Protein AF-A0A1H4VYZ7-F1 (afdb_monomer_lite)

Foldseek 3Di:
DDAFEEAQLGCQRQFQAAQEWAADQATQQHDQAAQQKHHYPCLCCVFQVPDAQDWFAFLQFIGGFHRHRPSDGQWHFLAFHKHFYDPDPADQAAFWKKFWKAKALFQAPPFKKWWWFDQLWCADPVRGRDIDMDDPSQHGHQQPDDPFLFLAFGQWMAGNVSDIDGRPRHGGIGIFIDTDPFHRTGTGIMTTGNDDNDHHHNDMIMITRGMGHRHAQWDDDDQPIWGWAFFEFFDWGLAFKAFPVRHADKDFLKKKKFKTFGLAWAPQLFWKKFKFDLSNPRFKWKFQWKWKAFADPVVGDRAGPDFTHTWAFVNHRMDIHGRSGMTMTDTDRDTTHGRTIMMMMTRTHGMDNTFIFAHQQLTWMWIFPNHDCNGPNDCPRIDTGRIRGDGGTGTMIYIDGPVQHAAEEEEAEEPQQDNNQADNNSDLGLQNLLSVCQLVPPLDPSGDRHHYYGLYHYLVPDQFDDDVDPHLTHSRHCCSNSPVSGTFAQEYEYYYLLSQLLPDPDALVVSLVRSLVSVVSVQCNQQPRWTNNPFDDDVNRGDSPTHGRQYAYEQHAAAWPVSDHDPRSLSSSLVNNVVCCVPPFLRYQHLNLLQAPNSDSSHNHGDPVQDDVRDGDSVSSNSSSNSVVVCVVVCSHVDDRD

Radius of gyration: 24.22 Å; chains: 1; bounding box: 58×62×70 Å

Sequence (642 aa):
MARPTCAIDDTSGCLNNTATSTFTTTTSPADADGSGNSLNATDLTGTAGWQSGKTVTIDGATITLPEFGTGAYDNMLASGQTVTLPDSGVVNTGAAVVFLAFATGAPVTNATGTITYAKNNCLDPNGVPSDQSYDLSAVPDWLSGPSSAASITLVHENHSDDTQTSPSSGPKVYAISVPLTCPGSVISSVSLPQLTNGVQAGRPALHILGLGVRPTTATGSGSSARHWVGTWASVQDTGKVQSSDGSTAAVDSQTLRIPAHVSIGTDSGSGVRVHLSNAMGATPVTFDAASVALQDTTAAGATAAAAPATLTFDGSPSVTIPAGGDATSDPVTLTVEQQATVLVSLQVRGMAPAMPGHSVARTPVWVSDHADRTSDTDATHYTQTTYTGLPYLSGIDVTTSTSNPAGSLVLYGDQSVNGGTASADGRHHLSDAITDALADDPHGDASVRYGVLNAGADSNSLLPQITSSTSPFGVLNPLDRDVLTQGNVRTVLVSTGATDLLNCTGNAYTCATEVEDGLASLDIRLSGYSTDDSQLSINQQPVTQNSDITVYLATIAPFTAAHPGTATQEAAREEVNTYLLDNYPGQIIDFAAAVSTDGNATSSTVKAADLSDGNPSAAYYADLAGRYVDDIDAGALIYPPN

InterPro domains:
  IPR036514 SGNH hydrolase superfamily [G3DSA:3.40.50.1110] (397-634)
  IPR053140 GDSL lipase Rv0518-like [PTHR43784] (222-596)

pLDDT: mean 87.17, std 13.51, range [27.14, 98.88]

Secondary structure (DSSP, 8-state):
-PPPEEETTB-TTT--B--EE-BSSSBPS--SSSSSEEEEHHIIIIIS-PPTTSEEEETTEEEEPP--SSSS--BEE-BS-EEE--SSSS--B-SEEEEEEEEESS---S-EEEEEEPTTSSB-TTSSB-PEEEE-TTPPBTTTS-GGG-SEE-S-EEETTS-EE--TT--EEEEEEEE-SSTTPBEEEEEPPB--SS--TTS-EEEEEEEEEEPPSEES-GGG-EEEEEEEE---BSSPPBBTTSSBP-EES-EEEEEEE-SS--SSS--EEEEEE-TT-SS-EEEEEEEEEEBPTTT-TT-BSSPPEEE-BTTBS-EEE-TT-EEEPPPB-----TTPEEEEEEEE-SEESS--EETT--PPPEEESSS--TT--SSTTEEE--BSSEESEEEEEEEEETTS---EEEEEESTTT-GGGS-TTS--SHHHHHHHHHHS-TTTTS---SEEEEEE--TT-PPPP--S--SS--TT-THIIIIITSTTEEEEEEE--HHHHHH--S-HHHHHHHHHHHHHHHHHHHHTSBP----EEETTEEE--PPBPEEEEEPPPPPPTTS---HHHHHHHHHHHHHHHHH-TTSEE-HHHHHBTTS-TT-S-B-GGGEETTEE-HHHHHHHHHHHHHHHHTT-SS----

Structure (mmCIF, N/CA/C/O backbone):
data_AF-A0A1H4VYZ7-F1
#
_entry.id   AF-A0A1H4VYZ7-F1
#
loop_
_atom_site.group_PDB
_atom_site.id
_atom_site.type_symbol
_atom_site.label_atom_id
_atom_site.label_alt_id
_atom_site.label_comp_id
_atom_site.label_asym_id
_atom_site.label_entity_id
_atom_site.label_seq_id
_atom_site.pdbx_PDB_ins_code
_atom_site.Cartn_x
_atom_site.Cartn_y
_atom_site.Cartn_z
_atom_site.occupancy
_atom_site.B_iso_or_equiv
_atom_site.auth_seq_id
_atom_site.auth_comp_id
_atom_site.auth_asym_id
_atom_site.auth_atom_id
_atom_site.pdbx_PDB_model_num
ATOM 1 N N . MET A 1 1 ? -3.384 26.136 -31.293 1.00 52.06 1 MET A N 1
ATOM 2 C CA . MET A 1 1 ? -3.902 24.833 -31.766 1.00 52.06 1 MET A CA 1
ATOM 3 C C . MET A 1 1 ? -4.751 24.260 -30.645 1.00 52.06 1 MET A C 1
ATOM 5 O O . MET A 1 1 ? -4.448 24.572 -29.498 1.00 52.06 1 MET A O 1
ATOM 9 N N . ALA A 1 2 ? -5.824 23.526 -30.946 1.00 64.38 2 ALA A N 1
ATOM 10 C CA . ALA A 1 2 ? -6.566 22.815 -29.903 1.00 64.38 2 ALA A CA 1
ATOM 11 C C . ALA A 1 2 ? -5.621 21.809 -29.223 1.00 64.38 2 ALA A C 1
ATOM 13 O O . ALA A 1 2 ? -4.804 21.194 -29.910 1.00 64.38 2 ALA A O 1
ATOM 14 N N . ARG A 1 3 ? -5.677 21.710 -27.892 1.00 81.94 3 ARG A N 1
ATOM 15 C CA . ARG A 1 3 ? -4.916 20.705 -27.138 1.00 81.94 3 ARG A CA 1
ATOM 16 C C . ARG A 1 3 ? -5.439 19.309 -27.522 1.00 81.94 3 ARG A C 1
ATOM 18 O O . ARG A 1 3 ? -6.650 19.192 -27.712 1.00 81.94 3 ARG A O 1
ATOM 25 N N . PRO A 1 4 ? -4.579 18.284 -27.680 1.00 92.81 4 PRO A N 1
ATOM 26 C CA . PRO A 1 4 ? -5.034 16.923 -27.964 1.00 92.81 4 PRO A CA 1
ATOM 27 C C . PRO A 1 4 ? -6.025 16.430 -26.904 1.00 92.81 4 PRO A C 1
ATOM 29 O O . PRO A 1 4 ? -5.909 16.793 -25.731 1.00 92.81 4 PRO A O 1
ATOM 32 N N . THR A 1 5 ? -7.000 15.623 -27.318 1.00 96.88 5 THR A N 1
ATOM 33 C CA . THR A 1 5 ? -8.032 15.068 -26.436 1.00 96.88 5 THR A CA 1
ATOM 34 C C . THR A 1 5 ? -8.235 13.589 -26.736 1.00 96.88 5 THR A C 1
ATOM 36 O O . THR A 1 5 ? -8.272 13.202 -27.903 1.00 96.88 5 THR A O 1
ATOM 39 N N . CYS A 1 6 ? -8.372 12.783 -25.691 1.00 97.06 6 CYS A N 1
ATOM 40 C CA . CYS A 1 6 ? -8.578 11.335 -25.749 1.00 97.06 6 CYS A CA 1
ATOM 41 C C . CYS A 1 6 ? -9.449 10.881 -24.568 1.00 97.06 6 CYS A C 1
ATOM 43 O O . CYS A 1 6 ? -9.739 11.683 -23.675 1.00 97.06 6 CYS A O 1
ATOM 45 N N . ALA A 1 7 ? -9.886 9.624 -24.562 1.00 97.25 7 ALA A N 1
ATOM 46 C CA . ALA A 1 7 ? -10.587 9.035 -23.423 1.00 97.25 7 ALA A CA 1
ATOM 47 C C . ALA A 1 7 ? -9.585 8.339 -22.487 1.00 97.25 7 ALA A C 1
ATOM 49 O O . ALA A 1 7 ? -8.488 7.975 -22.906 1.00 97.25 7 ALA A O 1
ATOM 50 N N . ILE A 1 8 ? -9.935 8.177 -21.211 1.00 96.38 8 ILE A N 1
ATOM 51 C CA . ILE A 1 8 ? -9.066 7.521 -20.219 1.00 96.38 8 ILE A CA 1
ATOM 52 C C . ILE A 1 8 ? -8.790 6.043 -20.547 1.00 96.38 8 ILE A C 1
ATOM 54 O O . ILE A 1 8 ? -7.721 5.528 -20.235 1.00 96.38 8 ILE A O 1
ATOM 58 N N . ASP A 1 9 ? -9.729 5.383 -21.222 1.00 94.31 9 ASP A N 1
ATOM 59 C CA . ASP A 1 9 ? -9.675 3.989 -21.663 1.00 94.31 9 ASP A CA 1
ATOM 60 C C . ASP A 1 9 ? -9.167 3.811 -23.106 1.00 94.31 9 ASP A C 1
ATOM 62 O O . ASP A 1 9 ? -8.891 2.686 -23.517 1.00 94.31 9 ASP A O 1
ATOM 66 N N . ASP A 1 10 ? -8.990 4.904 -23.854 1.00 95.00 10 ASP A N 1
ATOM 67 C CA . ASP A 1 10 ? -8.340 4.942 -25.168 1.00 95.00 10 ASP A CA 1
ATOM 68 C C . ASP A 1 10 ? -7.519 6.231 -25.304 1.00 95.00 10 ASP A C 1
ATOM 70 O O . ASP A 1 10 ? -8.002 7.284 -25.741 1.00 95.00 10 ASP A O 1
ATOM 74 N N . THR A 1 11 ? -6.244 6.138 -24.928 1.00 94.88 11 THR A N 1
ATOM 75 C CA . THR A 1 11 ? -5.322 7.278 -24.889 1.00 94.88 11 THR A CA 1
ATOM 76 C C . THR A 1 11 ? -4.702 7.613 -26.245 1.00 94.88 11 THR A C 1
ATOM 78 O O . THR A 1 11 ? -3.983 8.611 -26.340 1.00 94.88 11 THR A O 1
ATOM 81 N N . SER A 1 12 ? -4.998 6.854 -27.310 1.00 94.38 12 SER A N 1
ATOM 82 C CA . SER A 1 12 ? -4.339 6.954 -28.626 1.00 94.38 12 SER A CA 1
ATOM 83 C C . SER A 1 12 ? -4.333 8.374 -29.212 1.00 94.38 12 SER A C 1
ATOM 85 O O . SER A 1 12 ? -3.334 8.810 -29.784 1.00 94.38 12 SER A O 1
ATOM 87 N N . GLY A 1 13 ? -5.409 9.142 -29.006 1.00 95.38 13 GLY A N 1
ATOM 88 C CA . GLY A 1 13 ? -5.530 10.537 -29.451 1.00 95.38 13 GLY A CA 1
ATOM 89 C C . GLY A 1 13 ? -4.648 11.552 -28.704 1.00 95.38 13 GLY A C 1
ATOM 90 O O . GLY A 1 13 ? -4.500 12.683 -29.171 1.00 95.38 13 GLY A O 1
ATOM 91 N N . CYS A 1 14 ? -4.065 11.180 -27.560 1.00 96.88 14 CYS A N 1
ATOM 92 C CA . CYS A 1 14 ? -3.188 12.033 -26.751 1.00 96.88 14 CYS A CA 1
ATOM 93 C C . CYS A 1 14 ? -1.697 11.677 -26.858 1.00 96.88 14 CYS A C 1
ATOM 95 O O . CYS A 1 14 ? -0.858 12.496 -26.457 1.00 96.88 14 CYS A O 1
ATOM 97 N N . LEU A 1 15 ? -1.366 10.479 -27.357 1.00 96.94 15 LEU A N 1
ATOM 98 C CA . LEU A 1 15 ? 0.014 10.003 -27.479 1.00 96.94 15 LEU A CA 1
ATOM 99 C C . LEU A 1 15 ? 0.775 10.856 -28.501 1.00 96.94 15 LEU A C 1
ATOM 101 O O . LEU A 1 15 ? 0.258 11.192 -29.568 1.00 96.94 15 LEU A O 1
ATOM 105 N N . ASN A 1 16 ? 2.006 11.238 -28.171 1.00 96.19 16 ASN A N 1
ATOM 106 C CA . ASN A 1 16 ? 2.815 12.136 -29.006 1.00 96.19 16 ASN A CA 1
ATOM 107 C C . ASN A 1 16 ? 4.321 11.834 -28.959 1.00 96.19 16 ASN A C 1
ATOM 109 O O . ASN A 1 16 ? 5.116 12.633 -29.454 1.00 96.19 16 ASN A O 1
ATOM 113 N N . ASN A 1 17 ? 4.708 10.704 -28.366 1.00 97.06 17 ASN A N 1
ATOM 114 C CA . ASN A 1 17 ? 6.078 10.218 -28.333 1.00 97.06 17 ASN A CA 1
ATOM 115 C C . ASN A 1 17 ? 6.112 8.688 -28.340 1.00 97.06 17 ASN A C 1
ATOM 117 O O . ASN A 1 17 ? 5.140 8.044 -27.947 1.00 97.06 17 ASN A O 1
ATOM 121 N N . THR A 1 18 ? 7.227 8.135 -28.813 1.00 97.38 18 THR A N 1
ATOM 122 C CA . THR A 1 18 ? 7.538 6.704 -28.753 1.00 97.38 18 THR A CA 1
ATOM 123 C C . THR A 1 18 ? 8.684 6.524 -27.767 1.00 97.38 18 THR A C 1
ATOM 125 O O . THR A 1 18 ? 9.826 6.829 -28.098 1.00 97.38 18 THR A O 1
ATOM 128 N N . ALA A 1 19 ? 8.388 6.088 -26.547 1.00 97.19 19 ALA A N 1
ATOM 129 C CA . ALA A 1 19 ? 9.359 5.871 -25.479 1.00 97.19 19 ALA A CA 1
ATOM 130 C C . ALA A 1 19 ? 9.732 4.398 -25.285 1.00 97.19 19 ALA A C 1
ATOM 132 O O . ALA A 1 19 ? 10.661 4.114 -24.525 1.00 97.19 19 ALA A O 1
ATOM 133 N N . THR A 1 20 ? 9.046 3.461 -25.945 1.00 97.19 20 THR A N 1
ATOM 134 C CA . THR A 1 20 ? 9.358 2.032 -25.853 1.00 97.19 20 THR A CA 1
ATOM 135 C C . THR A 1 20 ? 9.832 1.462 -27.184 1.00 97.19 20 THR A C 1
ATOM 137 O O . THR A 1 20 ? 9.401 1.875 -28.261 1.00 97.19 20 THR A O 1
ATOM 140 N N . SER A 1 21 ? 10.708 0.464 -27.119 1.00 96.19 21 SER A N 1
ATOM 141 C CA . SER A 1 21 ? 11.149 -0.277 -28.297 1.00 96.19 21 SER A CA 1
ATOM 142 C C . SER A 1 21 ? 11.301 -1.765 -28.017 1.00 96.19 21 SER A C 1
ATOM 144 O O . SER A 1 21 ? 11.528 -2.199 -26.884 1.00 96.19 21 SER A O 1
ATOM 146 N N . THR A 1 22 ? 11.200 -2.573 -29.070 1.00 93.00 22 THR A N 1
ATOM 147 C CA . THR A 1 22 ? 11.549 -3.995 -29.013 1.00 93.00 22 THR A CA 1
ATOM 148 C C . THR A 1 22 ? 12.979 -4.184 -29.499 1.00 93.00 22 THR A C 1
ATOM 150 O O . THR A 1 22 ? 13.341 -3.717 -30.579 1.00 93.00 22 THR A O 1
ATOM 153 N N . PHE A 1 23 ? 13.777 -4.914 -28.719 1.00 89.62 23 PHE A N 1
ATOM 154 C CA . PHE A 1 23 ? 15.130 -5.305 -29.099 1.00 89.62 23 PHE A CA 1
ATOM 155 C C . PHE A 1 23 ? 15.134 -6.747 -29.612 1.00 89.62 23 PHE A C 1
ATOM 157 O O . PHE A 1 23 ? 14.760 -7.672 -28.891 1.00 89.62 23 PHE A O 1
ATOM 164 N N . THR A 1 24 ? 15.540 -6.935 -30.867 1.00 83.69 24 THR A N 1
ATOM 165 C CA . THR A 1 24 ? 15.793 -8.263 -31.452 1.00 83.69 24 THR A CA 1
ATOM 166 C C . THR A 1 24 ? 17.244 -8.335 -31.925 1.00 83.69 24 THR A C 1
ATOM 168 O O . THR A 1 24 ? 18.131 -8.703 -31.164 1.00 83.69 24 THR A O 1
ATOM 171 N N . THR A 1 25 ? 17.492 -7.929 -33.168 1.00 76.31 25 THR A N 1
ATOM 172 C CA . THR A 1 25 ? 18.815 -7.619 -33.734 1.00 76.31 25 THR A CA 1
ATOM 173 C C . THR A 1 25 ? 18.936 -6.154 -34.148 1.00 76.31 25 THR A C 1
ATOM 175 O O . THR A 1 25 ? 20.037 -5.690 -34.408 1.00 76.31 25 THR A O 1
ATOM 178 N N . THR A 1 26 ? 17.799 -5.467 -34.258 1.00 78.50 26 THR A N 1
ATOM 179 C CA . THR A 1 26 ? 17.668 -4.032 -34.514 1.00 78.50 26 THR A CA 1
ATOM 180 C C . THR A 1 26 ? 16.630 -3.475 -33.552 1.00 78.50 26 THR A C 1
ATOM 182 O O . THR A 1 26 ? 15.628 -4.151 -33.282 1.00 78.50 26 THR A O 1
ATOM 185 N N . THR A 1 27 ? 16.845 -2.261 -33.068 1.00 81.56 27 THR A N 1
ATOM 186 C CA . THR A 1 27 ? 15.921 -1.553 -32.186 1.00 81.56 27 THR A CA 1
ATOM 187 C C . THR A 1 27 ? 14.853 -0.864 -33.036 1.00 81.56 27 THR A C 1
ATOM 189 O O . THR A 1 27 ? 15.162 -0.166 -34.003 1.00 81.56 27 THR A O 1
ATOM 192 N N . SER A 1 28 ? 13.570 -1.046 -32.709 1.00 84.50 28 SER A N 1
ATOM 193 C CA . SER A 1 28 ? 12.519 -0.238 -33.344 1.00 84.50 28 SER A CA 1
ATOM 194 C C . SER A 1 28 ? 12.705 1.247 -32.986 1.00 84.50 28 SER A C 1
ATOM 196 O O . SER A 1 28 ? 13.036 1.524 -31.834 1.00 84.50 28 SER A O 1
ATOM 198 N N . PRO A 1 29 ? 12.461 2.209 -33.900 1.00 88.38 29 PRO A N 1
ATOM 199 C CA . PRO A 1 29 ? 12.658 3.628 -33.605 1.00 88.38 29 PRO A CA 1
ATOM 200 C C . PRO A 1 29 ? 11.871 4.076 -32.367 1.00 88.38 29 PRO A C 1
ATOM 202 O O . PRO A 1 29 ? 10.648 3.960 -32.346 1.00 88.38 29 PRO A O 1
ATOM 205 N N . ALA A 1 30 ? 12.578 4.580 -31.358 1.00 95.62 30 ALA A N 1
ATOM 206 C CA . ALA A 1 30 ? 12.026 5.124 -30.122 1.00 95.62 30 ALA A CA 1
ATOM 207 C C . ALA A 1 30 ? 13.046 6.072 -29.482 1.00 95.62 30 ALA A C 1
ATOM 209 O O . ALA A 1 30 ? 14.253 5.897 -29.661 1.00 95.62 30 ALA A O 1
ATOM 210 N N . ASP A 1 31 ? 12.561 7.064 -28.744 1.00 96.44 31 ASP A N 1
ATOM 211 C CA . ASP A 1 31 ? 13.386 8.013 -28.006 1.00 96.44 31 ASP A CA 1
ATOM 212 C C . ASP A 1 31 ? 12.604 8.569 -26.804 1.00 96.44 31 ASP A C 1
ATOM 214 O O . ASP A 1 31 ? 11.634 9.319 -26.943 1.00 96.44 31 ASP A O 1
ATOM 218 N N . ALA A 1 32 ? 12.998 8.156 -25.605 1.00 97.12 32 ALA A N 1
ATOM 219 C CA . ALA A 1 32 ? 12.415 8.592 -24.345 1.00 97.12 32 ALA A CA 1
ATOM 220 C C . ALA A 1 32 ? 13.168 9.788 -23.740 1.00 97.12 32 ALA A C 1
ATOM 222 O O . ALA A 1 32 ? 12.570 10.576 -23.015 1.00 97.12 32 ALA A O 1
ATOM 223 N N . ASP A 1 33 ? 14.460 9.955 -24.020 1.00 96.19 33 ASP A N 1
ATOM 224 C CA . ASP A 1 33 ? 15.315 10.928 -23.323 1.00 96.19 33 ASP A CA 1
ATOM 225 C C . ASP A 1 33 ? 15.973 11.967 -24.247 1.00 96.19 33 ASP A C 1
ATOM 227 O O . ASP A 1 33 ? 16.699 12.852 -23.790 1.00 96.19 33 ASP A O 1
ATOM 231 N N . GLY A 1 34 ? 15.712 11.889 -25.552 1.00 96.06 34 GLY A N 1
ATOM 232 C CA . GLY A 1 34 ? 16.297 12.751 -26.575 1.00 96.06 34 GLY A CA 1
ATOM 233 C C . GLY A 1 34 ? 17.715 12.350 -26.990 1.00 96.06 34 GLY A C 1
ATOM 234 O O . GLY A 1 34 ? 18.349 13.096 -27.744 1.00 96.06 34 GLY A O 1
ATOM 235 N N . SER A 1 35 ? 18.229 11.229 -26.476 1.00 96.12 35 SER A N 1
ATOM 236 C CA . SER A 1 35 ? 19.517 10.626 -26.839 1.00 96.12 35 SER A CA 1
ATOM 237 C C . SER A 1 35 ? 19.338 9.324 -27.631 1.00 96.12 35 SER A C 1
ATOM 239 O O . SER A 1 35 ? 20.327 8.671 -27.968 1.00 96.12 35 SER A O 1
ATOM 241 N N . GLY A 1 36 ? 18.095 8.955 -27.955 1.00 95.25 36 GLY A N 1
ATOM 242 C CA . GLY A 1 36 ? 17.753 7.707 -28.626 1.00 95.25 36 GLY A CA 1
ATOM 243 C C . GLY A 1 36 ? 17.693 6.509 -27.679 1.00 95.25 36 GLY A C 1
ATOM 244 O O . GLY A 1 36 ? 17.891 5.385 -28.140 1.00 95.25 36 GLY A O 1
ATOM 245 N N . ASN A 1 37 ? 17.463 6.733 -26.381 1.00 96.69 37 ASN A N 1
ATOM 246 C CA . ASN A 1 37 ? 17.298 5.666 -25.395 1.00 96.69 37 ASN A CA 1
ATOM 247 C C . ASN A 1 37 ? 15.816 5.396 -25.135 1.00 96.69 37 ASN A C 1
ATOM 249 O O . ASN A 1 37 ? 14.998 6.310 -25.185 1.00 96.69 37 ASN A O 1
ATOM 253 N N . SER A 1 38 ? 15.437 4.151 -24.854 1.00 97.38 38 SER A N 1
ATOM 254 C CA . SER A 1 38 ? 14.028 3.768 -24.680 1.00 97.38 38 SER A CA 1
ATOM 255 C C . SER A 1 38 ? 13.832 2.605 -23.710 1.00 97.38 38 SER A C 1
ATOM 257 O O . SER A 1 38 ? 14.731 1.789 -23.490 1.00 97.38 38 SER A O 1
ATOM 259 N N . LEU A 1 39 ? 12.620 2.518 -23.154 1.00 97.31 39 LEU A N 1
ATOM 260 C CA . LEU A 1 39 ? 12.177 1.385 -22.346 1.00 97.31 39 LEU A CA 1
ATOM 261 C C . LEU A 1 39 ? 12.106 0.122 -23.211 1.00 97.31 39 LEU A C 1
ATOM 263 O O . LEU A 1 39 ? 11.598 0.150 -24.337 1.00 97.31 39 LEU A O 1
ATOM 267 N N . ASN A 1 40 ? 12.549 -1.010 -22.669 1.00 96.25 40 ASN A N 1
ATOM 268 C CA . ASN A 1 40 ? 12.437 -2.279 -23.370 1.00 96.25 40 ASN A CA 1
ATOM 269 C C . ASN A 1 40 ? 11.013 -2.866 -23.269 1.00 96.25 40 ASN A C 1
ATOM 271 O O . ASN A 1 40 ? 10.548 -3.249 -22.196 1.00 96.25 40 ASN A O 1
ATOM 275 N N . ALA A 1 41 ? 10.327 -2.995 -24.407 1.00 95.69 41 ALA A N 1
ATOM 276 C CA . ALA A 1 41 ? 8.966 -3.536 -24.477 1.00 95.69 41 ALA A CA 1
ATOM 277 C C . ALA A 1 41 ? 8.871 -5.033 -24.113 1.00 95.69 41 ALA A C 1
ATOM 279 O O . ALA A 1 41 ? 7.823 -5.495 -23.648 1.00 95.69 41 ALA A O 1
ATOM 280 N N . THR A 1 42 ? 9.951 -5.798 -24.300 1.00 94.25 42 THR A N 1
ATOM 281 C CA . THR A 1 42 ? 10.030 -7.205 -23.878 1.00 94.25 42 THR A CA 1
ATOM 282 C C . THR A 1 42 ? 10.130 -7.319 -22.360 1.00 94.25 42 THR A C 1
ATOM 284 O O . THR A 1 42 ? 9.553 -8.240 -21.797 1.00 94.25 42 THR A O 1
ATOM 287 N N . ASP A 1 43 ? 10.779 -6.379 -21.672 1.00 95.31 43 ASP A N 1
ATOM 288 C CA . ASP A 1 43 ? 10.771 -6.357 -20.207 1.00 95.31 43 ASP A CA 1
ATOM 289 C C . ASP A 1 43 ? 9.385 -6.012 -19.663 1.00 95.31 43 ASP A C 1
ATOM 291 O O . ASP A 1 43 ? 8.924 -6.668 -18.732 1.00 95.31 43 ASP A O 1
ATOM 295 N N . LEU A 1 44 ? 8.686 -5.047 -20.272 1.00 96.31 44 LEU A N 1
ATOM 296 C CA . LEU A 1 44 ? 7.304 -4.724 -19.900 1.00 96.31 44 LEU A CA 1
ATOM 297 C C . LEU A 1 44 ? 6.395 -5.961 -20.012 1.00 96.31 44 LEU A C 1
ATOM 299 O O . LEU A 1 44 ? 5.685 -6.299 -19.069 1.00 96.31 44 LEU A O 1
ATOM 303 N N . THR A 1 45 ? 6.461 -6.686 -21.130 1.00 95.31 45 THR A N 1
ATOM 304 C CA . THR A 1 45 ? 5.578 -7.840 -21.392 1.00 95.31 45 THR A CA 1
ATOM 305 C C . THR A 1 45 ? 6.036 -9.146 -20.763 1.00 95.31 45 THR A C 1
ATOM 307 O O . THR A 1 45 ? 5.237 -9.837 -20.138 1.00 95.31 45 THR A O 1
ATOM 310 N N . GLY A 1 46 ? 7.295 -9.520 -20.958 1.00 90.50 46 GLY A N 1
ATOM 311 C CA . GLY A 1 46 ? 7.845 -10.811 -20.559 1.00 90.50 46 GLY A CA 1
ATOM 312 C C . GLY A 1 46 ? 8.281 -10.855 -19.100 1.00 90.50 46 GLY A C 1
ATOM 313 O O . GLY A 1 46 ? 8.009 -11.843 -18.422 1.00 90.50 46 GLY A O 1
ATOM 314 N N . THR A 1 47 ? 8.925 -9.792 -18.614 1.00 91.25 47 THR A N 1
ATOM 315 C CA . THR A 1 47 ? 9.432 -9.736 -17.236 1.00 91.25 47 THR A CA 1
ATOM 316 C C . THR A 1 47 ? 8.358 -9.227 -16.284 1.00 91.25 47 THR A C 1
ATOM 318 O O . THR A 1 47 ? 8.048 -9.909 -15.316 1.00 91.25 47 THR A O 1
ATOM 321 N N . ALA A 1 48 ? 7.736 -8.080 -16.573 1.00 94.94 48 ALA A N 1
ATOM 322 C CA . ALA A 1 48 ? 6.736 -7.475 -15.695 1.00 94.94 48 ALA A CA 1
ATOM 323 C C . ALA A 1 48 ? 5.309 -8.007 -15.918 1.00 94.94 48 ALA A C 1
ATOM 325 O O . ALA A 1 48 ? 4.463 -7.895 -15.033 1.00 94.94 48 ALA A O 1
ATOM 326 N N . GLY A 1 49 ? 5.019 -8.605 -17.078 1.00 97.00 49 GLY A N 1
ATOM 327 C CA . GLY A 1 49 ? 3.682 -9.096 -17.436 1.00 97.00 49 GLY A CA 1
ATOM 328 C C . GLY A 1 49 ? 2.679 -8.022 -17.834 1.00 97.00 49 GLY A C 1
ATOM 329 O O . GLY A 1 49 ? 1.510 -8.350 -18.031 1.00 97.00 49 GLY A O 1
ATOM 330 N N . TRP A 1 50 ? 3.108 -6.769 -17.974 1.00 97.44 50 TRP A N 1
ATOM 331 C CA . TRP A 1 50 ? 2.274 -5.686 -18.476 1.00 97.44 50 TRP A CA 1
ATOM 332 C C . TRP A 1 50 ? 1.980 -5.969 -19.944 1.00 97.44 50 TRP A C 1
ATOM 334 O O . TRP A 1 50 ? 2.891 -6.066 -20.760 1.00 97.44 50 TRP A O 1
ATOM 344 N N . GLN A 1 51 ? 0.712 -6.169 -20.291 1.00 96.31 51 GLN A N 1
ATOM 345 C CA . GLN A 1 51 ? 0.330 -6.524 -21.656 1.00 96.31 51 GLN A CA 1
ATOM 346 C C . GLN A 1 51 ? 0.006 -5.260 -22.461 1.00 96.31 51 GLN A C 1
ATOM 348 O O . GLN A 1 51 ? -0.758 -4.406 -22.015 1.00 96.31 51 GLN A O 1
ATOM 353 N N . SER A 1 52 ? 0.576 -5.157 -23.664 1.00 95.81 52 SER A N 1
ATOM 354 C CA . SER A 1 52 ? 0.363 -4.025 -24.577 1.00 95.81 52 SER A CA 1
ATOM 355 C C . SER A 1 52 ? -1.123 -3.865 -24.927 1.00 95.81 52 SER A C 1
ATOM 357 O O . SER A 1 52 ? -1.791 -4.848 -25.269 1.00 95.81 52 SER A O 1
ATOM 359 N N . GLY A 1 53 ? -1.656 -2.646 -24.786 1.00 95.88 53 GLY A N 1
ATOM 360 C CA . GLY A 1 53 ? -3.075 -2.341 -25.018 1.00 95.88 53 GLY A CA 1
ATOM 361 C C . GLY A 1 53 ? -4.058 -2.998 -24.034 1.00 95.88 53 GLY A C 1
ATOM 362 O O . GLY A 1 53 ? -5.243 -3.133 -24.349 1.00 95.88 53 GLY A O 1
ATOM 363 N N . LYS A 1 54 ? -3.587 -3.492 -22.882 1.00 96.25 54 LYS A N 1
ATOM 364 C CA . LYS A 1 54 ? -4.424 -4.077 -21.818 1.00 96.25 54 LYS A CA 1
ATOM 365 C C . LYS A 1 54 ? -4.408 -3.211 -20.570 1.00 96.25 54 LYS A C 1
ATOM 367 O O . LYS A 1 54 ? -3.737 -2.190 -20.517 1.00 96.25 54 LYS A O 1
ATOM 372 N N . THR A 1 55 ? -5.169 -3.619 -19.566 1.00 96.00 55 THR A N 1
ATOM 373 C CA . THR A 1 55 ? -5.216 -2.938 -18.279 1.00 96.00 55 THR A CA 1
ATOM 374 C C . THR A 1 55 ? -4.215 -3.525 -17.291 1.00 96.00 55 THR A C 1
ATOM 376 O O . THR A 1 55 ? -3.866 -4.706 -17.349 1.00 96.00 55 THR A O 1
ATOM 379 N N . VAL A 1 56 ? -3.779 -2.685 -16.360 1.00 96.69 56 VAL A N 1
ATOM 380 C CA . VAL A 1 56 ? -3.089 -3.076 -15.132 1.00 96.69 56 VAL A CA 1
ATOM 381 C C . VAL A 1 56 ? -3.748 -2.350 -13.964 1.00 96.69 56 VAL A C 1
ATOM 383 O O . VAL A 1 56 ? -4.159 -1.204 -14.125 1.00 96.69 56 VAL A O 1
ATOM 386 N N . THR A 1 57 ? -3.878 -3.001 -12.811 1.00 95.75 57 THR A N 1
ATOM 387 C CA . THR A 1 57 ? -4.320 -2.331 -11.581 1.00 95.75 57 THR A CA 1
ATOM 388 C C . THR A 1 57 ? -3.100 -2.060 -10.714 1.00 95.75 57 THR A C 1
ATOM 390 O O . THR A 1 57 ? -2.336 -2.989 -10.446 1.00 95.75 57 THR A O 1
ATOM 393 N N . ILE A 1 58 ? -2.886 -0.787 -10.375 1.00 92.31 58 ILE A N 1
ATOM 394 C CA . ILE A 1 58 ? -1.776 -0.307 -9.543 1.00 92.31 58 ILE A CA 1
ATOM 395 C C . ILE A 1 58 ? -2.327 0.726 -8.567 1.00 92.31 58 ILE A C 1
ATOM 397 O O . ILE A 1 58 ? -3.075 1.623 -8.966 1.00 92.31 58 ILE A O 1
ATOM 401 N N . ASP A 1 59 ? -1.965 0.581 -7.297 1.00 88.44 59 ASP A N 1
ATOM 402 C CA . ASP A 1 59 ? -2.471 1.368 -6.175 1.00 88.44 59 ASP A CA 1
ATOM 403 C C . ASP A 1 59 ? -4.006 1.437 -6.172 1.00 88.44 59 ASP A C 1
ATOM 405 O O . ASP A 1 59 ? -4.595 2.485 -5.906 1.00 88.44 59 ASP A O 1
ATOM 409 N N . GLY A 1 60 ? -4.670 0.326 -6.515 1.00 89.00 60 GLY A N 1
ATOM 410 C CA . GLY A 1 60 ? -6.129 0.204 -6.554 1.00 89.00 60 GLY A CA 1
ATOM 411 C C . GLY A 1 60 ? -6.820 0.898 -7.735 1.00 89.00 60 GLY A C 1
ATOM 412 O O . GLY A 1 60 ? -8.050 0.891 -7.809 1.00 89.00 60 GLY A O 1
ATOM 413 N N . ALA A 1 61 ? -6.078 1.501 -8.669 1.00 92.62 61 ALA A N 1
ATOM 414 C CA . ALA A 1 61 ? -6.632 2.082 -9.890 1.00 92.62 61 ALA A CA 1
ATOM 415 C C . ALA A 1 61 ? -6.352 1.184 -11.098 1.00 92.62 61 ALA A C 1
ATOM 417 O O . ALA A 1 61 ? -5.204 0.858 -11.392 1.00 92.62 61 ALA A O 1
ATOM 418 N N . THR A 1 62 ? -7.399 0.827 -11.844 1.00 95.38 62 THR A N 1
ATOM 419 C CA . THR A 1 62 ? -7.255 0.141 -13.134 1.00 95.38 62 THR A CA 1
ATOM 420 C C . THR A 1 62 ? -6.905 1.151 -14.226 1.00 95.38 62 THR A C 1
ATOM 422 O O . THR A 1 62 ? -7.630 2.120 -14.449 1.00 95.38 62 THR A O 1
ATOM 425 N N . ILE A 1 63 ? -5.790 0.914 -14.913 1.00 96.75 63 ILE A N 1
ATOM 426 C CA . ILE A 1 63 ? -5.173 1.821 -15.881 1.00 96.75 63 ILE A CA 1
ATOM 427 C C . ILE A 1 63 ? -5.019 1.095 -17.213 1.00 96.75 63 ILE A C 1
ATOM 429 O O . ILE A 1 63 ? -4.404 0.029 -17.272 1.00 96.75 63 ILE A O 1
ATOM 433 N N . THR A 1 64 ? -5.547 1.674 -18.292 1.00 96.94 64 THR A N 1
ATOM 434 C CA . THR A 1 64 ? -5.315 1.165 -19.648 1.00 96.94 64 THR A CA 1
ATOM 435 C C . THR A 1 64 ? -3.917 1.553 -20.117 1.00 96.94 64 THR A C 1
ATOM 437 O O . THR A 1 64 ? -3.568 2.733 -20.173 1.00 96.94 64 THR A O 1
ATOM 440 N N . LEU A 1 65 ? -3.116 0.548 -20.467 1.00 97.44 65 LEU A N 1
ATOM 441 C CA . LEU A 1 65 ? -1.786 0.720 -21.031 1.00 97.44 65 LEU A CA 1
ATOM 442 C C . LEU A 1 65 ? -1.872 1.021 -22.535 1.00 97.44 65 LEU A C 1
ATOM 444 O O . LEU A 1 65 ? -2.736 0.478 -23.228 1.00 97.44 65 LEU A O 1
ATOM 448 N N . PRO A 1 66 ? -0.949 1.835 -23.068 1.00 96.69 66 PRO A N 1
ATOM 449 C CA . PRO A 1 66 ? -0.882 2.122 -24.492 1.00 96.69 66 PRO A CA 1
ATOM 450 C C . PRO A 1 66 ? -0.392 0.895 -25.275 1.00 96.69 66 PRO A C 1
ATOM 452 O O . PRO A 1 66 ? 0.140 -0.068 -24.711 1.00 96.69 66 PRO A O 1
ATOM 455 N N . GLU A 1 67 ? -0.540 0.926 -26.600 1.00 95.62 67 GLU A N 1
ATOM 456 C CA . GLU A 1 67 ? 0.089 -0.066 -27.474 1.00 95.62 67 GLU A CA 1
ATOM 457 C C . GLU A 1 67 ? 1.591 0.224 -27.624 1.00 95.62 67 GLU A C 1
ATOM 459 O O . GLU A 1 67 ? 2.026 0.944 -28.521 1.00 95.62 67 GLU A O 1
ATOM 464 N N . PHE A 1 68 ? 2.398 -0.345 -26.736 1.00 94.19 68 PHE A N 1
ATOM 465 C CA . PHE A 1 68 ? 3.850 -0.181 -26.729 1.00 94.19 68 PHE A CA 1
ATOM 466 C C . PHE A 1 68 ? 4.577 -1.283 -27.524 1.00 94.19 68 PHE A C 1
ATOM 468 O O . PHE A 1 68 ? 4.026 -2.358 -27.785 1.00 94.19 68 PHE A O 1
ATOM 475 N N . GLY A 1 69 ? 5.826 -1.013 -27.923 1.00 89.19 69 GLY A N 1
ATOM 476 C CA . GLY A 1 69 ? 6.677 -1.913 -28.719 1.00 89.19 69 GLY A CA 1
ATOM 477 C C . GLY A 1 69 ? 6.343 -1.978 -30.216 1.00 89.19 69 GLY A C 1
ATOM 478 O O . GLY A 1 69 ? 6.912 -2.786 -30.945 1.00 89.19 69 GLY A O 1
ATOM 479 N N . THR A 1 70 ? 5.423 -1.141 -30.700 1.00 87.19 70 THR A N 1
ATOM 480 C CA . THR A 1 70 ? 4.932 -1.162 -32.092 1.00 87.19 70 THR A CA 1
ATOM 481 C C . THR A 1 70 ? 5.698 -0.219 -33.029 1.00 87.19 70 THR A C 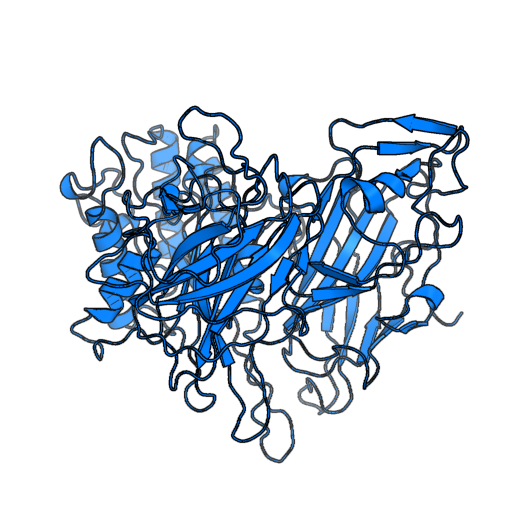1
ATOM 483 O O . THR A 1 70 ? 5.549 -0.305 -34.248 1.00 87.19 70 THR A O 1
ATOM 486 N N . GLY A 1 71 ? 6.508 0.693 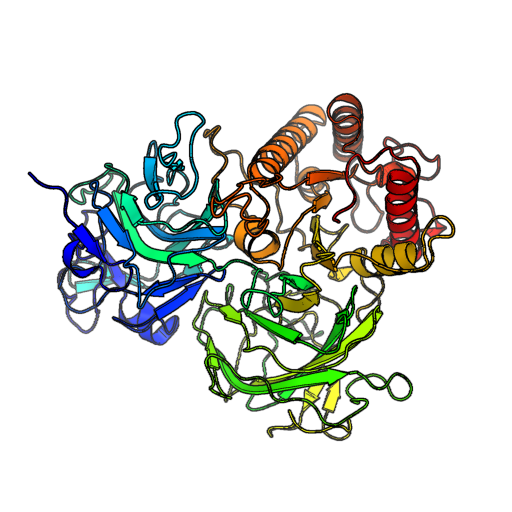-32.474 1.00 86.88 71 GLY A N 1
ATOM 487 C CA . GLY A 1 71 ? 7.118 1.814 -33.201 1.00 86.88 71 GLY A CA 1
ATOM 488 C C . GLY A 1 71 ? 6.155 2.979 -33.479 1.00 86.88 71 GLY A C 1
ATOM 489 O O . GLY A 1 71 ? 6.528 3.921 -34.177 1.00 86.88 71 GLY A O 1
ATOM 490 N N . ALA A 1 72 ? 4.921 2.917 -32.966 1.00 92.12 72 ALA A N 1
ATOM 491 C CA . ALA A 1 72 ? 3.987 4.040 -32.923 1.00 92.12 72 ALA A CA 1
ATOM 492 C C . ALA A 1 72 ? 4.154 4.840 -31.619 1.00 92.12 72 ALA A C 1
ATOM 494 O O . ALA A 1 72 ? 4.964 4.483 -30.763 1.00 92.12 72 ALA A O 1
ATOM 495 N N . TYR A 1 73 ? 3.415 5.942 -31.465 1.00 96.75 73 TYR A N 1
ATOM 496 C CA . TYR A 1 73 ? 3.398 6.655 -30.190 1.00 96.75 73 TYR A CA 1
ATOM 497 C C . TYR A 1 73 ? 2.770 5.784 -29.102 1.00 96.75 73 TYR A C 1
ATOM 499 O O . TYR A 1 73 ? 1.711 5.202 -29.314 1.00 96.75 73 TYR A O 1
ATOM 507 N N . ASP A 1 74 ? 3.427 5.723 -27.951 1.00 97.12 74 ASP A N 1
ATOM 508 C CA . ASP A 1 74 ? 3.106 4.832 -26.834 1.00 97.12 74 ASP A CA 1
ATOM 509 C C . ASP A 1 74 ? 3.177 5.550 -25.479 1.00 97.12 74 ASP A C 1
ATOM 511 O O . ASP A 1 74 ? 3.058 4.927 -24.430 1.00 97.12 74 ASP A O 1
ATOM 515 N N . ASN A 1 75 ? 3.360 6.871 -25.480 1.00 97.50 75 ASN A N 1
ATOM 516 C CA . ASN A 1 75 ? 3.273 7.679 -24.277 1.00 97.50 75 ASN A CA 1
ATOM 517 C C . ASN A 1 75 ? 2.828 9.115 -24.594 1.00 97.50 75 ASN A C 1
ATOM 519 O O . ASN A 1 75 ? 2.981 9.631 -25.708 1.00 97.50 75 ASN A O 1
ATOM 523 N N . MET A 1 76 ? 2.302 9.785 -23.573 1.00 97.31 76 MET A N 1
ATOM 524 C CA . MET A 1 76 ? 2.016 11.215 -23.596 1.00 97.31 76 MET A CA 1
ATOM 525 C C . MET A 1 76 ? 3.202 11.961 -22.984 1.00 97.31 76 MET A C 1
ATOM 527 O O . MET A 1 76 ? 3.503 11.783 -21.807 1.00 97.31 76 MET A O 1
ATOM 531 N N . LEU A 1 77 ? 3.868 12.823 -23.749 1.00 96.25 77 LEU A N 1
ATOM 532 C CA . LEU A 1 77 ? 4.676 13.905 -23.187 1.00 96.25 77 LEU A CA 1
ATOM 533 C C . LEU A 1 77 ? 3.707 14.938 -22.636 1.00 96.25 77 LEU A C 1
ATOM 535 O O . LEU A 1 77 ? 2.884 15.434 -23.413 1.00 96.25 77 LEU A O 1
ATOM 539 N N . ALA A 1 78 ? 3.773 15.230 -21.336 1.00 93.50 78 ALA A N 1
ATOM 540 C CA . ALA A 1 78 ? 2.877 16.175 -20.672 1.00 93.50 78 ALA A CA 1
ATOM 541 C C . ALA A 1 78 ? 2.973 17.566 -21.332 1.00 93.50 78 ALA A C 1
ATOM 543 O O . ALA A 1 78 ? 3.798 18.409 -20.973 1.00 93.50 78 ALA A O 1
ATOM 544 N N . SER A 1 79 ? 2.126 17.790 -22.336 1.00 94.31 79 SER A N 1
ATOM 545 C CA . SER A 1 79 ? 2.126 18.930 -23.260 1.00 94.31 79 SER A CA 1
ATOM 546 C C . SER A 1 79 ? 0.809 19.707 -23.193 1.00 94.31 79 SER A C 1
ATOM 548 O O . SER A 1 79 ? 0.521 20.552 -24.045 1.00 94.31 79 SER A O 1
ATOM 550 N N . GLY A 1 80 ? 0.016 19.444 -22.152 1.00 94.88 80 GLY A N 1
ATOM 551 C CA . GLY A 1 80 ? -1.285 20.048 -21.932 1.00 94.88 80 GLY A CA 1
ATOM 552 C C . GLY A 1 80 ? -2.459 19.292 -22.550 1.00 94.88 80 GLY A C 1
ATOM 553 O O . GLY A 1 80 ? -3.481 19.931 -22.793 1.00 94.88 80 GLY A O 1
ATOM 554 N N . GLN A 1 81 ? -2.326 17.996 -22.854 1.00 96.69 81 GLN A N 1
ATOM 555 C CA . GLN A 1 81 ? -3.432 17.160 -23.337 1.00 96.69 81 GLN A CA 1
ATOM 556 C C . GLN A 1 81 ? -4.594 17.124 -22.337 1.00 96.69 81 GLN A C 1
ATOM 558 O O . GLN A 1 81 ? -4.396 17.288 -21.134 1.00 96.69 81 GLN A O 1
ATOM 563 N N . THR A 1 82 ? -5.800 16.855 -22.832 1.00 97.69 82 THR A N 1
ATOM 564 C CA . THR A 1 82 ? -6.994 16.646 -22.007 1.00 97.69 82 THR A CA 1
ATOM 565 C C . THR A 1 82 ? -7.466 15.204 -22.132 1.00 97.69 82 THR A C 1
ATOM 567 O O . THR A 1 82 ? -7.864 14.766 -23.208 1.00 97.69 82 THR A O 1
ATOM 570 N N . VAL A 1 83 ? -7.457 14.474 -21.025 1.00 98.06 83 VAL A N 1
ATOM 571 C CA . VAL A 1 83 ? -7.994 13.117 -20.936 1.00 98.06 83 VAL A CA 1
ATOM 572 C C . VAL A 1 83 ? -9.420 13.215 -20.416 1.00 98.06 83 VAL A C 1
ATOM 574 O O . VAL A 1 83 ? -9.655 13.766 -19.346 1.00 98.06 83 VAL A O 1
ATOM 577 N N . THR A 1 84 ? -10.383 12.731 -21.185 1.00 97.81 84 THR A N 1
ATOM 578 C CA . THR A 1 84 ? -11.808 12.746 -20.835 1.00 97.81 84 THR A CA 1
ATOM 579 C C . THR A 1 84 ? -12.213 11.451 -20.149 1.00 97.81 84 THR A C 1
ATOM 581 O O . THR A 1 84 ? -11.661 10.389 -20.435 1.00 97.81 84 THR A O 1
ATOM 584 N N . LEU A 1 85 ? -13.184 11.543 -19.244 1.00 96.62 85 LEU A N 1
ATOM 585 C CA . LEU A 1 85 ? -13.770 10.403 -18.554 1.00 96.62 85 LEU A CA 1
ATOM 586 C C . LEU A 1 85 ? -15.245 10.316 -18.968 1.00 96.62 85 LEU A C 1
ATOM 588 O O . LEU A 1 85 ? -16.055 11.110 -18.488 1.00 96.62 85 LEU A O 1
ATOM 592 N N . PRO A 1 86 ? -15.596 9.426 -19.917 1.00 92.12 86 PRO A N 1
ATOM 593 C CA . PRO A 1 86 ? -16.975 9.263 -20.368 1.00 92.12 86 PRO A CA 1
ATOM 594 C C . PRO A 1 86 ? -17.951 8.923 -19.231 1.00 92.12 86 PRO A C 1
ATOM 596 O O . PRO A 1 86 ? -17.576 8.323 -18.227 1.00 92.12 86 PRO A O 1
ATOM 599 N N . ASP A 1 87 ? -19.237 9.233 -19.422 1.00 87.06 87 ASP A N 1
ATOM 600 C CA . ASP A 1 87 ? -20.301 8.950 -18.438 1.00 87.06 87 ASP A CA 1
ATOM 601 C C . ASP A 1 87 ? -20.586 7.442 -18.250 1.00 87.06 87 ASP A C 1
ATOM 603 O O . ASP A 1 87 ? -21.327 7.049 -17.351 1.00 87.06 87 ASP A O 1
ATOM 607 N N . SER A 1 88 ? -20.048 6.585 -19.122 1.00 87.25 88 SER A N 1
ATOM 608 C CA . SER A 1 88 ? -20.271 5.138 -19.105 1.00 87.25 88 SER A CA 1
ATOM 609 C C . SER A 1 88 ? -19.082 4.383 -19.685 1.00 87.25 88 SER A C 1
ATOM 611 O O . SER A 1 88 ? -18.440 4.884 -20.605 1.00 87.25 88 SER A O 1
ATOM 613 N N . GLY A 1 89 ? -18.864 3.149 -19.226 1.00 85.12 89 GLY A N 1
ATOM 614 C CA . GLY A 1 89 ? -17.798 2.270 -19.723 1.00 85.12 89 GLY A CA 1
ATOM 615 C C . GLY A 1 89 ? -16.460 2.440 -19.003 1.00 85.12 89 GLY A C 1
ATOM 616 O O . GLY A 1 89 ? -15.593 1.589 -19.156 1.00 85.12 89 GLY A O 1
ATOM 617 N N . VAL A 1 90 ? -16.327 3.475 -18.168 1.00 89.31 90 VAL A N 1
ATOM 618 C CA . VAL A 1 90 ? -15.139 3.745 -17.352 1.00 89.31 90 VAL A CA 1
ATOM 619 C C . VAL A 1 90 ? -15.524 4.079 -15.913 1.00 89.31 90 VAL A C 1
ATOM 621 O O . VAL A 1 90 ? -16.656 4.482 -15.637 1.00 89.31 90 VAL A O 1
ATOM 624 N N . VAL A 1 91 ? -14.562 3.957 -15.000 1.00 89.38 91 VAL A N 1
ATOM 625 C CA . VAL A 1 91 ? -14.669 4.510 -13.647 1.00 89.38 91 VAL A CA 1
ATOM 626 C C . VAL A 1 91 ? -14.378 6.010 -13.720 1.00 89.38 91 VAL A C 1
ATOM 628 O O . VAL A 1 91 ? -13.281 6.412 -14.103 1.00 89.38 91 VAL A O 1
ATOM 631 N N . ASN A 1 92 ? -15.361 6.840 -13.370 1.00 91.00 92 ASN A N 1
ATOM 632 C CA . ASN A 1 92 ? -15.249 8.306 -13.376 1.00 91.00 92 ASN A CA 1
ATOM 633 C C . ASN A 1 92 ? -15.585 8.954 -12.020 1.00 91.00 92 ASN A C 1
ATOM 635 O O . ASN A 1 92 ? -15.615 10.177 -11.908 1.00 91.00 92 ASN A O 1
ATOM 639 N N . THR A 1 93 ? -15.798 8.136 -10.992 1.00 88.69 93 THR A N 1
ATOM 640 C CA . THR A 1 93 ? -15.974 8.527 -9.589 1.00 88.69 93 THR A CA 1
ATOM 641 C C . THR A 1 93 ? -14.996 7.724 -8.747 1.00 88.69 93 THR A C 1
ATOM 643 O O . THR A 1 93 ? -14.876 6.514 -8.943 1.00 88.69 93 THR A O 1
ATOM 646 N N . GLY A 1 94 ? -14.319 8.359 -7.799 1.00 89.00 94 GLY A N 1
ATOM 647 C CA . GLY A 1 94 ? -13.300 7.683 -7.004 1.00 89.00 94 GLY A CA 1
ATOM 648 C C . GLY A 1 94 ? -12.795 8.521 -5.846 1.00 89.00 94 GLY A C 1
ATOM 649 O O . GLY A 1 94 ? -13.381 9.554 -5.542 1.00 89.00 94 GLY A O 1
ATOM 650 N N . ALA A 1 95 ? -11.702 8.084 -5.232 1.00 86.25 95 ALA A N 1
ATOM 651 C CA . ALA A 1 95 ? -10.994 8.812 -4.182 1.00 86.25 95 ALA A CA 1
ATOM 652 C C . ALA A 1 95 ? -9.700 9.481 -4.689 1.00 86.25 95 ALA A C 1
ATOM 654 O O . ALA A 1 95 ? -9.235 10.451 -4.097 1.00 86.25 95 ALA A O 1
ATOM 655 N N . ALA A 1 96 ? -9.120 8.999 -5.794 1.00 89.38 96 ALA A N 1
ATOM 656 C CA . ALA A 1 96 ? -7.891 9.543 -6.378 1.00 89.38 96 ALA A CA 1
ATOM 657 C C . ALA A 1 96 ? -7.798 9.289 -7.890 1.00 89.38 96 ALA A C 1
ATOM 659 O O . ALA A 1 96 ? -8.420 8.362 -8.408 1.00 89.38 96 ALA A O 1
ATOM 660 N N . VAL A 1 97 ? -6.976 10.078 -8.585 1.00 93.50 97 VAL A N 1
ATOM 661 C CA . VAL A 1 97 ? -6.476 9.781 -9.936 1.00 93.50 97 VAL A CA 1
ATOM 662 C C . VAL A 1 97 ? -5.045 9.270 -9.818 1.00 93.50 97 VAL A C 1
ATOM 664 O O . VAL A 1 97 ? -4.198 9.970 -9.275 1.00 93.50 97 VAL A O 1
ATOM 667 N N . VAL A 1 98 ? -4.757 8.081 -10.338 1.00 93.31 98 VAL A N 1
ATOM 668 C CA . VAL A 1 98 ? -3.417 7.477 -10.319 1.00 93.31 98 VAL A CA 1
ATOM 669 C C . VAL A 1 98 ? -2.803 7.574 -11.709 1.00 93.31 98 VAL A C 1
ATOM 671 O O . VAL A 1 98 ? -3.432 7.180 -12.689 1.00 93.31 98 VAL A O 1
ATOM 674 N N . PHE A 1 99 ? -1.584 8.101 -11.804 1.00 95.19 99 PHE A N 1
ATOM 675 C CA . PHE A 1 99 ? -0.825 8.250 -13.047 1.00 95.19 99 PHE A CA 1
ATOM 676 C C . PHE A 1 99 ? 0.312 7.234 -13.102 1.00 95.19 99 PHE A C 1
ATOM 678 O O . PHE A 1 99 ? 1.103 7.173 -12.167 1.00 95.19 99 PHE A O 1
ATOM 685 N N . LEU A 1 100 ? 0.463 6.524 -14.224 1.00 95.88 100 LEU A N 1
ATOM 686 C CA . LEU A 1 100 ? 1.697 5.792 -14.527 1.00 95.88 100 LEU A CA 1
ATOM 687 C C . LEU A 1 100 ? 2.634 6.699 -15.304 1.00 95.88 100 LEU A C 1
ATOM 689 O O . LEU A 1 100 ? 2.342 7.074 -16.444 1.00 95.88 100 LEU A O 1
ATOM 693 N N . ALA A 1 101 ? 3.747 7.064 -14.679 1.00 95.50 101 ALA A N 1
ATOM 694 C CA . ALA A 1 101 ? 4.624 8.106 -15.175 1.00 95.50 101 ALA A CA 1
ATOM 695 C C . ALA A 1 101 ? 6.105 7.825 -14.920 1.00 95.50 101 ALA A C 1
ATOM 697 O O . ALA A 1 101 ? 6.483 7.058 -14.037 1.00 95.50 101 ALA A O 1
ATOM 698 N N . PHE A 1 102 ? 6.953 8.499 -15.687 1.00 95.56 102 PHE A N 1
ATOM 699 C CA . PHE A 1 102 ? 8.381 8.621 -15.413 1.00 95.56 102 PHE A CA 1
ATOM 700 C C . PHE A 1 102 ? 8.911 9.925 -16.008 1.00 95.56 102 PHE A C 1
ATOM 702 O O . PHE A 1 102 ? 8.352 10.456 -16.975 1.00 95.56 102 PHE A O 1
ATOM 709 N N . ALA A 1 103 ? 9.984 10.450 -15.424 1.00 95.19 103 ALA A N 1
ATOM 710 C CA . ALA A 1 103 ? 10.726 11.558 -15.999 1.00 95.19 103 ALA A CA 1
ATOM 711 C C . ALA A 1 103 ? 12.001 11.062 -16.693 1.00 95.19 103 ALA A C 1
ATOM 713 O O . ALA A 1 103 ? 12.534 10.010 -16.347 1.00 95.19 103 ALA A O 1
ATOM 714 N N . THR A 1 104 ? 12.513 11.829 -17.648 1.00 95.56 104 THR A N 1
ATOM 715 C CA . THR A 1 104 ? 13.853 11.629 -18.222 1.00 95.56 104 THR A CA 1
ATOM 716 C C . THR A 1 104 ? 14.656 12.923 -18.145 1.00 95.56 104 THR A C 1
ATOM 718 O O . THR A 1 104 ? 14.091 14.015 -18.146 1.00 95.56 104 THR A O 1
ATOM 721 N N . GLY A 1 105 ? 15.983 12.827 -18.045 1.00 88.81 105 GLY A N 1
ATOM 722 C CA . GLY A 1 105 ? 16.910 13.965 -18.078 1.00 88.81 105 GLY A CA 1
ATOM 723 C C . GLY A 1 105 ? 17.128 14.657 -16.726 1.00 88.81 105 GLY A C 1
ATOM 724 O O . GLY A 1 105 ? 18.254 15.067 -16.448 1.00 88.81 105 GLY A O 1
ATOM 725 N N . ALA A 1 106 ? 16.087 14.784 -15.897 1.00 84.12 106 ALA A N 1
ATOM 726 C CA . ALA A 1 106 ? 16.131 15.063 -14.453 1.00 84.12 106 ALA A CA 1
ATOM 727 C C . ALA A 1 106 ? 14.703 14.952 -13.867 1.00 84.12 106 ALA A C 1
ATOM 729 O O . ALA A 1 106 ? 13.740 14.950 -14.642 1.00 84.12 106 ALA A O 1
ATOM 730 N N . PRO A 1 107 ? 14.526 14.958 -12.529 1.00 79.44 107 PRO A N 1
ATOM 731 C CA . PRO A 1 107 ? 13.214 15.178 -11.923 1.00 79.44 107 PRO A CA 1
ATOM 732 C C . PRO A 1 107 ? 12.549 16.454 -12.459 1.00 79.44 107 PRO A C 1
ATOM 734 O O . PRO A 1 107 ? 13.206 17.478 -12.687 1.00 79.44 107 PRO A O 1
ATOM 737 N N . VAL A 1 108 ? 11.239 16.389 -12.677 1.00 80.69 108 VAL A N 1
ATOM 738 C CA . VAL A 1 108 ? 10.459 17.501 -13.238 1.00 80.69 108 VAL A CA 1
ATOM 739 C C . VAL A 1 108 ? 10.071 18.509 -12.155 1.00 80.69 108 VAL A C 1
ATOM 741 O O . VAL A 1 108 ? 10.043 18.188 -10.981 1.00 80.69 108 VAL A O 1
ATOM 744 N N . THR A 1 109 ? 9.797 19.763 -12.518 1.00 82.56 109 THR A N 1
ATOM 745 C CA . THR A 1 109 ? 9.324 20.789 -11.566 1.00 82.56 109 THR A CA 1
ATOM 746 C C . THR A 1 109 ? 8.233 21.637 -12.208 1.00 82.56 109 THR A C 1
ATOM 748 O O . THR A 1 109 ? 8.220 21.800 -13.429 1.00 82.56 109 THR A O 1
ATOM 751 N N . ASN A 1 110 ? 7.331 22.196 -11.396 1.00 83.12 110 ASN A N 1
ATOM 752 C CA . ASN A 1 110 ? 6.171 22.981 -11.839 1.00 83.12 110 ASN A CA 1
ATOM 753 C C . ASN A 1 110 ? 5.250 22.222 -12.816 1.00 83.12 110 ASN A C 1
ATOM 755 O O . ASN A 1 110 ? 4.690 22.810 -13.743 1.00 83.12 110 ASN A O 1
ATOM 759 N N . ALA A 1 111 ? 5.103 20.911 -12.630 1.00 90.19 111 ALA A N 1
ATOM 760 C CA . ALA A 1 111 ? 4.273 20.061 -13.474 1.00 90.19 111 ALA A CA 1
ATOM 761 C C . ALA A 1 111 ? 2.816 20.052 -12.980 1.00 90.19 111 ALA A C 1
ATOM 763 O O . ALA A 1 111 ? 2.319 19.032 -12.507 1.00 90.19 111 ALA A O 1
ATOM 764 N N . THR A 1 112 ? 2.126 21.190 -13.095 1.00 93.19 112 THR A N 1
ATOM 765 C CA . THR A 1 112 ? 0.745 21.335 -12.614 1.00 93.19 112 THR A CA 1
ATOM 766 C C . THR A 1 112 ? -0.301 21.028 -13.680 1.00 93.19 112 THR A C 1
ATOM 768 O O . THR A 1 112 ? -0.157 21.414 -14.841 1.00 93.19 112 THR A O 1
ATOM 771 N N . GLY A 1 113 ? -1.370 20.342 -13.280 1.00 94.56 113 GLY A N 1
ATOM 772 C CA . GLY A 1 113 ? -2.523 20.018 -14.121 1.00 94.56 113 GLY A CA 1
ATOM 773 C C . GLY A 1 113 ? -3.846 20.374 -13.447 1.00 94.56 113 GLY A C 1
ATOM 774 O O . GLY A 1 113 ? -3.875 20.988 -12.377 1.00 94.56 113 GLY A O 1
ATOM 775 N N . THR A 1 114 ? -4.957 20.001 -14.079 1.00 95.94 114 THR A N 1
ATOM 776 C CA . THR A 1 114 ? -6.303 20.285 -13.556 1.00 95.94 114 THR A CA 1
ATOM 777 C C . THR A 1 114 ? -7.219 19.078 -13.695 1.00 95.94 114 THR A C 1
ATOM 779 O O . THR A 1 114 ? -7.311 18.499 -14.774 1.00 95.94 114 THR A O 1
ATOM 782 N N . ILE A 1 115 ? -7.907 18.716 -12.618 1.00 96.06 115 ILE A N 1
ATOM 783 C CA . ILE A 1 115 ? -9.022 17.769 -12.603 1.00 96.06 115 ILE A CA 1
ATOM 784 C C . ILE A 1 115 ? -10.309 18.593 -12.638 1.00 96.06 115 ILE A C 1
ATOM 786 O O . ILE A 1 115 ? -10.547 19.421 -11.761 1.00 96.06 115 ILE A O 1
ATOM 790 N N . THR A 1 116 ? -11.129 18.368 -13.659 1.00 94.75 116 THR A N 1
ATOM 791 C CA . THR A 1 116 ? -12.419 19.037 -13.842 1.00 94.75 116 THR A CA 1
ATOM 792 C C . THR A 1 116 ? -13.538 18.085 -13.465 1.00 94.75 116 THR A C 1
ATOM 794 O O . THR A 1 116 ? -13.658 16.995 -14.035 1.00 94.75 116 THR A O 1
ATOM 797 N N . TYR A 1 117 ? -14.376 18.514 -12.527 1.00 91.19 117 TYR A N 1
ATOM 798 C CA . TYR A 1 117 ? -15.568 17.782 -12.116 1.00 91.19 117 TYR A CA 1
ATOM 799 C C . TYR A 1 117 ? -16.734 18.054 -13.069 1.00 91.19 117 TYR A C 1
ATOM 801 O O . TYR A 1 117 ? -16.897 19.153 -13.606 1.00 91.19 117 TYR A O 1
ATOM 809 N N . ALA A 1 118 ? -17.579 17.045 -13.270 1.00 88.44 118 ALA A N 1
ATOM 810 C CA . ALA A 1 118 ? -18.779 17.181 -14.077 1.00 88.44 118 ALA A CA 1
ATOM 811 C C . ALA A 1 118 ? -19.753 18.201 -13.461 1.00 88.44 118 ALA A C 1
ATOM 813 O O . ALA A 1 118 ? -19.733 18.512 -12.269 1.00 88.44 118 ALA A O 1
ATOM 814 N N . LYS A 1 119 ? -20.675 18.717 -14.277 1.00 83.50 119 LYS A N 1
ATOM 815 C CA . LYS A 1 119 ? -21.692 19.674 -13.821 1.00 83.50 119 LYS A CA 1
ATOM 816 C C . LYS A 1 119 ? -22.458 19.138 -12.598 1.00 83.50 119 LYS A C 1
ATOM 818 O O . LYS A 1 119 ? -22.841 17.972 -12.576 1.00 83.50 119 LYS A O 1
ATOM 823 N N . ASN A 1 120 ? -22.741 20.014 -11.630 1.00 79.44 120 ASN A N 1
ATOM 824 C CA . ASN A 1 120 ? -23.418 19.701 -10.359 1.00 79.44 120 ASN A CA 1
ATOM 825 C C . ASN A 1 120 ? -22.634 18.769 -9.413 1.00 79.44 120 ASN A C 1
ATOM 827 O O . ASN A 1 120 ? -23.215 18.269 -8.456 1.00 79.44 120 ASN A O 1
ATOM 831 N N . ASN A 1 121 ? -21.342 18.545 -9.660 1.00 81.81 121 ASN A N 1
ATOM 832 C CA . ASN A 1 121 ? -20.439 17.834 -8.756 1.00 81.81 121 ASN A CA 1
ATOM 833 C C . ASN A 1 121 ? -19.400 18.810 -8.185 1.00 81.81 121 ASN A C 1
ATOM 835 O O . ASN A 1 121 ? -19.052 19.774 -8.864 1.00 81.81 121 ASN A O 1
ATOM 839 N N . CYS A 1 122 ? -18.921 18.550 -6.959 1.00 82.38 122 CYS A N 1
ATOM 840 C CA . CYS A 1 122 ? -17.880 19.333 -6.273 1.00 82.38 122 CYS A CA 1
ATOM 841 C C . CYS A 1 122 ? -18.068 20.856 -6.417 1.00 82.38 122 CYS A C 1
ATOM 843 O O . CYS A 1 122 ? -17.251 21.539 -7.026 1.00 82.38 122 CYS A O 1
ATOM 845 N N . LEU A 1 123 ? -19.202 21.392 -5.959 1.00 79.12 123 LEU A N 1
ATOM 846 C CA . LEU A 1 123 ? -19.578 22.780 -6.235 1.00 79.12 123 LEU A CA 1
ATOM 847 C C . LEU A 1 123 ? -18.879 23.774 -5.298 1.00 79.12 123 LEU A C 1
ATOM 849 O O . LEU A 1 123 ? -18.857 23.591 -4.084 1.00 79.12 123 LEU A O 1
ATOM 853 N N . ASP A 1 124 ? -18.386 24.870 -5.866 1.00 71.81 124 ASP A N 1
ATOM 854 C CA . ASP A 1 124 ? -17.955 26.049 -5.123 1.00 71.81 124 ASP A CA 1
ATOM 855 C C . ASP A 1 124 ? -19.166 26.787 -4.493 1.00 71.81 124 ASP A C 1
ATOM 857 O O . ASP A 1 124 ? -20.326 26.486 -4.808 1.00 71.81 124 ASP A O 1
ATOM 861 N N . PRO A 1 125 ? -18.950 27.803 -3.632 1.00 71.06 125 PRO A N 1
ATOM 862 C CA . PRO A 1 125 ? -20.040 28.581 -3.030 1.00 71.06 125 PRO A CA 1
ATOM 863 C C . PRO A 1 125 ? -20.984 29.278 -4.028 1.00 71.06 125 PRO A C 1
ATOM 865 O O . PRO A 1 125 ? -22.051 29.748 -3.631 1.00 71.06 125 PRO A O 1
ATOM 868 N N . ASN A 1 126 ? -20.609 29.365 -5.308 1.00 67.69 126 ASN A N 1
ATOM 869 C CA . ASN A 1 126 ? -21.409 29.954 -6.379 1.00 67.69 126 ASN A CA 1
ATOM 870 C C . ASN A 1 126 ? -22.174 28.898 -7.200 1.00 67.69 126 ASN A C 1
ATOM 872 O O . ASN A 1 126 ? -22.900 29.261 -8.128 1.00 67.69 126 ASN A O 1
ATOM 876 N N . GLY A 1 127 ? -22.038 27.609 -6.873 1.00 67.25 127 GLY A N 1
ATOM 877 C CA . GLY A 1 127 ? -22.688 26.508 -7.580 1.00 67.25 127 GLY A CA 1
ATOM 878 C C . GLY A 1 127 ? -22.000 26.114 -8.890 1.00 67.25 127 GLY A C 1
ATOM 879 O O . GLY A 1 127 ? -22.639 25.495 -9.746 1.00 67.25 127 GLY A O 1
ATOM 880 N N . VAL A 1 128 ? -20.727 26.476 -9.076 1.00 65.50 128 VAL A N 1
ATOM 881 C CA . VAL A 1 128 ? -19.891 26.059 -10.213 1.00 65.50 128 VAL A CA 1
ATOM 882 C C . VAL A 1 128 ? -18.984 24.913 -9.758 1.00 65.50 128 VAL A C 1
ATOM 884 O O . VAL A 1 128 ? -18.452 25.006 -8.656 1.00 65.50 128 VAL A O 1
ATOM 887 N N . PRO A 1 129 ? -18.781 23.837 -10.547 1.00 70.56 129 PRO A N 1
ATOM 888 C CA . PRO A 1 129 ? -17.791 22.820 -10.202 1.00 70.56 129 PRO A CA 1
ATOM 889 C C . PRO A 1 129 ? -16.426 23.462 -9.928 1.00 70.56 129 PRO A C 1
ATOM 891 O O . PRO A 1 129 ? -15.920 24.231 -10.746 1.00 70.56 129 PRO A O 1
ATOM 894 N N . SER A 1 130 ? -15.863 23.177 -8.760 1.00 78.69 130 SER A N 1
ATOM 895 C CA . SER A 1 130 ? -14.547 23.639 -8.353 1.00 78.69 130 SER A CA 1
ATOM 896 C C . SER A 1 130 ? -13.509 22.730 -8.990 1.00 78.69 130 SER A C 1
ATOM 898 O O . SER A 1 130 ? -13.227 21.650 -8.477 1.00 78.69 130 SER A O 1
ATOM 900 N N . ASP A 1 131 ? -12.945 23.160 -10.117 1.00 87.44 131 ASP A N 1
ATOM 901 C CA . ASP A 1 131 ? -11.764 22.517 -10.690 1.00 87.44 131 ASP A CA 1
ATOM 902 C C . ASP A 1 131 ? -10.671 22.377 -9.622 1.00 87.44 131 ASP A C 1
ATOM 904 O O . ASP A 1 131 ? -10.374 23.311 -8.872 1.00 87.44 131 ASP A O 1
ATOM 908 N N . GLN A 1 132 ? -10.052 21.203 -9.569 1.00 90.81 132 GLN A N 1
ATOM 909 C CA . GLN A 1 132 ? -8.959 20.913 -8.655 1.00 90.81 132 GLN A CA 1
ATOM 910 C C . GLN A 1 132 ? -7.630 21.017 -9.401 1.00 90.81 132 GLN A C 1
ATOM 912 O O . GLN A 1 132 ? -7.389 20.308 -10.378 1.00 90.81 132 GLN A O 1
ATOM 917 N N . SER A 1 133 ? -6.730 21.872 -8.918 1.00 92.62 133 SER A N 1
ATOM 918 C CA . SER A 1 133 ? -5.335 21.859 -9.365 1.00 92.62 133 SER A CA 1
ATOM 919 C C . SER A 1 133 ? -4.592 20.686 -8.730 1.00 92.62 133 SER A C 1
ATOM 921 O O . SER A 1 133 ? -4.809 20.374 -7.562 1.00 92.62 133 SER A O 1
ATOM 923 N N . TYR A 1 134 ? -3.666 20.085 -9.470 1.00 91.44 134 TYR A N 1
ATOM 924 C CA . TYR A 1 134 ? -2.752 19.068 -8.944 1.00 91.44 134 TYR A CA 1
ATOM 925 C C . TYR A 1 134 ? -1.324 19.286 -9.437 1.00 91.44 134 TYR A C 1
ATOM 927 O O . TYR A 1 134 ? -1.100 20.092 -10.342 1.00 91.44 134 TYR A O 1
ATOM 935 N N . ASP A 1 135 ? -0.366 18.571 -8.847 1.00 87.94 135 ASP A N 1
ATOM 936 C CA . ASP A 1 135 ? 1.063 18.701 -9.128 1.00 87.94 135 ASP A CA 1
ATOM 937 C C . ASP A 1 135 ? 1.732 17.325 -9.285 1.00 87.94 135 ASP A C 1
ATOM 939 O O . ASP A 1 135 ? 1.599 16.463 -8.422 1.00 87.94 135 ASP A O 1
ATOM 943 N N . LEU A 1 136 ? 2.461 17.129 -10.388 1.00 88.69 136 LEU A N 1
ATOM 944 C CA . LEU A 1 136 ? 3.271 15.939 -10.684 1.00 88.69 136 LEU A CA 1
ATOM 945 C C . LEU A 1 136 ? 4.781 16.225 -10.634 1.00 88.69 136 LEU A C 1
ATOM 947 O O . LEU A 1 136 ? 5.581 15.476 -11.190 1.00 88.69 136 LEU A O 1
ATOM 951 N N . SER A 1 137 ? 5.202 17.306 -9.975 1.00 83.62 137 SER A N 1
ATOM 952 C CA . SER A 1 137 ? 6.617 17.691 -9.858 1.00 83.62 137 SER A CA 1
ATOM 953 C C . SER A 1 137 ? 7.474 16.675 -9.094 1.00 83.62 137 SER A C 1
ATOM 955 O O . SER A 1 137 ? 8.692 16.778 -9.094 1.00 83.62 137 SER A O 1
ATOM 957 N N . ALA A 1 138 ? 6.878 15.687 -8.431 1.00 76.19 138 ALA A N 1
ATOM 958 C CA . ALA A 1 138 ? 7.633 14.664 -7.720 1.00 76.19 138 ALA A CA 1
ATOM 959 C C . ALA A 1 138 ? 7.952 13.419 -8.561 1.00 76.19 138 ALA A C 1
ATOM 961 O O . ALA A 1 138 ? 8.613 12.523 -8.041 1.00 76.19 138 ALA A O 1
ATOM 962 N N . VAL A 1 139 ? 7.510 13.343 -9.827 1.00 86.81 139 VAL A N 1
ATOM 963 C CA . VAL A 1 139 ? 7.809 12.195 -10.701 1.00 86.81 139 VAL A CA 1
ATOM 964 C C . VAL A 1 139 ? 9.333 12.056 -10.861 1.00 86.81 139 VAL A C 1
ATOM 966 O O . VAL A 1 139 ? 9.967 12.969 -11.409 1.00 86.81 139 VAL A O 1
ATOM 969 N N . PRO A 1 140 ? 9.938 10.943 -10.402 1.00 87.56 140 PRO A N 1
ATOM 970 C CA . PRO A 1 140 ? 11.380 10.764 -10.469 1.00 87.56 140 PRO A CA 1
ATOM 971 C C . PRO A 1 140 ? 11.872 10.480 -11.887 1.00 87.56 140 PRO A C 1
ATOM 973 O O . PRO A 1 140 ? 11.138 9.995 -12.753 1.00 87.56 140 PRO A O 1
ATOM 976 N N . ASP A 1 141 ? 13.160 10.746 -12.098 1.00 92.19 141 ASP A N 1
ATOM 977 C CA . ASP A 1 141 ? 13.870 10.314 -13.297 1.00 92.19 141 ASP A CA 1
ATOM 978 C C . ASP A 1 141 ? 13.937 8.779 -13.365 1.00 92.19 141 ASP A C 1
ATOM 980 O O . ASP A 1 141 ? 14.219 8.106 -12.375 1.00 92.19 141 ASP A O 1
ATOM 984 N N . TRP A 1 142 ? 13.700 8.223 -14.546 1.00 94.25 142 TRP A N 1
ATOM 985 C CA . TRP A 1 142 ? 13.572 6.788 -14.787 1.00 94.25 142 TRP A CA 1
ATOM 986 C C . TRP A 1 142 ? 14.817 5.956 -14.441 1.00 94.25 142 TRP A C 1
ATOM 988 O O . TRP A 1 142 ? 14.681 4.788 -14.087 1.00 94.25 142 TRP A O 1
ATOM 998 N N . LEU A 1 143 ? 16.026 6.522 -14.506 1.00 92.88 143 LEU A N 1
ATOM 999 C CA . LEU A 1 143 ? 17.275 5.800 -14.246 1.00 92.88 143 LEU A CA 1
ATOM 1000 C C . LEU A 1 143 ? 17.803 6.101 -12.843 1.00 92.88 143 LEU A C 1
ATOM 1002 O O . LEU A 1 143 ? 18.168 5.183 -12.105 1.00 92.88 143 LEU A O 1
ATOM 1006 N N . SER A 1 144 ? 17.826 7.379 -12.468 1.00 89.62 144 SER A N 1
ATOM 1007 C CA . SER A 1 144 ? 18.399 7.857 -11.203 1.00 89.62 144 SER A CA 1
ATOM 1008 C C . SER A 1 144 ? 17.409 7.912 -10.039 1.00 89.62 144 SER A C 1
ATOM 1010 O O . SER A 1 144 ? 17.835 8.016 -8.889 1.00 89.62 144 SER A O 1
ATOM 1012 N N . GLY A 1 145 ? 16.108 7.818 -10.313 1.00 85.62 145 GLY A N 1
ATOM 1013 C CA . GLY A 1 145 ? 15.076 7.765 -9.290 1.00 85.62 145 GLY A CA 1
ATOM 1014 C C . GLY A 1 145 ? 15.148 6.491 -8.435 1.00 85.62 145 GLY A C 1
ATOM 1015 O O . GLY A 1 145 ? 15.740 5.482 -8.839 1.00 85.62 145 GLY A O 1
ATOM 1016 N N . PRO A 1 146 ? 14.547 6.515 -7.235 1.00 81.06 146 PRO A N 1
ATOM 1017 C CA . PRO A 1 146 ? 14.644 5.416 -6.283 1.00 81.06 146 PRO A CA 1
ATOM 1018 C C . PRO A 1 146 ? 13.830 4.206 -6.739 1.00 81.06 146 PRO A C 1
ATOM 1020 O O . PRO A 1 146 ? 12.680 4.341 -7.155 1.00 81.06 146 PRO A O 1
ATOM 1023 N N . SER A 1 147 ? 14.410 3.011 -6.623 1.00 79.88 147 SER A N 1
ATOM 1024 C CA . SER A 1 147 ? 13.726 1.753 -6.959 1.00 79.88 147 SER A CA 1
ATOM 1025 C C . SER A 1 147 ? 12.666 1.357 -5.933 1.00 79.88 147 SER A C 1
ATOM 1027 O O . SER A 1 147 ? 11.718 0.671 -6.287 1.00 79.88 147 SER A O 1
ATOM 1029 N N . SER A 1 148 ? 12.798 1.794 -4.677 1.00 74.62 148 SER A N 1
ATOM 1030 C CA . SER A 1 148 ? 11.826 1.508 -3.610 1.00 74.62 148 SER A CA 1
ATOM 1031 C C . SER A 1 148 ? 10.457 2.152 -3.839 1.00 74.62 148 SER A C 1
ATOM 1033 O O . SER A 1 148 ? 9.478 1.684 -3.272 1.00 74.62 148 SER A O 1
ATOM 1035 N N . ALA A 1 149 ? 10.396 3.198 -4.667 1.00 77.56 149 ALA A N 1
ATOM 1036 C CA . ALA A 1 149 ? 9.171 3.907 -5.028 1.00 77.56 149 ALA A CA 1
ATOM 1037 C C . ALA A 1 149 ? 8.611 3.501 -6.402 1.00 77.56 149 ALA A C 1
ATOM 1039 O O . ALA A 1 149 ? 7.535 3.947 -6.791 1.00 77.56 149 ALA A O 1
ATOM 1040 N N . ALA A 1 150 ? 9.365 2.730 -7.187 1.00 85.00 150 ALA A N 1
ATOM 1041 C CA . ALA A 1 150 ? 8.957 2.367 -8.536 1.00 85.00 150 ALA A CA 1
ATOM 1042 C C . ALA A 1 150 ? 7.899 1.262 -8.493 1.00 85.00 150 ALA A C 1
ATOM 1044 O O . ALA A 1 150 ? 8.070 0.274 -7.784 1.00 85.00 150 ALA A O 1
ATOM 1045 N N . SER A 1 151 ? 6.858 1.383 -9.318 1.00 89.00 151 SER A 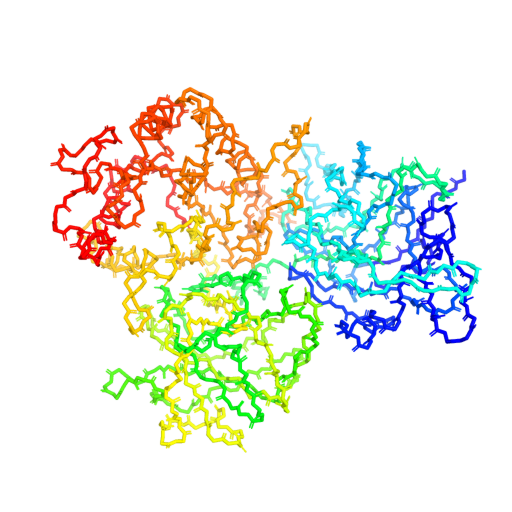N 1
ATOM 1046 C CA . SER A 1 151 ? 5.910 0.287 -9.542 1.00 89.00 151 SER A CA 1
ATOM 1047 C C . SER A 1 151 ? 6.606 -0.868 -10.257 1.00 89.00 151 SER A C 1
ATOM 1049 O O . SER A 1 151 ? 6.408 -2.027 -9.919 1.00 89.00 151 SER A O 1
ATOM 1051 N N . ILE A 1 152 ? 7.465 -0.557 -11.233 1.00 92.25 152 ILE A N 1
ATOM 1052 C CA . ILE A 1 152 ? 8.319 -1.544 -11.896 1.00 92.25 152 ILE A CA 1
ATOM 1053 C C . ILE A 1 152 ? 9.712 -0.978 -12.156 1.00 92.25 152 ILE A C 1
ATOM 1055 O O . ILE A 1 152 ? 9.882 0.199 -12.477 1.00 92.25 152 ILE A O 1
ATOM 1059 N N . THR A 1 153 ? 10.708 -1.857 -12.066 1.00 92.06 153 THR A N 1
ATOM 1060 C CA . THR A 1 153 ? 12.078 -1.610 -12.527 1.00 92.06 153 THR A CA 1
ATOM 1061 C C . THR A 1 153 ? 12.383 -2.590 -13.655 1.00 92.06 153 THR A C 1
ATOM 1063 O O . THR A 1 153 ? 12.326 -3.803 -13.454 1.00 92.06 153 THR A O 1
ATOM 1066 N N . LEU A 1 154 ? 12.672 -2.071 -14.845 1.00 95.00 154 LEU A N 1
ATOM 1067 C CA . LEU A 1 154 ? 13.029 -2.862 -16.019 1.00 95.00 154 LEU A CA 1
ATOM 1068 C C . LEU A 1 154 ? 14.511 -3.234 -15.984 1.00 95.00 154 LEU A C 1
ATOM 1070 O O . LEU A 1 154 ? 15.326 -2.556 -15.363 1.00 95.00 154 LEU A O 1
ATOM 1074 N N . VAL A 1 155 ? 14.869 -4.312 -16.673 1.00 94.50 155 VAL A N 1
ATOM 1075 C CA . VAL A 1 155 ? 16.246 -4.817 -16.693 1.00 94.50 155 VAL A CA 1
ATOM 1076 C C . VAL A 1 155 ? 17.068 -4.093 -17.752 1.00 94.50 155 VAL A C 1
ATOM 1078 O O . VAL A 1 155 ? 18.252 -3.840 -17.543 1.00 94.50 155 VAL A O 1
ATOM 1081 N N . HIS A 1 156 ? 16.447 -3.760 -18.879 1.00 95.94 156 HIS A N 1
ATOM 1082 C CA . HIS A 1 156 ? 17.110 -3.333 -20.094 1.00 95.94 156 HIS A CA 1
ATOM 1083 C C . HIS A 1 156 ? 16.719 -1.920 -20.520 1.00 95.94 156 HIS A C 1
ATOM 1085 O O . HIS A 1 156 ? 15.554 -1.517 -20.479 1.00 95.94 156 HIS A O 1
ATOM 1091 N N . GLU A 1 157 ? 17.717 -1.211 -21.035 1.00 96.44 157 GLU A N 1
ATOM 1092 C CA . GLU A 1 157 ? 17.590 0.047 -21.759 1.00 96.44 157 GLU A CA 1
ATOM 1093 C C . GLU A 1 157 ? 18.021 -0.186 -23.209 1.00 96.44 157 GLU A C 1
ATOM 1095 O O . GLU A 1 157 ? 19.099 -0.728 -23.470 1.00 96.44 157 GLU A O 1
ATOM 1100 N N . ASN A 1 158 ? 17.166 0.186 -24.158 1.00 96.88 158 ASN A N 1
ATOM 1101 C CA . ASN A 1 158 ? 17.455 0.037 -25.580 1.00 96.88 158 ASN A CA 1
ATOM 1102 C C . ASN A 1 158 ? 18.001 1.342 -26.153 1.00 96.88 158 ASN A C 1
ATOM 1104 O O . ASN A 1 158 ? 17.475 2.412 -25.848 1.00 96.88 158 ASN A O 1
ATOM 1108 N N . HIS A 1 159 ? 18.971 1.232 -27.056 1.00 96.06 159 HIS A N 1
ATOM 1109 C CA . HIS A 1 159 ? 19.621 2.361 -27.710 1.00 96.06 159 HIS A CA 1
ATOM 1110 C C . HIS A 1 159 ? 19.325 2.380 -29.217 1.00 96.06 159 HIS A C 1
ATOM 1112 O O . HIS A 1 159 ? 19.140 1.342 -29.864 1.00 96.06 159 HIS A O 1
ATOM 1118 N N . SER A 1 160 ? 19.300 3.585 -29.787 1.00 93.38 160 SER A N 1
ATOM 1119 C CA . SER A 1 160 ? 19.041 3.836 -31.212 1.00 93.38 160 SER A CA 1
ATOM 1120 C C . SER A 1 160 ? 20.129 3.320 -32.163 1.00 93.38 160 SER A C 1
ATOM 1122 O O . SER A 1 160 ? 19.900 3.261 -33.370 1.00 93.38 160 SER A O 1
ATOM 1124 N N . ASP A 1 161 ? 21.295 2.929 -31.644 1.00 93.62 161 ASP A N 1
ATOM 1125 C CA . ASP A 1 161 ? 22.412 2.350 -32.398 1.00 93.62 161 ASP A CA 1
ATOM 1126 C C . ASP A 1 161 ? 22.373 0.810 -32.458 1.00 93.62 161 ASP A C 1
ATOM 1128 O O . ASP A 1 161 ? 23.401 0.168 -32.679 1.00 93.62 161 ASP A O 1
ATOM 1132 N N . ASP A 1 162 ? 21.183 0.227 -32.278 1.00 93.69 162 ASP A N 1
ATOM 1133 C CA . ASP A 1 162 ? 20.935 -1.219 -32.242 1.00 93.69 162 ASP A CA 1
ATOM 1134 C C . ASP A 1 162 ? 21.691 -1.944 -31.111 1.00 93.69 162 ASP A C 1
ATOM 1136 O O . ASP A 1 162 ? 22.005 -3.135 -31.215 1.00 93.69 162 ASP A O 1
ATOM 1140 N N . THR A 1 163 ? 21.961 -1.246 -30.002 1.00 95.12 163 THR A N 1
ATOM 1141 C CA . THR A 1 163 ? 22.515 -1.840 -28.778 1.00 95.12 163 THR A CA 1
ATOM 1142 C C . THR A 1 163 ? 21.524 -1.816 -27.613 1.00 95.12 163 THR A C 1
ATOM 1144 O O . THR A 1 163 ? 20.493 -1.142 -27.639 1.00 95.12 163 THR A O 1
ATOM 1147 N N . GLN A 1 164 ? 21.834 -2.593 -26.577 1.00 95.44 164 GLN A N 1
ATOM 1148 C CA . GLN A 1 164 ? 21.064 -2.680 -25.344 1.00 95.44 164 GLN A CA 1
ATOM 1149 C C . GLN A 1 164 ? 22.025 -2.751 -24.158 1.00 95.44 164 GLN A C 1
ATOM 1151 O O . GLN A 1 164 ? 23.044 -3.447 -24.218 1.00 95.44 164 GLN A O 1
ATOM 1156 N N . THR A 1 165 ? 21.685 -2.066 -23.072 1.00 95.69 165 THR A N 1
ATOM 1157 C CA . THR A 1 165 ? 22.394 -2.168 -21.794 1.00 95.69 165 THR A CA 1
ATOM 1158 C C . THR A 1 165 ? 21.469 -2.664 -20.688 1.00 95.69 165 THR A C 1
ATOM 1160 O O . THR A 1 165 ? 20.248 -2.686 -20.840 1.00 95.69 165 THR A O 1
ATOM 1163 N N . SER A 1 166 ? 22.064 -3.084 -19.569 1.00 95.94 166 SER A N 1
ATOM 1164 C CA . SER A 1 166 ? 21.350 -3.459 -18.345 1.00 95.94 166 SER A CA 1
ATOM 1165 C C . SER A 1 166 ? 21.870 -2.615 -17.179 1.00 95.94 166 SER A C 1
ATOM 1167 O O . SER A 1 166 ? 22.780 -3.052 -16.464 1.00 95.94 166 SER A O 1
ATOM 1169 N N . PRO A 1 167 ? 21.390 -1.368 -17.023 1.00 91.56 167 PRO A N 1
ATOM 1170 C CA . PRO A 1 167 ? 21.848 -0.482 -15.959 1.00 91.56 167 PRO A CA 1
ATOM 1171 C C . PRO A 1 167 ? 21.579 -1.115 -14.590 1.00 91.56 167 PRO A C 1
ATOM 1173 O O . PRO A 1 167 ? 20.532 -1.720 -14.385 1.00 91.56 167 PRO A O 1
ATOM 1176 N N . SER A 1 168 ? 22.471 -0.923 -13.613 1.00 79.44 168 SER A N 1
ATOM 1177 C CA . SER A 1 168 ? 22.321 -1.534 -12.278 1.00 79.44 168 SER A CA 1
ATOM 1178 C C . SER A 1 168 ? 21.037 -1.127 -11.547 1.00 79.44 168 SER A C 1
ATOM 1180 O O . SER A 1 168 ? 20.570 -1.871 -10.692 1.00 79.44 168 SER A O 1
ATOM 1182 N N . SER A 1 169 ? 20.486 0.046 -11.872 1.00 78.56 169 SER A N 1
ATOM 1183 C CA . SER A 1 169 ? 19.218 0.544 -11.330 1.00 78.56 169 SER A CA 1
ATOM 1184 C C . SER A 1 169 ? 18.043 0.387 -12.303 1.00 78.56 169 SER A C 1
ATOM 1186 O O . SER A 1 169 ? 16.916 0.596 -11.875 1.00 78.56 169 SER A O 1
ATOM 1188 N N . GLY A 1 170 ? 18.279 0.015 -13.569 1.00 92.00 170 GLY A N 1
ATOM 1189 C CA . GLY A 1 170 ? 17.250 -0.142 -14.605 1.00 92.00 170 GLY A CA 1
ATOM 1190 C C . GLY A 1 170 ? 16.388 1.105 -14.898 1.00 92.00 170 GLY A C 1
ATOM 1191 O O . GLY A 1 170 ? 16.305 2.021 -14.072 1.00 92.00 170 GLY A O 1
ATOM 1192 N N . PRO A 1 171 ? 15.712 1.176 -16.057 1.00 96.19 171 PRO A N 1
ATOM 1193 C CA . PRO A 1 171 ? 14.628 2.136 -16.261 1.00 96.19 171 PRO A CA 1
ATOM 1194 C C . PRO A 1 171 ? 13.416 1.833 -15.364 1.00 96.19 171 PRO A C 1
ATOM 1196 O O . PRO A 1 171 ? 13.075 0.669 -15.155 1.00 96.19 171 PRO A O 1
ATOM 1199 N N . LYS A 1 172 ? 12.742 2.863 -14.848 1.00 93.44 172 LYS A N 1
ATOM 1200 C CA . LYS A 1 172 ? 11.633 2.737 -13.885 1.00 93.44 172 LYS A CA 1
ATOM 1201 C C . LYS A 1 172 ? 10.366 3.427 -14.360 1.00 93.44 172 LYS A C 1
ATOM 1203 O O . LYS A 1 172 ? 10.424 4.445 -15.046 1.00 93.44 172 LYS A O 1
ATOM 1208 N N . VAL A 1 173 ? 9.232 2.889 -13.919 1.00 94.69 173 VAL A N 1
ATOM 1209 C CA . VAL A 1 173 ? 7.909 3.513 -14.027 1.00 94.69 173 VAL A CA 1
ATOM 1210 C C . VAL A 1 173 ? 7.314 3.623 -12.628 1.00 94.69 173 VAL A C 1
ATOM 1212 O O . VAL A 1 173 ? 7.425 2.693 -11.827 1.00 94.69 173 VAL A O 1
ATOM 1215 N N . TYR A 1 174 ? 6.686 4.759 -12.351 1.00 91.69 174 TYR A N 1
ATOM 1216 C CA . TYR A 1 174 ? 6.129 5.121 -11.055 1.00 91.69 174 TYR A CA 1
ATOM 1217 C C . TYR A 1 174 ? 4.614 5.291 -11.141 1.00 91.69 174 TYR A C 1
ATOM 1219 O O . TYR A 1 174 ? 4.113 5.816 -12.137 1.00 91.69 174 TYR A O 1
ATOM 1227 N N . ALA A 1 175 ? 3.908 4.910 -10.080 1.00 89.81 175 ALA A N 1
ATOM 1228 C CA . ALA A 1 175 ? 2.523 5.287 -9.843 1.00 89.81 175 ALA A CA 1
ATOM 1229 C C . ALA A 1 175 ? 2.484 6.525 -8.947 1.00 89.81 175 ALA A C 1
ATOM 1231 O O . ALA A 1 175 ? 3.142 6.569 -7.909 1.00 89.81 175 ALA A O 1
ATOM 1232 N N . ILE A 1 176 ? 1.778 7.566 -9.390 1.00 87.44 176 ILE A N 1
ATOM 1233 C CA . ILE A 1 176 ? 1.601 8.801 -8.624 1.00 87.44 176 ILE A CA 1
ATOM 1234 C C . ILE A 1 176 ? 0.115 8.999 -8.395 1.00 87.44 176 ILE A C 1
ATOM 1236 O O . ILE A 1 176 ? -0.616 9.215 -9.367 1.00 87.44 176 ILE A O 1
ATOM 1240 N N . SER A 1 177 ? -0.339 8.970 -7.145 1.00 86.81 177 SER A N 1
ATOM 1241 C CA . SER A 1 177 ? -1.732 9.293 -6.855 1.00 86.81 177 SER A CA 1
ATOM 1242 C C . SER A 1 177 ? -1.913 10.787 -6.622 1.00 86.81 177 SER A C 1
ATOM 1244 O O . SER A 1 177 ? -1.145 11.458 -5.935 1.00 86.81 177 SER A O 1
ATOM 1246 N N . VAL A 1 178 ? -2.994 11.304 -7.188 1.00 88.62 178 VAL A N 1
ATOM 1247 C CA . VAL A 1 178 ? -3.547 12.625 -6.927 1.00 88.62 178 VAL A CA 1
ATOM 1248 C C . VAL A 1 178 ? -4.919 12.411 -6.295 1.00 88.62 178 VAL A C 1
ATOM 1250 O O . VAL A 1 178 ? -5.897 12.175 -7.012 1.00 88.62 178 VAL A O 1
ATOM 1253 N N . PRO A 1 179 ? -5.017 12.434 -4.961 1.00 85.94 179 PRO A N 1
ATOM 1254 C CA . PRO A 1 179 ? -6.297 12.334 -4.277 1.00 85.94 179 PRO A CA 1
ATOM 1255 C C . PRO A 1 179 ? -7.226 13.481 -4.643 1.00 85.94 179 PRO A C 1
ATOM 1257 O O . PRO A 1 179 ? -6.804 14.607 -4.914 1.00 85.94 179 PRO A O 1
ATOM 1260 N N . LEU A 1 180 ? -8.512 13.168 -4.686 1.00 87.12 180 LEU A N 1
ATOM 1261 C CA . LEU A 1 180 ? -9.554 14.107 -5.056 1.00 87.12 180 LEU A CA 1
ATOM 1262 C C . LEU A 1 180 ? -9.948 14.944 -3.844 1.00 87.12 180 LEU A C 1
ATOM 1264 O O . LEU A 1 180 ? -10.194 14.410 -2.772 1.00 87.12 180 LEU A O 1
ATOM 1268 N N . THR A 1 181 ? -10.092 16.252 -4.038 1.00 84.06 181 THR A N 1
ATOM 1269 C CA . THR A 1 181 ? -10.686 17.162 -3.044 1.00 84.06 181 THR A CA 1
ATOM 1270 C C . THR A 1 181 ? -12.162 16.836 -2.802 1.00 84.06 181 THR A C 1
ATOM 1272 O O . THR A 1 181 ? -12.716 17.118 -1.741 1.00 84.06 181 THR A O 1
ATOM 1275 N N . CYS A 1 182 ? -12.812 16.225 -3.794 1.00 83.88 182 CYS A N 1
ATOM 1276 C CA . CYS A 1 182 ? -14.189 15.772 -3.704 1.00 83.88 182 CYS A CA 1
ATOM 1277 C C . CYS A 1 182 ? -14.329 14.279 -4.042 1.00 83.88 182 CYS A C 1
ATOM 1279 O O . CYS A 1 182 ? -14.836 13.967 -5.126 1.00 83.88 182 CYS A O 1
ATOM 1281 N N . PRO A 1 183 ? -13.921 13.352 -3.151 1.00 84.69 183 PRO A N 1
ATOM 1282 C CA . PRO A 1 183 ? -14.126 11.921 -3.354 1.00 84.69 183 PRO A CA 1
ATOM 1283 C C . PRO A 1 183 ? -15.588 11.582 -3.689 1.00 84.69 183 PRO A C 1
ATOM 1285 O O . PRO A 1 183 ? -16.529 12.267 -3.282 1.00 84.69 183 PRO A O 1
ATOM 1288 N N . GLY A 1 184 ? -15.782 10.582 -4.547 1.00 82.75 184 GLY A N 1
ATOM 1289 C CA . GLY A 1 184 ? -17.089 10.154 -5.055 1.00 82.75 184 GLY A CA 1
ATOM 1290 C C . GLY A 1 184 ? -17.752 11.104 -6.061 1.00 82.75 184 GLY A C 1
ATOM 1291 O O . GLY A 1 184 ? -18.751 10.733 -6.676 1.00 82.75 184 GLY A O 1
ATOM 1292 N N . SER A 1 185 ? -17.214 12.309 -6.281 1.00 85.56 185 SER A N 1
ATOM 1293 C CA . SER A 1 185 ? -17.713 13.218 -7.318 1.00 85.56 185 SER A CA 1
ATOM 1294 C C . SER A 1 185 ? -17.325 12.743 -8.714 1.00 85.56 185 SER A C 1
ATOM 1296 O O . SER A 1 185 ? -16.226 12.234 -8.929 1.00 85.56 185 SER A O 1
ATOM 1298 N N . VAL A 1 186 ? -18.219 12.954 -9.682 1.00 89.25 186 VAL A N 1
ATOM 1299 C CA . VAL A 1 186 ? -17.958 12.603 -11.083 1.00 89.25 186 VAL A CA 1
ATOM 1300 C C . VAL A 1 186 ? -16.913 13.552 -11.664 1.00 89.25 186 VAL A C 1
ATOM 1302 O O . VAL A 1 186 ? -17.103 14.771 -11.667 1.00 89.25 186 VAL A O 1
ATOM 1305 N N . ILE A 1 187 ? -15.832 12.993 -12.198 1.00 92.69 187 ILE A N 1
ATOM 1306 C CA . ILE A 1 187 ? -14.794 13.700 -12.948 1.00 92.69 187 ILE A CA 1
ATOM 1307 C C . ILE A 1 187 ? -15.166 13.663 -14.431 1.00 92.69 187 ILE A C 1
ATOM 1309 O O . ILE A 1 187 ? -15.476 12.602 -14.964 1.00 92.69 187 ILE A O 1
ATOM 1313 N N . SER A 1 188 ? -15.100 14.801 -15.121 1.00 94.75 188 SER A N 1
ATOM 1314 C CA . SER A 1 188 ? -15.304 14.853 -16.574 1.00 94.75 188 SER A CA 1
ATOM 1315 C C . SER A 1 188 ? -13.998 14.796 -17.361 1.00 94.75 188 SER A C 1
ATOM 1317 O O . SER A 1 188 ? -13.962 14.260 -18.471 1.00 94.75 188 SER A O 1
ATOM 1319 N N . SER A 1 189 ? -12.920 15.382 -16.831 1.00 96.94 189 SER A N 1
ATOM 1320 C CA . SER A 1 189 ? -11.627 15.388 -17.517 1.00 96.94 189 SER A CA 1
ATOM 1321 C C . SER A 1 189 ? -10.444 15.700 -16.610 1.00 96.94 189 SER A C 1
ATOM 1323 O O . SER A 1 189 ? -10.584 16.384 -15.601 1.00 96.94 189 SER A O 1
ATOM 1325 N N . VAL A 1 190 ? -9.260 15.286 -17.051 1.00 97.81 190 VAL A N 1
ATOM 1326 C CA . VAL A 1 190 ? -7.959 15.608 -16.468 1.00 97.81 190 VAL A CA 1
ATOM 1327 C C . VAL A 1 190 ? -7.102 16.293 -17.536 1.00 97.81 190 VAL A C 1
ATOM 1329 O O . VAL A 1 190 ? -6.800 15.709 -18.576 1.00 97.81 190 VAL A O 1
ATOM 1332 N N . SER A 1 191 ? -6.714 17.546 -17.309 1.00 97.56 191 SER A N 1
ATOM 1333 C CA . SER A 1 191 ? -5.717 18.239 -18.127 1.00 97.56 191 SER A CA 1
ATOM 1334 C C . SER A 1 191 ? -4.324 17.934 -17.598 1.00 97.56 191 SER A C 1
ATOM 1336 O O . SER A 1 191 ? -3.994 18.329 -16.480 1.00 97.56 191 SER A O 1
ATOM 1338 N N . LEU A 1 192 ? -3.488 17.323 -18.437 1.00 96.69 192 LEU A N 1
ATOM 1339 C CA . LEU A 1 192 ? -2.088 17.067 -18.117 1.00 96.69 192 LEU A CA 1
ATOM 1340 C C . LEU A 1 192 ? -1.293 18.374 -17.983 1.00 96.69 192 LEU A C 1
ATOM 1342 O O . LEU A 1 192 ? -1.671 19.390 -18.587 1.00 96.69 192 LEU A O 1
ATOM 1346 N N . PRO A 1 193 ? -0.158 18.348 -17.258 1.00 94.88 193 PRO A N 1
ATOM 1347 C CA . PRO A 1 193 ? 0.759 19.473 -17.226 1.00 94.88 193 PRO A CA 1
ATOM 1348 C C . PRO A 1 193 ? 1.219 19.900 -18.613 1.00 94.88 193 PRO A C 1
ATOM 1350 O O . PRO A 1 193 ? 1.296 19.094 -19.540 1.00 94.88 193 PRO A O 1
ATOM 1353 N N . GLN A 1 194 ? 1.536 21.184 -18.758 1.00 92.56 194 GLN A N 1
ATOM 1354 C CA . GLN A 1 194 ? 2.147 21.726 -19.968 1.00 92.56 194 GLN A CA 1
ATOM 1355 C C . GLN A 1 194 ? 3.637 21.964 -19.719 1.00 92.56 194 GLN A C 1
ATOM 1357 O O . GLN A 1 194 ? 4.064 23.091 -19.474 1.00 92.56 194 GLN A O 1
ATOM 1362 N N . LEU A 1 195 ? 4.414 20.887 -19.776 1.00 88.31 195 LEU A N 1
ATOM 1363 C CA . LEU A 1 195 ? 5.843 20.887 -19.476 1.00 88.31 195 LEU A CA 1
ATOM 1364 C C . LEU A 1 195 ? 6.689 20.722 -20.744 1.00 88.31 195 LEU A C 1
ATOM 1366 O O . LEU A 1 195 ? 7.544 21.557 -21.036 1.00 88.31 195 LEU A O 1
ATOM 1370 N N . THR A 1 196 ? 6.416 19.672 -21.520 1.00 82.56 196 THR A N 1
ATOM 1371 C CA . THR A 1 196 ? 7.306 19.211 -22.591 1.00 82.56 196 THR A CA 1
ATOM 1372 C C . THR A 1 196 ? 6.496 18.825 -23.822 1.00 82.56 196 THR A C 1
ATOM 1374 O O . THR A 1 196 ? 5.536 18.071 -23.727 1.00 82.56 196 THR A O 1
ATOM 1377 N N . ASN A 1 197 ? 6.877 19.332 -24.997 1.00 84.38 197 ASN A N 1
ATOM 1378 C CA . ASN A 1 197 ? 6.244 19.013 -26.285 1.00 84.38 197 ASN A CA 1
ATOM 1379 C C . ASN A 1 197 ? 7.163 18.230 -27.245 1.00 84.38 197 ASN A C 1
ATOM 1381 O O . ASN A 1 197 ? 6.807 18.040 -28.406 1.00 84.38 197 ASN A O 1
ATOM 1385 N N . GLY A 1 198 ? 8.333 17.803 -26.766 1.00 89.44 198 GLY A N 1
ATOM 1386 C CA . GLY A 1 198 ? 9.296 16.953 -27.463 1.00 89.44 198 GLY A CA 1
ATOM 1387 C C . GLY A 1 198 ? 10.480 16.622 -26.551 1.00 89.44 198 GLY A C 1
ATOM 1388 O O . GLY A 1 198 ? 10.843 17.441 -25.706 1.00 89.44 198 GLY A O 1
ATOM 1389 N N . VAL A 1 199 ? 11.071 15.439 -26.714 1.00 93.31 199 VAL A N 1
ATOM 1390 C CA . VAL A 1 199 ? 12.244 15.008 -25.937 1.00 93.31 199 VAL A CA 1
ATOM 1391 C C . VAL A 1 199 ? 13.528 15.667 -26.453 1.00 93.31 199 VAL A C 1
ATOM 1393 O O . VAL A 1 199 ? 13.675 15.920 -27.651 1.00 93.31 199 VAL A O 1
ATOM 1396 N N . GLN A 1 200 ? 14.449 16.003 -25.546 1.00 93.62 200 GLN A N 1
ATOM 1397 C CA . GLN A 1 200 ? 15.759 16.581 -25.865 1.00 93.62 200 GLN A CA 1
ATOM 1398 C C . GLN A 1 200 ? 16.794 16.109 -24.843 1.00 93.62 200 GLN A C 1
ATOM 1400 O O . GLN A 1 200 ? 16.561 16.240 -23.642 1.00 93.62 200 GLN A O 1
ATOM 1405 N N . ALA A 1 201 ? 17.960 15.663 -25.319 1.00 93.31 201 ALA A N 1
ATOM 1406 C CA . ALA A 1 201 ? 19.039 15.189 -24.458 1.00 93.31 201 ALA A CA 1
ATOM 1407 C C . ALA A 1 201 ? 19.375 16.190 -23.335 1.00 93.31 201 ALA A C 1
ATOM 1409 O O . ALA A 1 201 ? 19.660 17.368 -23.583 1.00 93.31 201 ALA A O 1
ATOM 1410 N N . GLY A 1 202 ? 19.347 15.709 -22.089 1.00 88.06 202 GLY A N 1
ATOM 1411 C CA . GLY A 1 202 ? 19.674 16.492 -20.892 1.00 88.06 202 GLY A CA 1
ATOM 1412 C C . GLY A 1 202 ? 18.622 17.530 -20.479 1.00 88.06 202 GLY A C 1
ATOM 1413 O O . GLY A 1 202 ? 18.920 18.402 -19.660 1.00 88.06 202 GLY A O 1
ATOM 1414 N N . ARG A 1 203 ? 17.407 17.486 -21.042 1.00 91.94 203 ARG A N 1
ATOM 1415 C CA . ARG A 1 203 ? 16.270 18.314 -20.613 1.00 91.94 203 ARG A CA 1
ATOM 1416 C C . ARG A 1 203 ? 15.206 17.443 -19.942 1.00 91.94 203 ARG A C 1
ATOM 1418 O O . ARG A 1 203 ? 14.891 16.396 -20.495 1.00 91.94 203 ARG A O 1
ATOM 1425 N N . PRO A 1 204 ? 14.613 17.891 -18.819 1.00 92.31 204 PRO A N 1
ATOM 1426 C CA . PRO A 1 204 ? 13.511 17.176 -18.192 1.00 92.31 204 PRO A CA 1
ATOM 1427 C C . PRO A 1 204 ? 12.327 16.978 -19.145 1.00 92.31 204 PRO A C 1
ATOM 1429 O O . PRO A 1 204 ? 11.826 17.945 -19.732 1.00 92.31 204 PRO A O 1
ATOM 1432 N N . ALA A 1 205 ? 11.851 15.744 -19.262 1.00 95.25 205 ALA A N 1
ATOM 1433 C CA . ALA A 1 205 ? 10.593 15.407 -19.918 1.00 95.25 205 ALA A CA 1
ATOM 1434 C C . ALA A 1 205 ? 9.725 14.564 -18.982 1.00 95.25 205 ALA A C 1
ATOM 1436 O O . ALA A 1 205 ? 10.245 13.710 -18.275 1.00 95.25 205 ALA A O 1
ATOM 1437 N N . LEU A 1 206 ? 8.411 14.814 -18.971 1.00 96.12 206 LEU A N 1
ATOM 1438 C CA . LEU A 1 206 ? 7.439 14.021 -18.213 1.00 96.12 206 LEU A CA 1
ATOM 1439 C C . LEU A 1 206 ? 6.648 13.130 -19.167 1.00 96.12 206 LEU A C 1
ATOM 1441 O O . LEU A 1 206 ? 5.935 13.639 -20.038 1.00 96.12 206 LEU A O 1
ATOM 1445 N N . HIS A 1 207 ? 6.747 11.823 -18.962 1.00 97.69 207 HIS A N 1
ATOM 1446 C CA . HIS A 1 207 ? 6.063 10.799 -19.735 1.00 97.69 207 HIS A CA 1
ATOM 1447 C C . HIS A 1 207 ? 4.924 10.220 -18.901 1.00 97.69 207 HIS A C 1
ATOM 1449 O O . HIS A 1 207 ? 5.153 9.785 -17.777 1.00 97.69 207 HIS A O 1
ATOM 1455 N N . ILE A 1 208 ? 3.712 10.193 -19.457 1.00 97.56 208 ILE A N 1
ATOM 1456 C CA . ILE A 1 208 ? 2.550 9.506 -18.885 1.00 97.56 208 ILE A CA 1
ATOM 1457 C C . ILE A 1 208 ? 2.195 8.337 -19.806 1.00 97.56 208 ILE A C 1
ATOM 1459 O O . ILE A 1 208 ? 1.936 8.543 -20.995 1.00 97.56 208 ILE A O 1
ATOM 1463 N N . LEU A 1 209 ? 2.197 7.120 -19.265 1.00 97.44 209 LEU A N 1
ATOM 1464 C CA . LEU A 1 209 ? 1.782 5.906 -19.975 1.00 97.44 209 LEU A CA 1
ATOM 1465 C C . LEU A 1 209 ? 0.259 5.751 -19.948 1.00 97.44 209 LEU A C 1
ATOM 1467 O O . LEU A 1 209 ? -0.350 5.389 -20.946 1.00 97.44 209 LEU A O 1
ATOM 1471 N N . GLY A 1 210 ? -0.358 6.092 -18.822 1.00 97.25 210 GLY A N 1
ATOM 1472 C CA . GLY A 1 210 ? -1.797 6.022 -18.621 1.00 97.25 210 GLY A CA 1
ATOM 1473 C C . GLY A 1 210 ? -2.181 6.603 -17.267 1.00 97.25 210 GLY A C 1
ATOM 1474 O O . GLY A 1 210 ? -1.323 7.007 -16.479 1.00 97.25 210 GLY A O 1
ATOM 1475 N N . LEU A 1 211 ? -3.480 6.661 -17.013 1.00 97.31 211 LEU A N 1
ATOM 1476 C CA . LEU A 1 211 ? -4.057 7.097 -15.750 1.00 97.31 211 LEU A CA 1
ATOM 1477 C C . LEU A 1 211 ? -5.372 6.360 -15.496 1.00 97.31 211 LEU A C 1
ATOM 1479 O O . LEU A 1 211 ? -6.024 5.917 -16.439 1.00 97.31 211 LEU A O 1
ATOM 1483 N N . GLY A 1 212 ? -5.749 6.246 -14.228 1.00 96.31 212 GLY A N 1
ATOM 1484 C CA . GLY A 1 212 ? -6.969 5.581 -13.779 1.00 96.31 212 GLY A CA 1
ATOM 1485 C C . GLY A 1 212 ? -7.548 6.272 -12.553 1.00 96.31 212 GLY A C 1
ATOM 1486 O O . GLY A 1 212 ? -6.885 7.088 -11.916 1.00 96.31 212 GLY A O 1
ATOM 1487 N N . VAL A 1 213 ? -8.798 5.956 -12.225 1.00 94.62 213 VAL A N 1
ATOM 1488 C CA . VAL A 1 213 ? -9.478 6.484 -11.038 1.00 94.62 213 VAL A CA 1
ATOM 1489 C C . VAL A 1 213 ? -9.558 5.378 -9.991 1.00 94.62 213 VAL A C 1
ATOM 1491 O O . VAL A 1 213 ? -10.139 4.325 -10.256 1.00 94.62 213 VAL A O 1
ATOM 1494 N N . ARG A 1 214 ? -8.982 5.614 -8.808 1.00 91.19 214 ARG A N 1
ATOM 1495 C CA . ARG A 1 214 ? -9.079 4.701 -7.662 1.00 91.19 214 ARG A CA 1
ATOM 1496 C C . ARG A 1 214 ? -10.508 4.734 -7.115 1.00 91.19 214 ARG A C 1
ATOM 1498 O O . ARG A 1 214 ? -10.950 5.825 -6.744 1.00 91.19 214 ARG A O 1
ATOM 1505 N N . PRO A 1 215 ? -11.234 3.604 -7.053 1.00 87.56 215 PRO A N 1
ATOM 1506 C CA . PRO A 1 215 ? -12.610 3.575 -6.567 1.00 87.56 215 PRO A CA 1
ATOM 1507 C C . PRO A 1 215 ? -12.751 4.062 -5.123 1.00 87.56 215 PRO A C 1
ATOM 1509 O O . PRO A 1 215 ? -11.821 3.977 -4.324 1.00 87.56 215 PRO A O 1
ATOM 1512 N N . THR A 1 216 ? -13.951 4.527 -4.790 1.00 86.19 216 THR A N 1
ATOM 1513 C CA . THR A 1 216 ? -14.373 4.761 -3.408 1.00 86.19 216 THR A CA 1
ATOM 1514 C C . THR A 1 216 ? -14.692 3.441 -2.695 1.00 86.19 216 THR A C 1
ATOM 1516 O O . THR A 1 216 ? -14.958 2.405 -3.305 1.00 86.19 216 THR A O 1
ATOM 1519 N N . THR A 1 217 ? -14.729 3.494 -1.376 1.00 82.75 217 THR A N 1
ATOM 1520 C CA . THR A 1 217 ? -15.153 2.465 -0.426 1.00 82.75 217 THR A CA 1
ATOM 1521 C C . THR A 1 217 ? -16.663 2.276 -0.399 1.00 82.75 217 THR A C 1
ATOM 1523 O O . THR A 1 217 ? -17.145 1.193 -0.067 1.00 82.75 217 THR A O 1
ATOM 1526 N N . ALA A 1 218 ? -17.426 3.300 -0.783 1.00 78.38 218 ALA A N 1
ATOM 1527 C CA . ALA A 1 218 ? -18.866 3.192 -0.949 1.00 78.38 218 ALA A CA 1
ATOM 1528 C C . ALA A 1 218 ? -19.214 2.236 -2.103 1.00 78.38 218 ALA A C 1
ATOM 1530 O O . ALA A 1 218 ? -18.681 2.338 -3.208 1.00 78.38 218 ALA A O 1
ATOM 1531 N N . THR A 1 219 ? -20.142 1.315 -1.856 1.00 75.94 219 THR A N 1
ATOM 1532 C CA . THR A 1 219 ? -20.640 0.350 -2.841 1.00 75.94 219 THR A CA 1
ATOM 1533 C C . THR A 1 219 ? -22.158 0.211 -2.758 1.00 75.94 219 THR A C 1
ATOM 1535 O O . THR A 1 219 ? -22.769 0.484 -1.725 1.00 75.94 219 THR A O 1
ATOM 1538 N N . GLY A 1 220 ? -22.794 -0.227 -3.845 1.00 71.38 220 GLY A N 1
ATOM 1539 C CA . GLY A 1 220 ? -24.252 -0.286 -3.954 1.00 71.38 220 GLY A CA 1
ATOM 1540 C C . GLY A 1 220 ? -24.905 1.096 -4.104 1.00 71.38 220 GLY A C 1
ATOM 1541 O O . GLY A 1 220 ? -24.243 2.105 -4.320 1.00 71.38 220 GLY A O 1
ATOM 1542 N N . SER A 1 221 ? -26.238 1.150 -4.042 1.00 66.88 221 SER A N 1
ATOM 1543 C CA . SER A 1 221 ? -27.004 2.402 -4.133 1.00 66.88 221 SER A CA 1
ATOM 1544 C C . SER A 1 221 ? -28.294 2.325 -3.311 1.00 66.88 221 SER A C 1
ATOM 1546 O O . SER A 1 221 ? -28.793 1.239 -3.009 1.00 66.88 221 SER A O 1
ATOM 1548 N N . GLY A 1 222 ? -28.847 3.477 -2.921 1.00 68.50 222 GLY A N 1
ATOM 1549 C CA . GLY A 1 222 ? -30.081 3.535 -2.131 1.00 68.50 222 GLY A CA 1
ATOM 1550 C C . GLY A 1 222 ? -29.971 2.778 -0.800 1.00 68.50 222 GLY A C 1
ATOM 1551 O O . GLY A 1 222 ? -28.967 2.868 -0.104 1.00 68.50 222 GLY A O 1
ATOM 1552 N N . SER A 1 223 ? -30.996 2.003 -0.438 1.00 66.50 223 SER A N 1
ATOM 1553 C CA . SER A 1 223 ? -31.035 1.257 0.833 1.00 66.50 223 SER A CA 1
ATOM 1554 C C . SER A 1 223 ? -30.075 0.060 0.905 1.00 66.50 223 SER A C 1
ATOM 1556 O O . SER A 1 223 ? -29.903 -0.520 1.978 1.00 66.50 223 SER A O 1
ATOM 1558 N N . SER A 1 224 ? -29.478 -0.351 -0.219 1.00 69.38 224 SER A N 1
ATOM 1559 C CA . SER A 1 224 ? -28.469 -1.417 -0.265 1.00 69.38 224 SER A CA 1
ATOM 1560 C C . SER A 1 224 ? -27.042 -0.878 -0.316 1.00 69.38 224 SER A C 1
ATOM 1562 O O . SER A 1 224 ? -26.117 -1.668 -0.478 1.00 69.38 224 SER A O 1
ATOM 1564 N N . ALA A 1 225 ? -26.854 0.442 -0.209 1.00 74.56 225 ALA A N 1
ATOM 1565 C CA . ALA A 1 225 ? -25.527 1.027 -0.134 1.00 74.56 225 ALA A CA 1
ATOM 1566 C C . ALA A 1 225 ? -24.797 0.546 1.136 1.00 74.56 225 ALA A C 1
ATOM 1568 O O . ALA A 1 225 ? -25.418 0.376 2.194 1.00 74.56 225 ALA A O 1
ATOM 1569 N N . ARG A 1 226 ? -23.494 0.303 1.014 1.00 78.69 226 ARG A N 1
ATOM 1570 C CA . ARG A 1 226 ? -22.573 -0.163 2.064 1.00 78.69 226 ARG A CA 1
ATOM 1571 C C . ARG A 1 226 ? -21.238 0.566 1.933 1.00 78.69 226 ARG A C 1
ATOM 1573 O O . ARG A 1 226 ? -20.942 1.091 0.862 1.00 78.69 226 ARG A O 1
ATOM 1580 N N . HIS A 1 227 ? -20.434 0.544 2.992 1.00 84.31 227 HIS A N 1
ATOM 1581 C CA . HIS A 1 227 ? -19.039 0.985 2.946 1.00 84.31 227 HIS A CA 1
ATOM 1582 C C . HIS A 1 227 ? -18.104 -0.187 3.185 1.00 84.31 227 HIS A C 1
ATOM 1584 O O . HIS A 1 227 ? -18.313 -0.964 4.115 1.00 84.31 227 HIS A O 1
ATOM 1590 N N . TRP A 1 228 ? -17.075 -0.295 2.354 1.00 90.50 228 TRP A N 1
ATOM 1591 C CA . TRP A 1 228 ? -15.921 -1.137 2.625 1.00 90.50 228 TRP A CA 1
ATOM 1592 C C . TRP A 1 228 ? -15.035 -0.484 3.665 1.00 90.50 228 TRP A C 1
ATOM 1594 O O . TRP A 1 228 ? -14.619 0.656 3.497 1.00 90.50 228 TRP A O 1
ATOM 1604 N N . VAL A 1 229 ? -14.723 -1.226 4.712 1.00 92.06 229 VAL A N 1
ATOM 1605 C CA . VAL A 1 229 ? -13.857 -0.774 5.792 1.00 92.06 229 VAL A CA 1
ATOM 1606 C C . VAL A 1 229 ? -12.761 -1.802 5.935 1.00 92.06 229 VAL A C 1
ATOM 1608 O O . VAL A 1 229 ? -13.051 -2.992 6.083 1.00 92.06 229 VAL A O 1
ATOM 1611 N N . GLY A 1 230 ? -11.513 -1.353 5.857 1.00 94.88 230 GLY A N 1
ATOM 1612 C CA . GLY A 1 230 ? -10.383 -2.230 6.103 1.00 94.88 230 GLY A CA 1
ATOM 1613 C C . GLY A 1 230 ? -10.455 -2.717 7.537 1.00 94.88 230 GLY A C 1
ATOM 1614 O O . GLY A 1 230 ? -10.638 -1.915 8.443 1.00 94.88 230 GLY A O 1
ATOM 1615 N N . THR A 1 231 ? -10.302 -4.018 7.750 1.00 95.62 231 THR A N 1
ATOM 1616 C CA . THR A 1 231 ? -10.314 -4.621 9.088 1.00 95.62 231 THR A CA 1
ATOM 1617 C C . THR A 1 231 ? -9.003 -5.311 9.459 1.00 95.62 231 THR A C 1
ATOM 1619 O O . THR A 1 231 ? -8.805 -5.671 10.621 1.00 95.62 231 THR A O 1
ATOM 1622 N N . TRP A 1 232 ? -8.131 -5.528 8.481 1.00 95.94 232 TRP A N 1
ATOM 1623 C CA . TRP A 1 232 ? -6.789 -6.066 8.644 1.00 95.94 232 TRP A CA 1
ATOM 1624 C C . TRP A 1 232 ? -5.953 -5.627 7.434 1.00 95.94 232 TRP A C 1
ATOM 1626 O O . TRP A 1 232 ? -6.483 -5.570 6.321 1.00 95.94 232 TRP A O 1
ATOM 1636 N N . ALA A 1 233 ? -4.669 -5.324 7.635 1.00 93.75 233 ALA A N 1
ATOM 1637 C CA . ALA A 1 233 ? -3.748 -4.934 6.566 1.00 93.75 233 ALA A CA 1
ATOM 1638 C C . ALA A 1 233 ? -2.310 -5.371 6.861 1.00 93.75 233 ALA A C 1
ATOM 1640 O O . ALA A 1 233 ? -1.942 -5.584 8.019 1.00 93.75 233 ALA A O 1
ATOM 1641 N N . SER A 1 234 ? -1.508 -5.477 5.799 1.00 89.06 234 SER A N 1
ATOM 1642 C CA . SER A 1 234 ? -0.063 -5.680 5.877 1.00 89.06 234 SER A CA 1
ATOM 1643 C C . SER A 1 234 ? 0.646 -5.008 4.701 1.00 89.06 234 SER A C 1
ATOM 1645 O O . SER A 1 234 ? 0.230 -5.139 3.545 1.00 89.06 234 SER A O 1
ATOM 1647 N N . VAL A 1 235 ? 1.734 -4.299 5.001 1.00 85.12 235 VAL A N 1
ATOM 1648 C CA . VAL A 1 235 ? 2.578 -3.608 4.015 1.00 85.12 235 VAL A CA 1
ATOM 1649 C C . VAL A 1 235 ? 3.239 -4.569 3.029 1.00 85.12 235 VAL A C 1
ATOM 1651 O O . VAL A 1 235 ? 3.359 -5.771 3.267 1.00 85.12 235 VAL A O 1
ATOM 1654 N N . GLN A 1 236 ? 3.687 -4.028 1.897 1.00 80.12 236 GLN A N 1
ATOM 1655 C CA . GLN A 1 236 ? 4.499 -4.760 0.928 1.00 80.12 236 GLN A CA 1
ATOM 1656 C C . GLN A 1 236 ? 5.913 -4.184 0.890 1.00 80.12 236 GLN A C 1
ATOM 1658 O O . GLN A 1 236 ? 6.118 -3.029 0.511 1.00 80.12 236 GLN A O 1
ATOM 1663 N N . ASP A 1 237 ? 6.903 -5.016 1.199 1.00 75.38 237 ASP A N 1
ATOM 1664 C CA . ASP A 1 237 ? 8.275 -4.560 1.388 1.00 75.38 237 ASP A CA 1
ATOM 1665 C C . ASP A 1 237 ? 9.183 -4.941 0.212 1.00 75.38 237 ASP A C 1
ATOM 1667 O O . ASP A 1 237 ? 8.926 -5.851 -0.586 1.00 75.38 237 ASP A O 1
ATOM 1671 N N . THR A 1 238 ? 10.309 -4.232 0.099 1.00 70.62 238 THR A N 1
ATOM 1672 C CA . THR A 1 238 ? 11.383 -4.576 -0.846 1.00 70.62 238 THR A CA 1
ATOM 1673 C C . THR A 1 238 ? 12.029 -5.919 -0.501 1.00 70.62 238 THR A C 1
ATOM 1675 O O . THR A 1 238 ? 12.417 -6.666 -1.407 1.00 70.62 238 THR A O 1
ATOM 1678 N N . GLY A 1 239 ? 12.120 -6.244 0.794 1.00 68.69 239 GLY A N 1
ATOM 1679 C CA . GLY A 1 239 ? 12.553 -7.546 1.284 1.00 68.69 239 GLY A CA 1
ATOM 1680 C C . GLY A 1 239 ? 11.577 -8.620 0.814 1.00 68.69 239 GLY A C 1
ATOM 1681 O O . GLY A 1 239 ? 10.389 -8.572 1.102 1.00 68.69 239 GLY A O 1
ATOM 1682 N N . LYS A 1 240 ? 12.041 -9.600 0.041 1.00 82.00 240 LYS A N 1
ATOM 1683 C CA . LYS A 1 240 ? 11.208 -10.771 -0.272 1.00 82.00 240 LYS A CA 1
ATOM 1684 C C . LYS A 1 240 ? 11.019 -11.612 0.980 1.00 82.00 240 LYS A C 1
ATOM 1686 O O . LYS A 1 240 ? 11.905 -11.625 1.835 1.00 82.00 240 LYS A O 1
ATOM 1691 N N . VAL A 1 241 ? 9.931 -12.375 1.040 1.00 89.62 241 VAL A N 1
ATOM 1692 C CA . VAL A 1 241 ? 9.753 -13.385 2.089 1.00 89.62 241 VAL A CA 1
ATOM 1693 C C . VAL A 1 241 ? 10.924 -14.374 2.031 1.00 89.62 241 VAL A C 1
ATOM 1695 O O . VAL A 1 241 ? 11.283 -14.866 0.956 1.00 89.62 241 VAL A O 1
ATOM 1698 N N . GLN A 1 242 ? 11.549 -14.636 3.178 1.00 92.25 242 GLN A N 1
ATOM 1699 C CA . GLN A 1 242 ? 12.637 -15.605 3.317 1.00 92.25 242 GLN A CA 1
ATOM 1700 C C . GLN A 1 242 ? 12.160 -16.830 4.098 1.00 92.25 242 GLN A C 1
ATOM 1702 O O . GLN A 1 242 ? 11.143 -16.795 4.784 1.00 92.25 242 GLN A O 1
ATOM 1707 N N . SER A 1 243 ? 12.914 -17.916 4.004 1.00 92.06 243 SER A N 1
ATOM 1708 C CA . SER A 1 243 ? 12.854 -19.043 4.930 1.00 92.06 243 SER A CA 1
ATOM 1709 C C . SER A 1 243 ? 13.730 -18.752 6.152 1.00 92.06 243 SER A C 1
ATOM 1711 O O . SER A 1 243 ? 14.672 -17.963 6.086 1.00 92.06 243 SER A O 1
ATOM 1713 N N . SER A 1 244 ? 13.481 -19.437 7.267 1.00 89.44 244 SER A N 1
ATOM 1714 C CA . SER A 1 244 ? 14.243 -19.266 8.516 1.00 89.44 244 SER A CA 1
ATOM 1715 C C . SER A 1 244 ? 15.752 -19.531 8.402 1.00 89.44 244 SER A C 1
ATOM 1717 O O . SER A 1 244 ? 16.503 -19.182 9.306 1.00 89.44 244 SER A O 1
ATOM 1719 N N . ASP A 1 245 ? 16.204 -20.196 7.336 1.00 91.69 245 ASP A N 1
ATOM 1720 C CA . ASP A 1 245 ? 17.622 -20.431 7.037 1.00 91.69 245 ASP A CA 1
ATOM 1721 C C . ASP A 1 245 ? 18.280 -19.294 6.227 1.00 91.69 245 ASP A C 1
ATOM 1723 O O . ASP A 1 245 ? 19.461 -19.382 5.889 1.00 91.69 245 ASP A O 1
ATOM 1727 N N . GLY A 1 246 ? 17.531 -18.226 5.931 1.00 90.12 246 GLY A N 1
ATOM 1728 C CA . GLY A 1 246 ? 17.974 -17.062 5.164 1.00 90.12 246 GLY A CA 1
ATOM 1729 C C . GLY A 1 246 ? 17.894 -17.232 3.645 1.00 90.12 246 GLY A C 1
ATOM 1730 O O . GLY A 1 246 ? 18.327 -16.339 2.920 1.00 90.12 246 GLY A O 1
ATOM 1731 N N . SER A 1 247 ? 17.376 -18.358 3.144 1.00 93.25 247 SER A N 1
ATOM 1732 C CA . SER A 1 247 ? 17.115 -18.543 1.715 1.00 93.25 247 SER A CA 1
ATOM 1733 C C . SER A 1 247 ? 15.816 -17.861 1.282 1.00 93.25 247 SER A C 1
ATOM 1735 O O . SER A 1 247 ? 14.888 -17.703 2.073 1.00 93.25 247 SER A O 1
ATOM 1737 N N . THR A 1 248 ? 15.713 -17.488 0.005 1.00 93.62 248 THR A N 1
ATOM 1738 C CA . THR A 1 248 ? 14.472 -16.920 -0.540 1.00 93.62 248 THR A CA 1
ATOM 1739 C C . THR A 1 248 ? 13.353 -17.953 -0.502 1.00 93.62 248 THR A C 1
ATOM 1741 O O . THR A 1 248 ? 13.521 -19.072 -0.988 1.00 93.62 248 THR A O 1
ATOM 1744 N N . ALA A 1 249 ? 12.212 -17.576 0.078 1.00 93.62 249 ALA A N 1
ATOM 1745 C CA . ALA A 1 249 ? 11.052 -18.446 0.128 1.00 93.62 249 ALA A CA 1
ATOM 1746 C C . ALA A 1 249 ? 10.466 -18.623 -1.276 1.00 93.62 249 ALA A C 1
ATOM 1748 O O . ALA A 1 249 ? 10.291 -17.658 -2.026 1.00 93.62 249 ALA A O 1
ATOM 1749 N N . ALA A 1 250 ? 10.126 -19.867 -1.597 1.00 94.31 250 ALA A N 1
ATOM 1750 C CA . ALA A 1 250 ? 9.500 -20.245 -2.851 1.00 94.31 250 ALA A CA 1
ATOM 1751 C C . ALA A 1 250 ? 8.327 -21.191 -2.596 1.00 94.31 250 ALA A C 1
ATOM 1753 O O . ALA A 1 250 ? 8.295 -21.906 -1.589 1.00 94.31 250 ALA A O 1
ATOM 1754 N N . VAL A 1 251 ? 7.391 -21.201 -3.537 1.00 95.62 251 VAL A N 1
ATOM 1755 C CA . VAL A 1 251 ? 6.213 -22.070 -3.537 1.00 95.62 251 VAL A CA 1
ATOM 1756 C C . VAL A 1 251 ? 5.992 -22.595 -4.953 1.00 95.62 251 VAL A C 1
ATOM 1758 O O . VAL A 1 251 ? 6.159 -21.848 -5.916 1.00 95.62 251 VAL A O 1
ATOM 1761 N N . ASP A 1 252 ? 5.656 -23.878 -5.096 1.00 96.81 252 ASP A N 1
ATOM 1762 C CA . ASP A 1 252 ? 5.438 -24.501 -6.407 1.00 96.81 252 ASP A CA 1
ATOM 1763 C C . ASP A 1 252 ? 4.136 -25.290 -6.433 1.00 96.81 252 ASP A C 1
ATOM 1765 O O . ASP A 1 252 ? 4.060 -26.388 -5.887 1.00 96.81 252 ASP A O 1
ATOM 1769 N N . SER A 1 253 ? 3.122 -24.764 -7.119 1.00 97.94 253 SER A N 1
ATOM 1770 C CA . SER A 1 253 ? 1.857 -25.473 -7.341 1.00 97.94 253 SER A CA 1
ATOM 1771 C C . SER A 1 253 ? 1.169 -25.906 -6.035 1.00 97.94 253 SER A C 1
ATOM 1773 O O . SER A 1 253 ? 0.543 -26.964 -5.971 1.00 97.94 253 SER A O 1
ATOM 1775 N N . GLN A 1 254 ? 1.280 -25.088 -4.987 1.00 98.44 254 GLN A N 1
ATOM 1776 C CA . GLN A 1 254 ? 0.723 -25.329 -3.652 1.00 98.44 254 GLN A CA 1
ATOM 1777 C C . GLN A 1 254 ? -0.224 -24.195 -3.242 1.00 98.44 254 GLN A C 1
ATOM 1779 O O . GLN A 1 254 ? -0.127 -23.064 -3.725 1.00 98.44 254 GLN A O 1
ATOM 1784 N N . THR A 1 255 ? -1.109 -24.498 -2.298 1.00 98.81 255 THR A N 1
ATOM 1785 C CA . THR A 1 255 ? -1.955 -23.524 -1.620 1.00 98.81 255 THR A CA 1
ATOM 1786 C C . THR A 1 255 ? -1.218 -22.937 -0.421 1.00 98.81 255 THR A C 1
ATOM 1788 O O . THR A 1 255 ? -0.856 -23.661 0.507 1.00 98.81 255 THR A O 1
ATOM 1791 N N . LEU A 1 256 ? -1.054 -21.617 -0.407 1.00 98.56 256 LEU A N 1
ATOM 1792 C CA . LEU A 1 256 ? -0.704 -20.858 0.793 1.00 98.56 256 LEU A CA 1
ATOM 1793 C C . LEU A 1 256 ? -1.981 -20.620 1.602 1.00 98.56 256 LEU A C 1
ATOM 1795 O O . LEU A 1 256 ? -2.988 -20.238 1.017 1.00 98.56 256 LEU A O 1
ATOM 1799 N N . ARG A 1 257 ? -1.964 -20.826 2.919 1.00 98.62 257 ARG A N 1
ATOM 1800 C CA . ARG A 1 257 ? -3.078 -20.504 3.821 1.00 98.62 257 ARG A CA 1
ATOM 1801 C C . ARG A 1 257 ? -2.589 -19.614 4.956 1.00 98.62 257 ARG A C 1
ATOM 1803 O O . ARG A 1 257 ? -1.691 -19.989 5.710 1.00 98.62 257 ARG A O 1
ATOM 1810 N N . ILE A 1 258 ? -3.187 -18.434 5.044 1.00 97.44 258 ILE A N 1
ATOM 1811 C CA . ILE A 1 258 ? -2.738 -17.316 5.865 1.00 97.44 258 ILE A CA 1
ATOM 1812 C C . ILE A 1 258 ? -3.853 -16.950 6.855 1.00 97.44 258 ILE A C 1
ATOM 1814 O O . ILE A 1 258 ? -4.942 -16.581 6.413 1.00 97.44 258 ILE A O 1
ATOM 1818 N N . PRO A 1 259 ? -3.619 -17.052 8.174 1.00 95.94 259 PRO A N 1
ATOM 1819 C CA . PRO A 1 259 ? -4.509 -16.498 9.179 1.00 95.94 259 PRO A CA 1
ATOM 1820 C C . PRO A 1 259 ? -4.329 -14.980 9.287 1.00 95.94 259 PRO A C 1
ATOM 1822 O O . PRO A 1 259 ? -3.207 -14.487 9.351 1.00 95.94 259 PRO A O 1
ATOM 1825 N N . ALA A 1 260 ? -5.438 -14.254 9.361 1.00 95.00 260 ALA A N 1
ATOM 1826 C CA . ALA A 1 260 ? -5.487 -12.817 9.591 1.00 95.00 260 ALA A CA 1
ATOM 1827 C C . ALA A 1 260 ? -6.495 -12.519 10.705 1.00 95.00 260 ALA A C 1
ATOM 1829 O O . ALA A 1 260 ? -7.664 -12.904 10.613 1.00 95.00 260 ALA A O 1
ATOM 1830 N N . HIS A 1 261 ? -6.034 -11.877 11.776 1.00 94.38 261 HIS A N 1
ATOM 1831 C CA . HIS A 1 261 ? -6.870 -11.508 12.913 1.00 94.38 261 HIS A CA 1
ATOM 1832 C C . HIS A 1 261 ? -7.548 -10.164 12.638 1.00 94.38 261 HIS A C 1
ATOM 1834 O O . HIS A 1 261 ? -6.877 -9.143 12.529 1.00 94.38 261 HIS A O 1
ATOM 1840 N N . VAL A 1 262 ? -8.866 -10.166 12.451 1.00 94.81 262 VAL A N 1
ATOM 1841 C CA . VAL A 1 262 ? -9.600 -8.970 12.027 1.00 94.81 262 VAL A CA 1
ATOM 1842 C C . VAL A 1 262 ? -10.021 -8.119 13.224 1.00 94.81 262 VAL A C 1
ATOM 1844 O O . VAL A 1 262 ? -10.475 -8.644 14.232 1.00 94.81 262 VAL A O 1
ATOM 1847 N N . SER A 1 263 ? -9.922 -6.796 13.112 1.00 94.75 263 SER A N 1
ATOM 1848 C CA . SER A 1 263 ? -10.376 -5.865 14.160 1.00 94.75 263 SER A CA 1
ATOM 1849 C C . SER A 1 263 ? -11.903 -5.754 14.269 1.00 94.75 263 SER A C 1
ATOM 1851 O O . SER A 1 263 ? -12.466 -5.901 15.353 1.00 94.75 263 SER A O 1
ATOM 1853 N N . ILE A 1 264 ? -12.608 -5.553 13.157 1.00 92.75 264 ILE A N 1
ATOM 1854 C CA . ILE A 1 264 ? -14.070 -5.465 13.100 1.00 92.75 264 ILE A CA 1
ATOM 1855 C C . ILE A 1 264 ? -14.676 -6.604 12.280 1.00 92.75 264 ILE A C 1
ATOM 1857 O O . ILE A 1 264 ? -14.073 -7.165 11.369 1.00 92.75 264 ILE A O 1
ATOM 1861 N N . GLY A 1 265 ? -15.907 -6.956 12.632 1.00 91.06 265 GLY A N 1
ATOM 1862 C CA . GLY A 1 265 ? -16.688 -7.954 11.917 1.00 91.06 265 GLY A CA 1
ATOM 1863 C C . GLY A 1 265 ? -17.565 -7.358 10.816 1.00 91.06 265 GLY A C 1
ATOM 1864 O O . GLY A 1 265 ? -17.616 -6.150 10.588 1.00 91.06 265 GLY A O 1
ATOM 1865 N N . THR A 1 266 ? -18.333 -8.223 10.164 1.00 89.19 266 THR A N 1
ATOM 1866 C CA . THR A 1 266 ? -19.428 -7.814 9.275 1.00 89.19 266 THR A CA 1
ATOM 1867 C C . THR A 1 266 ? -20.689 -7.500 10.080 1.00 89.19 266 THR A C 1
ATOM 1869 O O . THR A 1 266 ? -21.022 -8.243 10.998 1.00 89.19 266 THR A O 1
ATOM 1872 N N . ASP A 1 267 ? -21.475 -6.506 9.670 1.00 75.38 267 ASP A N 1
ATOM 1873 C CA . ASP A 1 267 ? -22.745 -6.162 10.335 1.00 75.38 267 ASP A CA 1
ATOM 1874 C C . ASP A 1 267 ? -23.851 -7.238 10.201 1.00 75.38 267 ASP A C 1
ATOM 1876 O O . ASP A 1 267 ? -24.674 -7.438 11.091 1.00 75.38 267 ASP A O 1
ATOM 1880 N N . SER A 1 268 ? -23.898 -7.921 9.059 1.00 67.81 268 SER A N 1
ATOM 1881 C CA . SER A 1 268 ? -24.992 -8.813 8.649 1.00 67.81 268 SER A CA 1
ATOM 1882 C C . SER A 1 268 ? -24.518 -9.955 7.738 1.00 67.81 268 SER A C 1
ATOM 1884 O O . SER A 1 268 ? -25.322 -10.580 7.048 1.00 67.81 268 SER A O 1
ATOM 1886 N N . GLY A 1 269 ? -23.202 -10.214 7.702 1.00 63.50 269 GLY A N 1
ATOM 1887 C CA . GLY A 1 269 ? -22.557 -11.150 6.769 1.00 63.50 269 GLY A CA 1
ATOM 1888 C C . GLY A 1 269 ? -22.459 -10.648 5.324 1.00 63.50 269 GLY A C 1
ATOM 1889 O O . GLY A 1 269 ? -22.157 -11.429 4.425 1.00 63.50 269 GLY A O 1
ATOM 1890 N N . SER A 1 270 ? -22.735 -9.360 5.090 1.00 64.94 270 SER A N 1
ATOM 1891 C CA . SER A 1 270 ? -22.995 -8.783 3.762 1.00 64.94 270 SER A CA 1
ATOM 1892 C C . SER A 1 270 ? -21.789 -8.696 2.818 1.00 64.94 270 SER A C 1
ATOM 1894 O O . SER A 1 270 ? -21.997 -8.483 1.623 1.00 64.94 270 SER A O 1
ATOM 1896 N N . GLY A 1 271 ? -20.556 -8.898 3.288 1.00 85.94 271 GLY A N 1
ATOM 1897 C CA . GLY A 1 271 ? -19.404 -8.919 2.392 1.00 85.94 271 GLY A CA 1
ATOM 1898 C C . GLY A 1 271 ? -18.053 -8.908 3.095 1.00 85.94 271 GLY A C 1
ATOM 1899 O O . GLY A 1 271 ? -17.803 -8.070 3.958 1.00 85.94 271 GLY A O 1
ATOM 1900 N N . VAL A 1 272 ? -17.181 -9.808 2.653 1.00 95.62 272 VAL A N 1
ATOM 1901 C CA . VAL A 1 272 ? -15.728 -9.777 2.835 1.00 95.62 272 VAL A CA 1
ATOM 1902 C C . VAL A 1 272 ? -15.100 -9.642 1.450 1.00 95.62 272 VAL A C 1
ATOM 1904 O O . VAL A 1 272 ? -15.595 -10.239 0.492 1.00 95.62 272 VAL A O 1
ATOM 1907 N N . ARG A 1 273 ? -14.013 -8.884 1.332 1.00 96.50 273 ARG A N 1
ATOM 1908 C CA . ARG A 1 273 ? -13.136 -8.923 0.155 1.00 96.50 273 ARG A CA 1
ATOM 1909 C C . ARG A 1 273 ? -11.677 -8.919 0.580 1.00 96.50 273 ARG A C 1
ATOM 1911 O O . ARG A 1 273 ? -11.339 -8.421 1.653 1.00 96.50 273 ARG A O 1
ATOM 1918 N N . VAL A 1 274 ? -10.832 -9.485 -0.268 1.00 98.06 274 VAL A N 1
ATOM 1919 C CA . VAL A 1 274 ? -9.399 -9.638 -0.019 1.00 98.06 274 VAL A CA 1
ATOM 1920 C C . VAL A 1 274 ? -8.613 -8.820 -1.032 1.00 98.06 274 VAL A C 1
ATOM 1922 O O . VAL A 1 274 ? -8.920 -8.845 -2.223 1.00 98.06 274 VAL A O 1
ATOM 1925 N N . HIS A 1 275 ? -7.576 -8.138 -0.556 1.00 97.50 275 HIS A N 1
ATOM 1926 C CA . HIS A 1 275 ? -6.598 -7.434 -1.376 1.00 97.50 275 HIS A CA 1
ATOM 1927 C C . HIS A 1 275 ? -5.316 -8.251 -1.466 1.00 97.50 275 HIS A C 1
ATOM 1929 O O . HIS A 1 275 ? -4.735 -8.648 -0.451 1.00 97.50 275 HIS A O 1
ATOM 1935 N N . LEU A 1 276 ? -4.893 -8.507 -2.698 1.00 97.94 276 LEU A N 1
ATOM 1936 C CA . LEU A 1 276 ? -3.654 -9.183 -3.038 1.00 97.94 276 LEU A CA 1
ATOM 1937 C C . LEU A 1 276 ? -2.727 -8.203 -3.747 1.00 97.94 276 LEU A C 1
ATOM 1939 O O . LEU A 1 276 ? -3.164 -7.438 -4.605 1.00 97.94 276 LEU A O 1
ATOM 1943 N N . SER A 1 277 ? -1.437 -8.263 -3.443 1.00 94.25 277 SER A N 1
ATOM 1944 C CA . SER A 1 277 ? -0.450 -7.365 -4.021 1.00 94.25 277 SER A CA 1
ATOM 1945 C C . SER A 1 277 ? 0.785 -8.104 -4.522 1.00 94.25 277 SER A C 1
ATOM 1947 O O . SER A 1 277 ? 1.347 -8.980 -3.867 1.00 94.25 277 SER A O 1
ATOM 1949 N N . ASN A 1 278 ? 1.222 -7.706 -5.712 1.00 94.31 278 ASN A N 1
ATOM 1950 C CA . ASN A 1 278 ? 2.518 -8.010 -6.302 1.00 94.31 278 ASN A CA 1
ATOM 1951 C C . ASN A 1 278 ? 3.299 -6.698 -6.532 1.00 94.31 278 ASN A C 1
ATOM 1953 O O . ASN A 1 278 ? 4.181 -6.650 -7.392 1.00 94.31 278 ASN A O 1
ATOM 1957 N N . ALA A 1 279 ? 2.987 -5.638 -5.765 1.00 87.19 279 ALA A N 1
ATOM 1958 C CA . ALA A 1 279 ? 3.521 -4.282 -5.935 1.00 87.19 279 ALA A CA 1
ATOM 1959 C C . ALA A 1 279 ? 5.052 -4.228 -5.884 1.00 87.19 279 ALA A C 1
ATOM 1961 O O . ALA A 1 279 ? 5.678 -3.479 -6.620 1.00 87.19 279 ALA A O 1
ATOM 1962 N N . MET A 1 280 ? 5.667 -5.074 -5.055 1.00 85.25 280 MET A N 1
ATOM 1963 C CA . MET A 1 280 ? 7.125 -5.174 -4.981 1.00 85.25 280 MET A CA 1
ATOM 1964 C C . MET A 1 280 ? 7.680 -6.335 -5.814 1.00 85.25 280 MET A C 1
ATOM 1966 O O . MET A 1 280 ? 8.892 -6.527 -5.861 1.00 85.25 280 MET A O 1
ATOM 1970 N N . GLY A 1 281 ? 6.837 -7.162 -6.435 1.00 89.12 281 GLY A N 1
ATOM 1971 C CA . GLY A 1 281 ? 7.242 -8.330 -7.218 1.00 89.12 281 GLY A CA 1
ATOM 1972 C C . GLY A 1 281 ? 7.962 -7.970 -8.517 1.00 89.12 281 GLY A C 1
ATOM 1973 O O . GLY A 1 281 ? 7.717 -6.926 -9.106 1.00 89.12 281 GLY A O 1
ATOM 1974 N N . ALA A 1 282 ? 8.851 -8.856 -8.976 1.00 88.81 282 ALA A N 1
ATOM 1975 C CA . ALA A 1 282 ? 9.620 -8.658 -10.212 1.00 88.81 282 ALA A CA 1
ATOM 1976 C C . ALA A 1 282 ? 9.026 -9.396 -11.425 1.00 88.81 282 ALA A C 1
ATOM 1978 O O . ALA A 1 282 ? 9.412 -9.128 -12.557 1.00 88.81 282 ALA A O 1
ATOM 1979 N N . THR A 1 283 ? 8.108 -10.335 -11.183 1.00 93.19 283 THR A N 1
ATOM 1980 C CA . THR A 1 283 ? 7.469 -11.180 -12.200 1.00 93.19 283 THR A CA 1
ATOM 1981 C C . THR A 1 283 ? 5.991 -11.373 -11.882 1.00 93.19 283 THR A C 1
ATOM 1983 O O . THR A 1 283 ? 5.623 -11.298 -10.705 1.00 93.19 283 THR A O 1
ATOM 1986 N N . PRO A 1 284 ? 5.136 -11.672 -12.875 1.00 96.00 284 PRO A N 1
ATOM 1987 C CA . PRO A 1 284 ? 3.734 -11.969 -12.623 1.00 96.00 284 PRO A CA 1
ATOM 1988 C C . PRO A 1 284 ? 3.559 -13.187 -11.723 1.00 96.00 284 PRO A C 1
ATOM 1990 O O . PRO A 1 284 ? 4.251 -14.192 -11.885 1.00 96.00 284 PRO A O 1
ATOM 1993 N N . VAL A 1 285 ? 2.580 -13.118 -10.829 1.00 97.56 285 VAL A N 1
ATOM 1994 C CA . VAL A 1 285 ? 2.082 -14.268 -10.068 1.00 97.56 285 VAL A CA 1
ATOM 1995 C C . VAL A 1 285 ? 0.680 -14.602 -10.553 1.00 97.56 285 VAL A C 1
ATOM 1997 O O . VAL A 1 285 ? -0.100 -13.711 -10.882 1.00 97.56 285 VAL A O 1
ATOM 2000 N N . THR A 1 286 ? 0.347 -15.888 -10.639 1.00 98.44 286 THR A N 1
ATOM 2001 C CA . THR A 1 286 ? -1.030 -16.307 -10.912 1.00 98.44 286 THR A CA 1
ATOM 2002 C C . THR A 1 286 ? -1.552 -17.177 -9.789 1.00 98.44 286 THR A C 1
ATOM 2004 O O . THR A 1 286 ? -0.880 -18.124 -9.383 1.00 98.44 286 THR A O 1
ATOM 2007 N N . PHE A 1 287 ? -2.770 -16.879 -9.351 1.00 98.75 287 PHE A N 1
ATOM 2008 C CA . PHE A 1 287 ? -3.539 -17.736 -8.467 1.00 98.75 287 PHE A CA 1
ATOM 2009 C C . PHE A 1 287 ? -4.604 -18.472 -9.286 1.00 98.75 287 PHE A C 1
ATOM 2011 O O . PHE A 1 287 ? -5.377 -17.844 -10.013 1.00 98.75 287 PHE A O 1
ATOM 2018 N N . ASP A 1 288 ? -4.606 -19.805 -9.235 1.00 98.62 288 ASP A N 1
ATOM 2019 C CA . ASP A 1 288 ? -5.585 -20.650 -9.942 1.00 98.62 288 ASP A CA 1
ATOM 2020 C C . ASP A 1 288 ? -6.948 -20.662 -9.239 1.00 98.62 288 ASP A C 1
ATOM 2022 O O . ASP A 1 288 ? -7.982 -20.769 -9.897 1.00 98.62 288 ASP A O 1
ATOM 2026 N N . ALA A 1 289 ? -6.924 -20.531 -7.914 1.00 98.81 289 ALA A N 1
ATOM 2027 C CA . ALA A 1 289 ? -8.081 -20.452 -7.040 1.00 98.81 289 ALA A CA 1
ATOM 2028 C C . ALA A 1 289 ? -7.708 -19.690 -5.763 1.00 98.81 289 ALA A C 1
ATOM 2030 O O . ALA A 1 289 ? -6.546 -19.683 -5.340 1.00 98.81 289 ALA A O 1
ATOM 2031 N N . ALA A 1 290 ? -8.703 -19.083 -5.123 1.00 98.88 290 ALA A N 1
ATOM 2032 C CA . ALA A 1 290 ? -8.564 -18.489 -3.804 1.00 98.88 290 ALA A CA 1
ATOM 2033 C C . ALA A 1 290 ? -9.838 -18.697 -2.976 1.00 98.88 290 ALA A C 1
ATOM 2035 O O . ALA A 1 290 ? -10.932 -18.873 -3.519 1.00 98.88 290 ALA A O 1
ATOM 2036 N N . SER A 1 291 ? -9.705 -18.689 -1.652 1.00 98.88 291 SER A N 1
ATOM 2037 C CA . SER A 1 291 ? -10.839 -18.820 -0.735 1.00 98.88 291 SER A CA 1
ATOM 2038 C C . SER A 1 291 ? -10.619 -18.071 0.577 1.00 98.88 291 SER A C 1
ATOM 2040 O O . SER A 1 291 ? -9.491 -17.725 0.932 1.00 98.88 291 SER A O 1
ATOM 2042 N N . VAL A 1 292 ? -11.708 -17.843 1.308 1.00 98.69 292 VAL A N 1
ATOM 2043 C CA . VAL A 1 292 ? -11.701 -17.290 2.664 1.00 98.69 292 VAL A CA 1
ATOM 2044 C C . VAL A 1 292 ? -12.602 -18.111 3.588 1.00 98.69 292 VAL A C 1
ATOM 2046 O O . VAL A 1 292 ? -13.672 -18.569 3.187 1.00 98.69 292 VAL A O 1
ATOM 2049 N N . ALA A 1 293 ? -12.181 -18.320 4.832 1.00 97.88 293 ALA A N 1
ATOM 2050 C CA . ALA A 1 293 ? -12.962 -19.024 5.850 1.00 97.88 293 ALA A CA 1
ATOM 2051 C C . ALA A 1 293 ? -12.728 -18.430 7.242 1.00 97.88 293 ALA A C 1
ATOM 2053 O O . ALA A 1 293 ? -11.716 -17.781 7.468 1.00 97.88 293 ALA A O 1
ATOM 2054 N N . LEU A 1 294 ? -13.609 -18.701 8.206 1.00 97.69 294 LEU A N 1
ATOM 2055 C CA . LEU A 1 294 ? -13.278 -18.503 9.621 1.00 97.69 294 LEU A CA 1
ATOM 2056 C C . LEU A 1 294 ? -12.331 -19.611 10.094 1.00 97.69 294 LEU A C 1
ATOM 2058 O O . LEU A 1 294 ? -12.518 -20.773 9.727 1.00 97.69 294 LEU A O 1
ATOM 2062 N N . GLN A 1 295 ? -11.349 -19.272 10.925 1.00 97.50 295 GLN A N 1
ATOM 2063 C CA . GLN A 1 295 ? -10.511 -20.254 11.611 1.00 97.50 295 GLN A CA 1
ATOM 2064 C C . GLN A 1 295 ? -11.320 -20.967 12.703 1.00 97.50 295 GLN A C 1
ATOM 2066 O O . GLN A 1 295 ? -12.093 -20.344 13.431 1.00 97.50 295 GLN A O 1
ATOM 2071 N N . ASP A 1 296 ? -11.131 -22.278 12.842 1.00 97.19 296 ASP A N 1
ATOM 2072 C CA . ASP A 1 296 ? -11.663 -23.022 13.981 1.00 97.19 296 ASP A CA 1
ATOM 2073 C C . ASP A 1 296 ? -10.905 -22.623 15.255 1.00 97.19 296 ASP A C 1
ATOM 2075 O O . ASP A 1 296 ? -9.692 -22.799 15.345 1.00 97.19 296 ASP A O 1
ATOM 2079 N N . THR A 1 297 ? -11.606 -22.092 16.256 1.00 92.75 297 THR A N 1
ATOM 2080 C CA . THR A 1 297 ? -10.981 -21.582 17.489 1.00 92.75 297 THR A CA 1
ATOM 2081 C C . THR A 1 297 ? -10.521 -22.680 18.449 1.00 92.75 297 THR A C 1
ATOM 2083 O O . THR A 1 297 ? -9.782 -22.399 19.389 1.00 92.75 297 THR A O 1
ATOM 2086 N N . THR A 1 298 ? -10.936 -23.933 18.235 1.00 93.19 298 THR A N 1
ATOM 2087 C CA . THR A 1 298 ? -10.549 -25.078 19.072 1.00 93.19 298 THR A CA 1
ATOM 2088 C C . THR A 1 298 ? -9.339 -25.804 18.491 1.00 93.19 298 THR A C 1
ATOM 2090 O O . THR A 1 298 ? -8.409 -26.136 19.223 1.00 93.19 298 THR A O 1
ATOM 2093 N N . ALA A 1 299 ? -9.345 -26.064 17.183 1.00 92.31 299 ALA A N 1
ATOM 2094 C CA . ALA A 1 299 ? -8.247 -26.710 16.472 1.00 92.31 299 ALA A CA 1
ATOM 2095 C C . ALA A 1 299 ? -7.125 -25.725 16.101 1.00 92.31 299 ALA A C 1
ATOM 2097 O O . ALA A 1 299 ? -5.959 -26.120 16.089 1.00 92.31 299 ALA A O 1
ATOM 2098 N N . ALA A 1 300 ? -7.471 -24.460 15.831 1.00 89.44 300 ALA A N 1
ATOM 2099 C CA . ALA A 1 300 ? -6.572 -23.392 15.398 1.00 89.44 300 ALA A CA 1
ATOM 2100 C C . ALA A 1 300 ? -5.726 -23.765 14.157 1.00 89.44 300 ALA A C 1
ATOM 2102 O O . ALA A 1 300 ? -6.064 -24.662 13.370 1.00 89.44 300 ALA A O 1
ATOM 2103 N N . GLY A 1 301 ? -4.630 -23.032 13.936 1.00 92.38 301 GLY A N 1
ATOM 2104 C CA . GLY A 1 301 ? -3.706 -23.265 12.825 1.00 92.38 301 GLY A CA 1
ATOM 2105 C C . GLY A 1 301 ? -4.381 -23.108 11.460 1.00 92.38 301 GLY A C 1
ATOM 2106 O O . GLY A 1 301 ? -5.053 -22.113 11.204 1.00 92.38 301 GLY A O 1
ATOM 2107 N N . ALA A 1 302 ? -4.216 -24.093 10.579 1.00 96.19 302 ALA A N 1
ATOM 2108 C CA . ALA A 1 302 ? -4.812 -24.087 9.240 1.00 96.19 302 ALA A CA 1
ATOM 2109 C C . ALA A 1 302 ? -6.260 -24.616 9.174 1.00 96.19 302 ALA A C 1
ATOM 2111 O O . ALA A 1 302 ? -6.811 -24.710 8.075 1.00 96.19 302 ALA A O 1
ATOM 2112 N N . THR A 1 303 ? -6.875 -24.992 10.302 1.00 98.12 303 THR A N 1
ATOM 2113 C CA . THR A 1 303 ? -8.213 -25.607 10.313 1.00 98.12 303 THR A CA 1
ATOM 2114 C C . THR A 1 303 ? -9.295 -24.538 10.213 1.00 98.12 303 THR A C 1
ATOM 2116 O O . THR A 1 303 ? -9.348 -23.629 11.041 1.00 98.12 303 THR A O 1
ATOM 2119 N N . ALA A 1 304 ? -10.177 -24.651 9.223 1.00 98.19 304 ALA A N 1
ATOM 2120 C CA . ALA A 1 304 ? -11.335 -23.779 9.086 1.00 98.19 304 ALA A CA 1
ATOM 2121 C C . ALA A 1 304 ? -12.519 -24.286 9.926 1.00 98.19 304 ALA A C 1
ATOM 2123 O O . ALA A 1 304 ? -12.725 -25.489 10.069 1.00 98.19 304 ALA A O 1
ATOM 2124 N N . ALA A 1 305 ? -13.336 -23.366 10.436 1.00 97.44 305 ALA A N 1
ATOM 2125 C CA . ALA A 1 305 ? -14.543 -23.678 11.206 1.00 97.44 305 ALA A CA 1
ATOM 2126 C C . ALA A 1 305 ? -15.684 -24.233 10.329 1.00 97.44 305 ALA A C 1
ATOM 2128 O O . ALA A 1 305 ? -16.607 -24.885 10.818 1.00 97.44 305 ALA A O 1
ATOM 2129 N N . ALA A 1 306 ? -15.645 -23.948 9.025 1.00 96.06 306 ALA A N 1
ATOM 2130 C CA . ALA A 1 306 ? -16.633 -24.372 8.040 1.00 96.06 306 ALA A CA 1
ATOM 2131 C C . ALA A 1 306 ? -15.989 -24.526 6.651 1.00 96.06 306 ALA A C 1
ATOM 2133 O O . ALA A 1 306 ? -14.784 -24.330 6.479 1.00 96.06 306 ALA A O 1
ATOM 2134 N N . ALA A 1 307 ? -16.793 -24.890 5.650 1.00 97.31 307 ALA A N 1
ATOM 2135 C CA . ALA A 1 307 ? -16.352 -24.911 4.257 1.00 97.31 307 ALA A CA 1
ATOM 2136 C C . ALA A 1 307 ? -15.872 -23.507 3.823 1.00 97.31 307 ALA A C 1
ATOM 2138 O O . ALA A 1 307 ? -16.636 -22.551 3.993 1.00 97.31 307 ALA A O 1
ATOM 2139 N N . PRO A 1 308 ? -14.651 -23.365 3.270 1.00 98.12 308 PRO A N 1
ATOM 2140 C CA . PRO A 1 308 ? -14.172 -22.093 2.740 1.00 98.12 308 PRO A CA 1
ATOM 2141 C C . PRO A 1 308 ? -15.056 -21.558 1.611 1.00 98.12 308 PRO A C 1
ATOM 2143 O O . PRO A 1 308 ? -15.505 -22.309 0.743 1.00 98.12 308 PRO A O 1
ATOM 2146 N N . ALA A 1 309 ? -15.280 -20.248 1.606 1.00 97.69 309 ALA A N 1
ATOM 2147 C CA . ALA A 1 309 ? -15.986 -19.552 0.544 1.00 97.69 309 ALA A CA 1
ATOM 2148 C C . ALA A 1 309 ? -15.001 -19.171 -0.569 1.00 97.69 309 ALA A C 1
ATOM 2150 O O . ALA A 1 309 ? -13.961 -18.570 -0.305 1.00 97.69 309 ALA A O 1
ATOM 2151 N N . THR A 1 310 ? -15.311 -19.531 -1.813 1.00 98.25 310 THR A N 1
ATOM 2152 C CA . THR A 1 310 ? -14.475 -19.206 -2.977 1.00 98.25 310 THR A CA 1
ATOM 2153 C C . THR A 1 310 ? -14.440 -17.700 -3.226 1.00 98.25 310 THR A C 1
ATOM 2155 O O . THR A 1 310 ? -15.476 -17.038 -3.186 1.00 98.25 310 THR A O 1
ATOM 2158 N N . LEU A 1 311 ? -13.251 -17.184 -3.527 1.00 98.56 311 LEU A N 1
ATOM 2159 C CA . LEU A 1 311 ? -13.037 -15.820 -3.994 1.00 98.56 311 LEU A CA 1
ATOM 2160 C C . LEU A 1 311 ? -12.976 -15.803 -5.525 1.00 98.56 311 LEU A C 1
ATOM 2162 O O . LEU A 1 311 ? -12.415 -16.708 -6.146 1.00 98.56 311 LEU A O 1
ATOM 2166 N N . THR A 1 312 ? -13.535 -14.758 -6.125 1.00 98.62 312 THR A N 1
ATOM 2167 C CA . THR A 1 312 ? -13.399 -14.456 -7.555 1.00 98.62 312 THR A CA 1
ATOM 2168 C C . THR A 1 312 ? -12.788 -13.071 -7.739 1.00 98.62 312 THR A C 1
ATOM 2170 O O . THR A 1 312 ? -12.717 -12.294 -6.792 1.00 98.62 312 THR A O 1
ATOM 2173 N N . PHE A 1 313 ? -12.311 -12.776 -8.942 1.00 97.75 313 PHE A N 1
ATOM 2174 C CA . PHE A 1 313 ? -11.707 -11.510 -9.341 1.00 97.75 313 PHE A CA 1
ATOM 2175 C C . PHE A 1 313 ? -12.292 -11.138 -10.701 1.00 97.75 313 PHE A C 1
ATOM 2177 O O . PHE A 1 313 ? -12.042 -11.845 -11.681 1.00 97.75 313 PHE A O 1
ATOM 2184 N N . ASP A 1 314 ? -13.115 -10.089 -10.753 1.00 94.75 314 ASP A N 1
ATOM 2185 C CA . ASP A 1 314 ? -13.880 -9.720 -11.955 1.00 94.75 314 ASP A CA 1
ATOM 2186 C C . ASP A 1 314 ? -14.699 -10.912 -12.507 1.00 94.75 314 ASP A C 1
ATOM 2188 O O . ASP A 1 314 ? -14.727 -11.224 -13.699 1.00 94.75 314 ASP A O 1
ATOM 2192 N N . GLY A 1 315 ? -15.308 -11.675 -11.593 1.00 96.94 315 GLY A N 1
ATOM 2193 C CA . GLY A 1 315 ? -16.086 -12.883 -11.871 1.00 96.94 315 GLY A CA 1
ATOM 2194 C C . GLY A 1 315 ? -15.270 -14.141 -12.205 1.00 96.94 315 GLY A C 1
ATOM 2195 O O . GLY A 1 315 ? -15.858 -15.211 -12.383 1.00 96.94 315 GLY A O 1
ATOM 2196 N N . SER A 1 316 ? -13.937 -14.058 -12.280 1.00 98.19 316 SER A N 1
ATOM 2197 C CA . SER A 1 316 ? -13.047 -15.195 -12.560 1.00 98.19 316 SER A CA 1
ATOM 2198 C C . SER A 1 316 ? -12.507 -15.834 -11.272 1.00 98.19 316 SER A C 1
ATOM 2200 O O . SER A 1 316 ? -12.058 -15.113 -10.387 1.00 98.19 316 SER A O 1
ATOM 2202 N N . PRO A 1 317 ? -12.453 -17.174 -11.143 1.00 97.50 317 PRO A N 1
ATOM 2203 C CA . PRO A 1 317 ? -11.809 -17.829 -9.996 1.00 97.50 317 PRO A CA 1
ATOM 2204 C C . PRO A 1 317 ? -10.273 -17.719 -10.007 1.00 97.50 317 PRO A C 1
ATOM 2206 O O . PRO A 1 317 ? -9.637 -17.954 -8.985 1.00 97.50 317 PRO A O 1
ATOM 2209 N N . SER A 1 318 ? -9.677 -17.372 -11.155 1.00 98.44 318 SER A N 1
ATOM 2210 C CA . SER A 1 318 ? -8.231 -17.210 -11.323 1.00 98.44 318 SER A CA 1
ATOM 2211 C C . SER A 1 318 ? -7.881 -15.765 -11.657 1.00 98.44 318 SER A C 1
ATOM 2213 O O . SER A 1 318 ? -8.585 -15.120 -12.439 1.00 98.44 318 SER A O 1
ATOM 2215 N N . VAL A 1 319 ? -6.761 -15.290 -11.113 1.00 98.38 319 VAL A N 1
ATOM 2216 C CA . VAL A 1 319 ? -6.227 -13.947 -11.351 1.00 98.38 319 VAL A CA 1
ATOM 2217 C C . VAL A 1 319 ? -4.717 -13.998 -11.561 1.00 98.38 319 VAL A C 1
ATOM 2219 O O . VAL A 1 319 ? -3.999 -14.682 -10.829 1.00 98.38 319 VAL A O 1
ATOM 2222 N N . THR A 1 320 ? -4.227 -13.266 -12.561 1.00 98.06 320 THR A N 1
ATOM 2223 C CA . THR A 1 320 ? -2.796 -13.015 -12.766 1.00 98.06 320 THR A CA 1
ATOM 2224 C C . THR A 1 320 ? -2.497 -11.577 -12.372 1.00 98.06 320 THR A C 1
ATOM 2226 O O . THR A 1 320 ? -3.035 -10.655 -12.979 1.00 98.06 320 THR A O 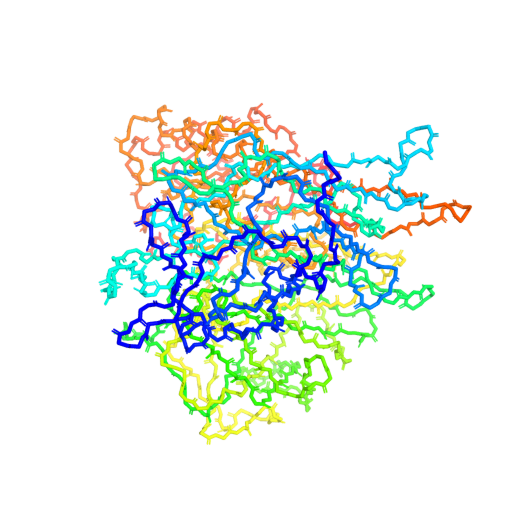1
ATOM 2229 N N . ILE A 1 321 ? -1.622 -11.393 -11.387 1.00 98.06 321 ILE A N 1
ATOM 2230 C CA . ILE A 1 321 ? -1.188 -10.080 -10.913 1.00 98.06 321 ILE A CA 1
ATOM 2231 C C . ILE A 1 321 ? 0.207 -9.811 -11.497 1.00 98.06 321 ILE A C 1
ATOM 2233 O O . ILE A 1 321 ? 1.147 -10.547 -11.171 1.00 98.06 321 ILE A O 1
ATOM 2237 N N . PRO A 1 322 ? 0.374 -8.818 -12.388 1.00 97.44 322 PRO A N 1
ATOM 2238 C CA . PRO A 1 322 ? 1.677 -8.487 -12.960 1.00 97.44 322 PRO A CA 1
ATOM 2239 C C . PRO A 1 322 ? 2.624 -7.897 -11.907 1.00 97.44 322 PRO A C 1
ATOM 2241 O O . PRO A 1 322 ? 2.208 -7.567 -10.798 1.00 97.44 322 PRO A O 1
ATOM 2244 N N . ALA A 1 323 ? 3.910 -7.777 -12.236 1.00 94.62 323 ALA A N 1
ATOM 2245 C CA . ALA A 1 323 ? 4.866 -7.050 -11.400 1.00 94.62 323 ALA A CA 1
ATOM 2246 C C . ALA A 1 323 ? 4.381 -5.610 -11.178 1.00 94.62 323 ALA A C 1
ATOM 2248 O O . ALA A 1 323 ? 3.898 -4.972 -12.119 1.00 94.62 323 ALA A O 1
ATOM 2249 N N . GLY A 1 324 ? 4.481 -5.114 -9.946 1.00 91.94 324 GLY A N 1
ATOM 2250 C CA . GLY A 1 324 ? 4.005 -3.776 -9.596 1.00 91.94 324 GLY A CA 1
ATOM 2251 C C . GLY A 1 324 ? 2.496 -3.648 -9.402 1.00 91.94 324 GLY A C 1
ATOM 2252 O O . GLY A 1 324 ? 2.046 -2.578 -9.011 1.00 91.94 324 GLY A O 1
ATOM 2253 N N . GLY A 1 325 ? 1.720 -4.699 -9.683 1.00 94.31 325 GLY A N 1
ATOM 2254 C CA . GLY A 1 325 ? 0.261 -4.645 -9.660 1.00 94.31 325 GLY A CA 1
ATOM 2255 C C . GLY A 1 325 ? -0.383 -5.158 -8.376 1.00 94.31 325 GLY A C 1
ATOM 2256 O O . GLY A 1 325 ? 0.253 -5.811 -7.545 1.00 94.31 325 GLY A O 1
ATOM 2257 N N . ASP A 1 326 ? -1.683 -4.921 -8.270 1.00 94.56 326 ASP A N 1
ATOM 2258 C CA . ASP A 1 326 ? -2.565 -5.416 -7.214 1.00 94.56 326 ASP A CA 1
ATOM 2259 C C . ASP A 1 326 ? -3.872 -5.997 -7.784 1.00 94.56 326 ASP A C 1
ATOM 2261 O O . ASP A 1 326 ? -4.185 -5.855 -8.969 1.00 94.56 326 ASP A O 1
ATOM 2265 N N . ALA A 1 327 ? -4.603 -6.733 -6.948 1.00 96.94 327 ALA A N 1
ATOM 2266 C CA . ALA A 1 327 ? -5.922 -7.261 -7.260 1.00 96.94 327 ALA A CA 1
ATOM 2267 C C . ALA A 1 327 ? -6.801 -7.310 -6.007 1.00 96.94 327 ALA A C 1
ATOM 2269 O O . ALA A 1 327 ? -6.402 -7.841 -4.971 1.00 96.94 327 ALA A O 1
ATOM 2270 N N . THR A 1 328 ? -8.037 -6.838 -6.132 1.00 96.31 328 THR A N 1
ATOM 2271 C CA . THR A 1 328 ? -9.072 -6.966 -5.101 1.00 96.31 328 THR A CA 1
ATOM 2272 C C . THR A 1 328 ? -10.080 -8.024 -5.533 1.00 96.31 328 THR A C 1
ATOM 2274 O O . THR A 1 328 ? -10.521 -8.024 -6.683 1.00 96.31 328 THR A O 1
ATOM 2277 N N . SER A 1 329 ? -10.448 -8.930 -4.629 1.00 97.88 329 SER A N 1
ATOM 2278 C CA . SER A 1 329 ? -11.480 -9.926 -4.912 1.00 97.88 329 SER A CA 1
ATOM 2279 C C . SER A 1 329 ? -12.859 -9.281 -5.041 1.00 97.88 329 SER A C 1
ATOM 2281 O O . SER A 1 329 ? -13.162 -8.262 -4.414 1.00 97.88 329 SER A O 1
ATOM 2283 N N . ASP A 1 330 ? -13.744 -9.945 -5.773 1.00 95.31 330 ASP A N 1
ATOM 2284 C CA . ASP A 1 330 ? -15.168 -9.673 -5.694 1.00 95.31 330 ASP A CA 1
ATOM 2285 C C . ASP A 1 330 ? -15.669 -9.928 -4.255 1.00 95.31 330 ASP A C 1
ATOM 2287 O O . ASP A 1 330 ? -15.068 -10.714 -3.507 1.00 95.31 330 ASP A O 1
ATOM 2291 N N . PRO A 1 331 ? -16.772 -9.282 -3.841 1.00 93.50 331 PRO A N 1
ATOM 2292 C CA . PRO A 1 331 ? -17.352 -9.485 -2.518 1.00 93.50 331 PRO A CA 1
ATOM 2293 C C . PRO A 1 331 ? -17.863 -10.916 -2.329 1.00 93.50 331 PRO A C 1
ATOM 2295 O O . PRO A 1 331 ? -18.607 -11.430 -3.166 1.00 93.50 331 PRO A O 1
ATOM 2298 N N . VAL A 1 332 ? -17.561 -11.524 -1.181 1.00 94.06 332 VAL A N 1
ATOM 2299 C CA . VAL A 1 332 ? -18.120 -12.818 -0.772 1.00 94.06 332 VAL A CA 1
ATOM 2300 C C . VAL A 1 332 ? -18.927 -12.689 0.516 1.00 94.06 332 VAL A C 1
ATOM 2302 O O . VAL A 1 332 ? -18.543 -11.986 1.448 1.00 94.06 332 VAL A O 1
ATOM 2305 N N . THR A 1 333 ? -20.067 -13.371 0.587 1.00 93.06 333 THR A N 1
ATOM 2306 C CA . THR A 1 333 ? -20.878 -13.435 1.807 1.00 93.06 333 THR A CA 1
ATOM 2307 C C . THR A 1 333 ? -20.201 -14.351 2.823 1.00 93.06 333 THR A C 1
ATOM 2309 O O . THR A 1 333 ? -20.183 -15.570 2.653 1.00 93.06 333 THR A O 1
ATOM 2312 N N . LEU A 1 334 ? -19.672 -13.766 3.893 1.00 93.94 334 LEU A N 1
ATOM 2313 C CA . LEU A 1 334 ? -19.107 -14.472 5.037 1.00 93.94 334 LEU A CA 1
ATOM 2314 C C . LEU A 1 334 ? -19.423 -13.657 6.291 1.00 93.94 334 LEU A C 1
ATOM 2316 O O . LEU A 1 334 ? -19.060 -12.487 6.371 1.00 93.94 334 LEU A O 1
ATOM 2320 N N . THR A 1 335 ? -20.106 -14.257 7.264 1.00 93.25 335 THR A N 1
ATOM 2321 C CA . THR A 1 335 ? -20.289 -13.627 8.577 1.00 93.25 335 THR A CA 1
ATOM 2322 C C . THR A 1 335 ? -18.989 -13.728 9.350 1.00 93.25 335 THR A C 1
ATOM 2324 O O . THR A 1 335 ? -18.499 -14.829 9.591 1.00 93.25 335 THR A O 1
ATOM 2327 N N . VAL A 1 336 ? -18.446 -12.578 9.727 1.00 93.81 336 VAL A N 1
ATOM 2328 C CA . VAL A 1 336 ? -17.226 -12.471 10.524 1.00 93.81 336 VAL A CA 1
ATOM 2329 C C . VAL A 1 336 ? -17.574 -11.711 11.791 1.00 93.81 336 VAL A C 1
ATOM 2331 O O . VAL A 1 336 ? -18.121 -10.614 11.709 1.00 93.81 336 VAL A O 1
ATOM 2334 N N . GLU A 1 337 ? -17.300 -12.313 12.942 1.00 92.31 337 GLU A N 1
ATOM 2335 C CA . GLU A 1 337 ? -17.399 -11.634 14.233 1.00 92.31 337 GLU A CA 1
ATOM 2336 C C . GLU A 1 337 ? -16.188 -10.710 14.424 1.00 92.31 337 GLU A C 1
ATOM 2338 O O . GLU A 1 337 ? -15.121 -10.927 13.846 1.00 92.31 337 GLU A O 1
ATOM 2343 N N . GLN A 1 338 ? -16.339 -9.687 15.256 1.00 90.38 338 GLN A N 1
ATOM 2344 C CA . GLN A 1 338 ? -15.217 -8.874 15.723 1.00 90.38 338 GLN A CA 1
ATOM 2345 C C . GLN A 1 338 ? -14.119 -9.742 16.352 1.00 90.38 338 GLN A C 1
ATOM 2347 O O . GLN A 1 338 ? -14.433 -10.722 17.029 1.00 90.38 338 GLN A O 1
ATOM 2352 N N . GLN A 1 339 ? -12.844 -9.396 16.124 1.00 92.19 339 GLN A N 1
ATOM 2353 C CA . GLN A 1 339 ? -11.694 -10.150 16.647 1.00 92.19 339 GLN A CA 1
ATOM 2354 C C . GLN A 1 339 ? -11.699 -11.632 16.228 1.00 92.19 339 GLN A C 1
ATOM 2356 O O . GLN A 1 339 ? -11.085 -12.488 16.868 1.00 92.19 339 GLN A O 1
ATOM 2361 N N . ALA A 1 340 ? -12.382 -11.988 15.139 1.00 93.88 340 ALA A N 1
ATOM 2362 C CA . ALA A 1 340 ? -12.246 -13.315 14.562 1.00 93.88 340 ALA A CA 1
ATOM 2363 C C . ALA A 1 340 ? -10.917 -13.443 13.804 1.00 93.88 340 ALA A C 1
ATOM 2365 O O . ALA A 1 340 ? -10.348 -12.470 13.315 1.00 93.88 340 ALA A O 1
ATOM 2366 N N . THR A 1 341 ? -10.432 -14.673 13.648 1.00 95.75 341 THR A N 1
ATOM 2367 C CA . THR A 1 341 ? -9.353 -14.966 12.700 1.00 95.75 341 THR A CA 1
ATOM 2368 C C . THR A 1 341 ? -9.957 -15.537 11.427 1.00 95.75 341 THR A C 1
ATOM 2370 O O . THR A 1 341 ? -10.675 -16.541 11.471 1.00 95.75 341 THR A O 1
ATOM 2373 N N . VAL A 1 342 ? -9.652 -14.923 10.286 1.00 97.19 342 VAL A N 1
ATOM 2374 C CA . VAL A 1 342 ? -10.008 -15.439 8.962 1.00 97.19 342 VAL A CA 1
ATOM 2375 C C . VAL A 1 342 ? -8.806 -16.132 8.324 1.00 97.19 342 VAL A C 1
ATOM 2377 O O . VAL A 1 342 ? -7.669 -15.716 8.507 1.00 97.19 342 VAL A O 1
ATOM 2380 N N . LEU A 1 343 ? -9.047 -17.205 7.582 1.00 98.50 343 LEU A N 1
ATOM 2381 C CA . LEU A 1 343 ? -8.058 -17.948 6.811 1.00 98.50 343 LEU A CA 1
ATOM 2382 C C . LEU A 1 343 ? -8.227 -17.595 5.338 1.00 98.50 343 LEU A C 1
ATOM 2384 O O . LEU A 1 343 ? -9.245 -17.949 4.745 1.00 98.50 343 LEU A O 1
ATOM 2388 N N . VAL A 1 344 ? -7.231 -16.947 4.742 1.00 98.69 344 VAL A N 1
ATOM 2389 C CA . VAL A 1 344 ? -7.163 -16.706 3.296 1.00 98.69 344 VAL A CA 1
ATOM 2390 C C . VAL A 1 344 ? -6.307 -17.795 2.665 1.00 98.69 344 VAL A C 1
ATOM 2392 O O . VAL A 1 344 ? -5.166 -17.994 3.077 1.00 98.69 344 VAL A O 1
ATOM 2395 N N . SER A 1 345 ? -6.843 -18.510 1.676 1.00 98.88 345 SER A N 1
ATOM 2396 C CA . SER A 1 345 ? -6.105 -19.537 0.935 1.00 98.88 345 SER A CA 1
ATOM 2397 C C . SER A 1 345 ? -5.872 -19.113 -0.511 1.00 98.88 345 SER A C 1
ATOM 2399 O O . SER A 1 345 ? -6.813 -18.688 -1.174 1.00 98.88 345 SER A O 1
ATOM 2401 N N . LEU A 1 346 ? -4.644 -19.266 -1.010 1.00 98.81 346 LEU A N 1
ATOM 2402 C CA . LEU A 1 346 ? -4.208 -18.856 -2.346 1.00 98.81 346 LEU A CA 1
ATOM 2403 C C . LEU A 1 346 ? -3.506 -20.026 -3.042 1.00 98.81 346 LEU A C 1
ATOM 2405 O O . LEU A 1 346 ? -2.403 -20.403 -2.644 1.00 98.81 346 LEU A O 1
ATOM 2409 N N . GLN A 1 347 ? -4.119 -20.603 -4.077 1.00 98.81 347 GLN A N 1
ATOM 2410 C CA . GLN A 1 347 ? -3.487 -21.646 -4.886 1.00 98.81 347 GLN A CA 1
ATOM 2411 C C . GLN A 1 347 ? -2.556 -21.011 -5.917 1.00 98.81 347 GLN A C 1
ATOM 2413 O O . GLN A 1 347 ? -3.021 -20.454 -6.910 1.00 98.81 347 GLN A O 1
ATOM 2418 N N . VAL A 1 348 ? -1.245 -21.123 -5.708 1.00 98.62 348 VAL A N 1
ATOM 2419 C CA . VAL A 1 348 ? -0.241 -20.567 -6.624 1.00 98.62 348 VAL A CA 1
ATOM 2420 C C . VAL A 1 348 ? -0.095 -21.461 -7.854 1.00 98.62 348 VAL A C 1
ATOM 2422 O O . VAL A 1 348 ? 0.049 -22.680 -7.737 1.00 98.62 348 VAL A O 1
ATOM 2425 N N . ARG A 1 349 ? -0.112 -20.858 -9.045 1.00 97.94 349 ARG A N 1
ATOM 2426 C CA . ARG A 1 349 ? 0.144 -21.553 -10.309 1.00 97.94 349 ARG A CA 1
ATOM 2427 C C . ARG A 1 349 ? 1.641 -21.737 -10.526 1.00 97.94 349 ARG A C 1
ATOM 2429 O O . ARG A 1 349 ? 2.362 -20.758 -10.715 1.00 97.94 349 ARG A O 1
ATOM 2436 N N . GLY A 1 350 ? 2.077 -22.989 -10.647 1.00 96.19 350 GLY A N 1
ATOM 2437 C CA . GLY A 1 350 ? 3.471 -23.307 -10.950 1.00 96.19 350 GLY A CA 1
ATOM 2438 C C . GLY A 1 350 ? 4.431 -22.770 -9.888 1.00 96.19 350 GLY A C 1
ATOM 2439 O O . GLY A 1 350 ? 4.047 -22.552 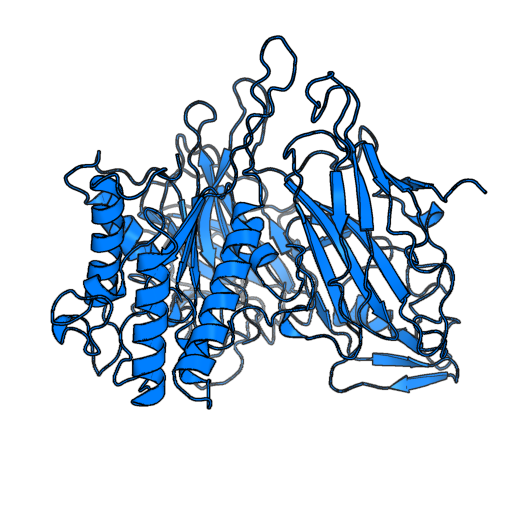-8.740 1.00 96.19 350 GLY A O 1
ATOM 2440 N N . MET A 1 351 ? 5.678 -22.543 -10.297 1.00 95.25 351 MET A N 1
ATOM 2441 C CA . MET A 1 351 ? 6.747 -22.065 -9.426 1.00 95.25 351 MET A CA 1
ATOM 2442 C C . MET A 1 351 ? 6.721 -20.540 -9.276 1.00 95.25 351 MET A C 1
ATOM 2444 O O . MET A 1 351 ? 6.919 -19.815 -10.252 1.00 95.25 351 MET A O 1
ATOM 2448 N N . ALA A 1 352 ? 6.596 -20.066 -8.040 1.00 94.94 352 ALA A N 1
ATOM 2449 C CA . ALA A 1 352 ? 6.934 -18.712 -7.625 1.00 94.94 352 ALA A CA 1
ATOM 2450 C C . ALA A 1 352 ? 8.267 -18.756 -6.847 1.00 94.94 352 ALA A C 1
ATOM 2452 O O . ALA A 1 352 ? 8.281 -19.100 -5.663 1.00 94.94 352 ALA A O 1
ATOM 2453 N N . PRO A 1 353 ? 9.408 -18.447 -7.498 1.00 92.75 353 PRO A N 1
ATOM 2454 C CA . PRO A 1 353 ? 10.739 -18.614 -6.906 1.00 92.75 353 PRO A CA 1
ATOM 2455 C C . PRO A 1 353 ? 11.105 -17.536 -5.879 1.00 92.75 353 PRO A C 1
ATOM 2457 O O . PRO A 1 353 ? 12.099 -17.680 -5.173 1.00 92.75 353 PRO A O 1
ATOM 2460 N N . ALA A 1 354 ? 10.335 -16.450 -5.829 1.00 92.06 354 ALA A N 1
ATOM 2461 C CA . ALA A 1 354 ? 10.447 -15.392 -4.843 1.00 92.06 354 ALA A CA 1
ATOM 2462 C C . ALA A 1 354 ? 9.066 -14.771 -4.636 1.00 92.06 354 ALA A C 1
ATOM 2464 O O . ALA A 1 354 ? 8.416 -14.368 -5.603 1.00 92.06 354 ALA A O 1
ATOM 2465 N N . MET A 1 355 ? 8.634 -14.669 -3.382 1.00 92.25 355 MET A N 1
ATOM 2466 C CA . MET A 1 355 ? 7.334 -14.098 -3.039 1.00 92.25 355 MET A CA 1
ATOM 2467 C C . MET A 1 355 ? 7.510 -12.673 -2.490 1.00 92.25 355 MET A C 1
ATOM 2469 O O . MET A 1 355 ? 8.223 -12.496 -1.494 1.00 92.25 355 MET A O 1
ATOM 2473 N N . PRO A 1 356 ? 6.924 -11.636 -3.121 1.00 88.25 356 PRO A N 1
ATOM 2474 C CA . PRO A 1 356 ? 6.743 -10.348 -2.465 1.00 88.25 356 PRO A CA 1
ATOM 2475 C C . PRO A 1 356 ? 5.742 -10.468 -1.317 1.00 88.25 356 PRO A C 1
ATOM 2477 O O . PRO A 1 356 ? 4.939 -11.402 -1.258 1.00 88.25 356 PRO A O 1
ATOM 2480 N N . GLY A 1 357 ? 5.822 -9.518 -0.400 1.00 86.38 357 GLY A N 1
ATOM 2481 C CA . GLY A 1 357 ? 5.075 -9.556 0.840 1.00 86.38 357 GLY A CA 1
ATOM 2482 C C . GLY A 1 357 ? 5.692 -8.642 1.880 1.00 86.38 357 GLY A C 1
ATOM 2483 O O . GLY A 1 357 ? 6.653 -7.922 1.596 1.00 86.38 357 GLY A O 1
ATOM 2484 N N . HIS A 1 358 ? 5.188 -8.746 3.101 1.00 87.50 358 HIS A N 1
ATOM 2485 C CA . HIS A 1 358 ? 5.876 -8.215 4.267 1.00 87.50 358 HIS A CA 1
ATOM 2486 C C . HIS A 1 358 ? 6.984 -9.186 4.679 1.00 87.50 358 HIS A C 1
ATOM 2488 O O . HIS A 1 358 ? 6.707 -10.327 5.043 1.00 87.50 358 HIS A O 1
ATOM 2494 N N . SER A 1 359 ? 8.246 -8.771 4.604 1.00 84.06 359 SER A N 1
ATOM 2495 C CA . SER A 1 359 ? 9.402 -9.673 4.731 1.00 84.06 359 SER A CA 1
ATOM 2496 C C . SER A 1 359 ? 9.620 -10.261 6.127 1.00 84.06 359 SER A C 1
ATOM 2498 O O . SER A 1 359 ? 10.222 -11.335 6.255 1.00 84.06 359 SER A O 1
ATOM 2500 N N . VAL A 1 360 ? 9.119 -9.562 7.147 1.00 79.94 360 VAL A N 1
ATOM 2501 C CA . VAL A 1 360 ? 9.341 -9.876 8.563 1.00 79.94 360 VAL A CA 1
ATOM 2502 C C . VAL A 1 360 ? 8.049 -10.053 9.356 1.00 79.94 360 VAL A C 1
ATOM 2504 O O . VAL A 1 360 ? 8.101 -10.220 10.573 1.00 79.94 360 VAL A O 1
ATOM 2507 N N . ALA A 1 361 ? 6.884 -10.017 8.702 1.00 80.69 361 ALA A N 1
ATOM 2508 C CA . ALA A 1 361 ? 5.623 -10.309 9.372 1.00 80.69 361 ALA A CA 1
ATOM 2509 C C . ALA A 1 361 ? 5.677 -11.703 10.010 1.00 80.69 361 ALA A C 1
ATOM 2511 O O . ALA A 1 361 ? 5.765 -12.717 9.321 1.00 80.69 361 ALA A O 1
ATOM 2512 N N . ARG A 1 362 ? 5.565 -11.766 11.339 1.00 82.94 362 ARG A N 1
ATOM 2513 C CA . ARG A 1 362 ? 5.596 -13.030 12.096 1.00 82.94 362 ARG A CA 1
ATOM 2514 C C . ARG A 1 362 ? 4.289 -13.829 12.015 1.00 82.94 362 ARG A C 1
ATOM 2516 O O . ARG A 1 362 ? 4.061 -14.732 12.816 1.00 82.94 362 ARG A O 1
ATOM 2523 N N . THR A 1 363 ? 3.429 -13.513 11.050 1.00 86.75 363 THR A N 1
ATOM 2524 C CA . THR A 1 363 ? 2.191 -14.240 10.773 1.00 86.75 363 THR A CA 1
ATOM 2525 C C . THR A 1 363 ? 2.507 -15.652 10.265 1.00 86.75 363 THR A C 1
ATOM 2527 O O . THR A 1 363 ? 3.240 -15.800 9.285 1.00 86.75 363 THR A O 1
ATOM 2530 N N . PRO A 1 364 ? 1.960 -16.718 10.878 1.00 90.94 364 PRO A N 1
ATOM 2531 C CA . PRO A 1 364 ? 2.270 -18.082 10.475 1.00 90.94 364 PRO A CA 1
ATOM 2532 C C . PRO A 1 364 ? 1.627 -18.419 9.128 1.00 90.94 364 PRO A C 1
ATOM 2534 O O . PRO A 1 364 ? 0.406 -18.459 9.000 1.00 90.94 364 PRO A O 1
ATOM 2537 N N . VAL A 1 365 ? 2.447 -18.741 8.131 1.00 95.62 365 VAL A N 1
ATOM 2538 C CA . VAL A 1 365 ? 1.975 -19.182 6.811 1.00 95.62 365 VAL A CA 1
ATOM 2539 C C . VAL A 1 365 ? 1.978 -20.704 6.744 1.00 95.62 365 VAL A C 1
ATOM 2541 O O . VAL A 1 365 ? 2.974 -21.349 7.082 1.00 95.62 365 VAL A O 1
ATOM 2544 N N . TRP A 1 366 ? 0.879 -21.288 6.275 1.00 97.88 366 TRP A N 1
ATOM 2545 C CA . TRP A 1 366 ? 0.757 -22.721 6.017 1.00 97.88 366 TRP A CA 1
ATOM 2546 C C . TRP A 1 366 ? 0.839 -22.993 4.520 1.00 97.88 366 TRP A C 1
ATOM 2548 O O . TRP A 1 366 ? 0.299 -22.233 3.722 1.00 97.88 366 TRP A O 1
ATOM 2558 N N . VAL A 1 367 ? 1.481 -24.091 4.135 1.00 98.25 367 VAL A N 1
ATOM 2559 C CA . VAL A 1 367 ? 1.567 -24.535 2.740 1.00 98.25 367 VAL A CA 1
ATOM 2560 C C . VAL A 1 367 ? 0.994 -25.941 2.608 1.00 98.25 367 VAL A C 1
ATOM 2562 O O . VAL A 1 367 ? 1.196 -26.777 3.492 1.00 98.25 367 VAL A O 1
ATOM 2565 N N . SER A 1 368 ? 0.243 -26.197 1.539 1.00 98.56 368 SER A N 1
ATOM 2566 C CA . SER A 1 368 ? -0.328 -27.517 1.272 1.00 98.56 368 SER A CA 1
ATOM 2567 C C . SER A 1 368 ? 0.682 -28.499 0.659 1.00 98.56 368 SER A C 1
ATOM 2569 O O . SER A 1 368 ? 1.821 -28.143 0.355 1.00 98.56 368 SER A O 1
ATOM 2571 N N . ASP A 1 369 ? 0.259 -29.737 0.395 1.00 97.62 369 ASP A N 1
ATOM 2572 C CA . ASP A 1 369 ? 0.876 -30.560 -0.651 1.00 97.62 369 ASP A CA 1
ATOM 2573 C C . ASP A 1 369 ? 0.722 -29.906 -2.045 1.00 97.62 369 ASP A C 1
ATOM 2575 O O . ASP A 1 369 ? 0.052 -28.883 -2.190 1.00 97.62 369 ASP A O 1
ATOM 2579 N N . HIS A 1 370 ? 1.377 -30.450 -3.078 1.00 96.38 370 HIS A N 1
ATOM 2580 C CA . HIS A 1 370 ? 1.363 -29.908 -4.452 1.00 96.38 370 HIS A CA 1
ATOM 2581 C C . HIS A 1 370 ? 0.010 -30.132 -5.163 1.00 96.38 370 HIS A C 1
ATOM 2583 O O . HIS A 1 370 ? -0.073 -30.837 -6.173 1.00 96.38 370 HIS A O 1
ATOM 2589 N N . ALA A 1 371 ? -1.062 -29.598 -4.586 1.00 96.56 371 ALA A N 1
ATOM 2590 C CA . ALA A 1 371 ? -2.430 -29.663 -5.066 1.00 96.56 371 ALA A CA 1
ATOM 2591 C C . ALA A 1 371 ? -3.228 -28.444 -4.576 1.00 96.56 371 ALA A C 1
ATOM 2593 O O . ALA A 1 371 ? -2.890 -27.829 -3.565 1.00 96.56 371 ALA A O 1
ATOM 2594 N N . ASP A 1 372 ? -4.322 -28.142 -5.277 1.00 98.44 372 ASP A N 1
ATOM 2595 C CA . ASP A 1 372 ? -5.299 -27.144 -4.839 1.00 98.44 372 ASP A CA 1
ATOM 2596 C C . ASP A 1 372 ? -6.079 -27.639 -3.621 1.00 98.44 372 ASP A C 1
ATOM 2598 O O . ASP A 1 372 ? -6.884 -28.568 -3.722 1.00 98.44 372 ASP A O 1
ATOM 2602 N N . ARG A 1 373 ? -5.813 -27.009 -2.473 1.00 98.38 373 ARG A N 1
ATOM 2603 C CA . ARG A 1 373 ? -6.466 -27.256 -1.180 1.00 98.38 373 ARG A CA 1
ATOM 2604 C C . ARG A 1 373 ? -7.290 -26.064 -0.703 1.00 98.38 373 ARG A C 1
ATOM 2606 O O . ARG A 1 373 ? -7.688 -26.007 0.460 1.00 98.38 373 ARG A O 1
ATOM 2613 N N . THR A 1 374 ? -7.584 -25.100 -1.575 1.00 98.62 374 THR A N 1
ATOM 2614 C CA . THR A 1 374 ? -8.343 -23.892 -1.206 1.00 98.62 374 THR A CA 1
ATOM 2615 C C . THR A 1 374 ? -9.728 -24.213 -0.627 1.00 98.62 374 THR A C 1
ATOM 2617 O O . THR A 1 374 ? -10.229 -23.458 0.202 1.00 98.62 374 THR A O 1
ATOM 2620 N N . SER A 1 375 ? -10.330 -25.354 -0.975 1.00 98.38 375 SER A N 1
ATOM 2621 C CA . SER A 1 375 ? -11.614 -25.814 -0.427 1.00 98.38 375 SER A CA 1
ATOM 2622 C C . SER A 1 375 ? -11.523 -26.645 0.859 1.00 98.38 375 SER A C 1
ATOM 2624 O O . SER A 1 375 ? -12.561 -26.985 1.426 1.00 98.38 375 SER A O 1
ATOM 2626 N N . ASP A 1 376 ? -10.325 -27.019 1.313 1.00 98.44 376 ASP A N 1
ATOM 2627 C CA . ASP A 1 376 ? -10.173 -27.970 2.419 1.00 98.44 376 ASP A CA 1
ATOM 2628 C C . ASP A 1 376 ? -10.504 -27.295 3.756 1.00 98.44 376 ASP A C 1
ATOM 2630 O O . ASP A 1 376 ? -9.886 -26.301 4.138 1.00 98.44 376 ASP A O 1
ATOM 2634 N N . THR A 1 377 ? -11.467 -27.839 4.500 1.00 98.12 377 THR A N 1
ATOM 2635 C CA . THR A 1 377 ? -11.769 -27.369 5.861 1.00 98.12 377 THR A CA 1
ATOM 2636 C C . THR A 1 377 ? -10.713 -27.842 6.860 1.00 98.12 377 THR A C 1
ATOM 2638 O O . THR A 1 377 ? -10.295 -27.078 7.728 1.00 98.12 377 THR A O 1
ATOM 2641 N N . ASP A 1 378 ? -10.267 -29.093 6.745 1.00 95.69 378 ASP A N 1
ATOM 2642 C CA . ASP A 1 378 ? -9.270 -29.654 7.650 1.00 95.69 378 ASP A CA 1
ATOM 2643 C C . ASP A 1 378 ? -7.835 -29.241 7.280 1.00 95.69 378 ASP A C 1
ATOM 2645 O O . ASP A 1 378 ? -7.527 -28.886 6.143 1.00 95.69 378 ASP A O 1
ATOM 2649 N N . ALA A 1 379 ? -6.945 -29.291 8.270 1.00 95.38 379 ALA A N 1
ATOM 2650 C CA . ALA A 1 379 ? -5.540 -28.937 8.110 1.00 95.38 379 ALA A CA 1
ATOM 2651 C C . ALA A 1 379 ? -4.637 -30.121 7.706 1.00 95.38 379 ALA A C 1
ATOM 2653 O O . ALA A 1 379 ? -3.419 -29.973 7.717 1.00 95.38 379 ALA A O 1
ATOM 2654 N N . THR A 1 380 ? -5.172 -31.307 7.385 1.00 96.50 380 THR A N 1
ATOM 2655 C CA . THR A 1 380 ? -4.355 -32.535 7.245 1.00 96.50 380 THR A CA 1
ATOM 2656 C C . THR A 1 380 ? -3.347 -32.475 6.102 1.00 96.50 380 THR A C 1
ATOM 2658 O O . THR A 1 380 ? -2.311 -33.138 6.161 1.00 96.50 380 THR A O 1
ATOM 2661 N N . HIS A 1 381 ? -3.628 -31.659 5.087 1.00 97.44 381 HIS A N 1
ATOM 2662 C CA . HIS A 1 381 ? -2.752 -31.435 3.941 1.00 97.44 381 HIS A CA 1
ATOM 2663 C C . HIS A 1 381 ? -1.859 -30.205 4.079 1.00 97.44 381 HIS A C 1
ATOM 2665 O O . HIS A 1 381 ? -1.071 -29.941 3.178 1.00 97.44 381 HIS A O 1
ATOM 2671 N N . TYR A 1 382 ? -1.953 -29.478 5.192 1.00 98.25 382 TYR A N 1
ATOM 2672 C CA . TYR A 1 382 ? -1.198 -28.260 5.442 1.00 98.25 382 TYR A CA 1
ATOM 2673 C C . TYR A 1 382 ? -0.049 -28.498 6.418 1.00 98.25 382 TYR A C 1
ATOM 2675 O O . TYR A 1 382 ? -0.193 -29.154 7.447 1.00 98.25 382 TYR A O 1
ATOM 2683 N N . THR A 1 383 ? 1.101 -27.905 6.113 1.00 97.56 383 THR A N 1
ATOM 2684 C CA . THR A 1 383 ? 2.261 -27.843 7.005 1.00 97.56 383 THR A CA 1
ATOM 2685 C C . THR A 1 383 ? 2.617 -26.386 7.254 1.00 97.56 383 THR A C 1
ATOM 2687 O O . THR A 1 383 ? 2.641 -25.582 6.321 1.00 97.56 383 THR A O 1
ATOM 2690 N N . GLN A 1 384 ? 2.884 -26.029 8.509 1.00 96.56 384 GLN A N 1
ATOM 2691 C CA . GLN A 1 384 ? 3.352 -24.689 8.837 1.00 96.56 384 GLN A CA 1
ATOM 2692 C C . GLN A 1 384 ? 4.750 -24.490 8.251 1.00 96.56 384 GLN A C 1
ATOM 2694 O O . GLN A 1 384 ? 5.637 -25.329 8.419 1.00 96.56 384 GLN A O 1
ATOM 2699 N N . THR A 1 385 ? 4.929 -23.390 7.535 1.00 95.44 385 THR A N 1
ATOM 2700 C CA . THR A 1 385 ? 6.201 -23.029 6.912 1.00 95.44 385 THR A CA 1
ATOM 2701 C C . THR A 1 385 ? 7.169 -22.460 7.947 1.00 95.44 385 THR A C 1
ATOM 2703 O O . THR A 1 385 ? 6.794 -22.138 9.075 1.00 95.44 385 THR A O 1
ATOM 2706 N N . THR A 1 386 ? 8.429 -22.301 7.549 1.00 93.19 386 THR A N 1
ATOM 2707 C CA . THR A 1 386 ? 9.427 -21.543 8.313 1.00 93.19 386 THR A CA 1
ATOM 2708 C C . THR A 1 386 ? 9.642 -20.144 7.737 1.00 93.19 386 THR A C 1
ATOM 2710 O O . THR A 1 386 ? 10.717 -19.566 7.905 1.00 93.19 386 THR A O 1
ATOM 2713 N N . TYR A 1 387 ? 8.660 -19.618 7.002 1.00 92.75 387 TYR A N 1
ATOM 2714 C CA . TYR A 1 387 ? 8.775 -18.305 6.388 1.00 92.75 387 TYR A CA 1
ATOM 2715 C C . TYR A 1 387 ? 8.893 -17.212 7.452 1.00 92.75 387 TYR A C 1
ATOM 2717 O O . TYR A 1 387 ? 8.267 -17.285 8.507 1.00 92.75 387 TYR A O 1
ATOM 2725 N N . THR A 1 388 ? 9.710 -16.202 7.172 1.00 86.62 388 THR A N 1
ATOM 2726 C CA . THR A 1 388 ? 9.923 -15.051 8.060 1.00 86.62 388 THR A CA 1
ATOM 2727 C C . THR A 1 388 ? 8.886 -13.952 7.865 1.00 86.62 388 THR A C 1
ATOM 2729 O O . THR A 1 388 ? 8.914 -12.978 8.605 1.00 86.62 388 THR A O 1
ATOM 2732 N N . GLY A 1 389 ? 8.021 -14.083 6.856 1.00 88.56 389 GLY A N 1
ATOM 2733 C CA . GLY A 1 389 ? 7.167 -13.014 6.362 1.00 88.56 389 GLY A CA 1
ATOM 2734 C C . GLY A 1 389 ? 5.864 -13.506 5.737 1.00 88.56 389 GLY A C 1
ATOM 2735 O O . GLY A 1 389 ? 5.641 -14.708 5.565 1.00 88.56 389 GLY A O 1
ATOM 2736 N N . LEU A 1 390 ? 5.028 -12.544 5.353 1.00 91.44 390 LEU A N 1
ATOM 2737 C CA . LEU A 1 390 ? 3.679 -12.739 4.846 1.00 91.44 390 LEU A CA 1
ATOM 2738 C C . LEU A 1 390 ? 3.603 -12.443 3.340 1.00 91.44 390 LEU A C 1
ATOM 2740 O O . LEU A 1 390 ? 3.700 -11.279 2.953 1.00 91.44 390 LEU A O 1
ATOM 2744 N N . PRO A 1 391 ? 3.413 -13.455 2.478 1.00 94.56 391 PRO A N 1
ATOM 2745 C CA . PRO A 1 391 ? 3.382 -13.253 1.037 1.00 94.56 391 PRO A CA 1
ATOM 2746 C C . PRO A 1 391 ? 2.002 -12.800 0.536 1.00 94.56 391 PRO A C 1
ATOM 2748 O O . PRO A 1 391 ? 0.978 -13.338 0.957 1.00 94.56 391 PRO A O 1
ATOM 2751 N N . TYR A 1 392 ? 2.000 -11.885 -0.438 1.00 95.75 392 TYR A N 1
ATOM 2752 C CA . TYR A 1 392 ? 0.873 -11.459 -1.291 1.00 95.75 392 TYR A CA 1
ATOM 2753 C C . TYR A 1 392 ? -0.367 -10.827 -0.640 1.00 95.75 392 TYR A C 1
ATOM 2755 O O . TYR A 1 392 ? -0.997 -9.991 -1.279 1.00 95.75 392 TYR A O 1
ATOM 2763 N N . LEU A 1 393 ? -0.772 -11.220 0.566 1.00 97.06 393 LEU A N 1
ATOM 2764 C CA . LEU A 1 393 ? -1.959 -10.687 1.234 1.00 97.06 393 LEU A CA 1
ATOM 2765 C C . LEU A 1 393 ? -1.657 -9.291 1.797 1.00 97.06 393 LEU A C 1
ATOM 2767 O O . LEU A 1 393 ? -0.821 -9.166 2.690 1.00 97.06 393 LEU A O 1
ATOM 2771 N N . SER A 1 394 ? -2.338 -8.259 1.293 1.00 93.88 394 SER A N 1
ATOM 2772 C CA . SER A 1 394 ? -2.099 -6.862 1.691 1.00 93.88 394 SER A CA 1
ATOM 2773 C C . SER A 1 394 ? -3.242 -6.238 2.489 1.00 93.88 394 SER A C 1
ATOM 2775 O O . SER A 1 394 ? -3.023 -5.274 3.217 1.00 93.88 394 SER A O 1
ATOM 2777 N N . GLY A 1 395 ? -4.455 -6.788 2.403 1.00 95.88 395 GLY A N 1
ATOM 2778 C CA . GLY A 1 395 ? -5.589 -6.262 3.155 1.00 95.88 395 GLY A CA 1
ATOM 2779 C C . GLY A 1 395 ? -6.835 -7.130 3.096 1.00 95.88 395 GLY A C 1
ATOM 2780 O O . GLY A 1 395 ? -6.998 -7.970 2.209 1.00 95.88 395 GLY A O 1
ATOM 2781 N N . ILE A 1 396 ? -7.726 -6.909 4.056 1.00 97.88 396 ILE A N 1
ATOM 2782 C CA . ILE A 1 396 ? -9.061 -7.502 4.117 1.00 97.88 396 ILE A CA 1
ATOM 2783 C C . ILE A 1 396 ? -10.034 -6.396 4.498 1.00 97.88 396 ILE A C 1
ATOM 2785 O O . ILE A 1 396 ? -9.847 -5.740 5.526 1.00 97.88 396 ILE A O 1
ATOM 2789 N N . ASP A 1 397 ? -11.098 -6.249 3.712 1.00 96.19 397 ASP A N 1
ATOM 2790 C CA . ASP A 1 397 ? -12.190 -5.339 4.040 1.00 96.19 397 ASP A CA 1
ATOM 2791 C C . ASP A 1 397 ? -13.462 -6.113 4.378 1.00 96.19 397 ASP A C 1
ATOM 2793 O O . ASP A 1 397 ? -13.764 -7.160 3.793 1.00 96.19 397 ASP A O 1
ATOM 2797 N N . VAL A 1 398 ? -14.256 -5.523 5.263 1.00 94.56 398 VAL A N 1
ATOM 2798 C CA . VAL A 1 398 ? -15.631 -5.927 5.560 1.00 94.56 398 VAL A CA 1
ATOM 2799 C C . VAL A 1 398 ? -16.596 -4.814 5.177 1.00 94.56 398 VAL A C 1
ATOM 2801 O O . VAL A 1 398 ? -16.241 -3.634 5.160 1.00 94.56 398 VAL A O 1
ATOM 2804 N N . THR A 1 399 ? -17.840 -5.171 4.874 1.00 89.25 399 THR A N 1
ATOM 2805 C CA . THR A 1 399 ? -18.894 -4.168 4.699 1.00 89.25 399 THR A CA 1
ATOM 2806 C C . THR A 1 399 ? -19.469 -3.718 6.036 1.00 89.25 399 THR A C 1
ATOM 2808 O O . THR A 1 399 ? -19.840 -4.560 6.859 1.00 89.25 399 THR A O 1
ATOM 2811 N N . THR A 1 400 ? -19.674 -2.410 6.189 1.00 82.19 400 THR A N 1
ATOM 2812 C CA . THR A 1 400 ? -20.457 -1.811 7.278 1.00 82.19 400 THR A CA 1
ATOM 2813 C C . THR A 1 400 ? -21.665 -1.027 6.749 1.00 82.19 400 THR A C 1
ATOM 2815 O O . THR A 1 400 ? -21.769 -0.711 5.554 1.00 82.19 400 THR A O 1
ATOM 2818 N N . SER A 1 401 ? -22.630 -0.763 7.634 1.00 73.62 401 SER A N 1
ATOM 2819 C CA . SER A 1 401 ? -23.871 -0.060 7.298 1.00 73.62 401 SER A CA 1
ATOM 2820 C C . SER A 1 401 ? -23.618 1.407 6.949 1.00 73.62 401 SER A C 1
ATOM 2822 O O . SER A 1 401 ? -22.950 2.119 7.685 1.00 73.62 401 SER A O 1
ATOM 2824 N N . THR A 1 402 ? -24.268 1.916 5.900 1.00 68.94 402 THR A N 1
ATOM 2825 C CA . THR A 1 402 ? -24.257 3.353 5.552 1.00 68.94 402 THR A CA 1
ATOM 2826 C C . THR A 1 402 ? -24.976 4.245 6.558 1.00 68.94 402 THR A C 1
ATOM 2828 O O . THR A 1 402 ? -24.795 5.456 6.538 1.00 68.94 402 THR A O 1
ATOM 2831 N N . SER A 1 403 ? -25.810 3.683 7.438 1.00 66.62 403 SER A N 1
ATOM 2832 C CA . SER A 1 403 ? -26.481 4.462 8.486 1.00 66.62 403 SER A CA 1
ATOM 2833 C C . SER A 1 403 ? -25.591 4.741 9.701 1.00 66.62 403 SER A C 1
ATOM 2835 O O . SER A 1 403 ? -25.973 5.548 10.542 1.00 66.62 403 SER A O 1
ATOM 2837 N N . ASN A 1 404 ? -24.478 4.016 9.827 1.00 69.25 404 ASN A N 1
ATOM 2838 C CA . ASN A 1 404 ? -23.465 4.165 10.870 1.00 69.25 404 ASN A CA 1
ATOM 2839 C C . ASN A 1 404 ? -22.143 3.587 10.327 1.00 69.25 404 ASN A C 1
ATOM 2841 O O . ASN A 1 404 ? -21.779 2.470 10.711 1.00 69.25 404 ASN A O 1
ATOM 2845 N N . PRO A 1 405 ? -21.522 4.256 9.338 1.00 71.81 405 PRO A N 1
ATOM 2846 C CA . PRO A 1 405 ? -20.340 3.727 8.674 1.00 71.81 405 PRO A CA 1
ATOM 2847 C C . PRO A 1 405 ? -19.179 3.685 9.662 1.00 71.81 405 PRO A C 1
ATOM 2849 O O . PRO A 1 405 ? -18.932 4.652 10.366 1.00 71.81 405 PRO A O 1
ATOM 2852 N N . ALA A 1 406 ? -18.464 2.565 9.712 1.00 83.19 406 ALA A N 1
ATOM 2853 C CA . ALA A 1 406 ? -17.202 2.514 10.439 1.00 83.19 406 ALA A CA 1
ATOM 2854 C C . ALA A 1 406 ? -16.088 3.102 9.570 1.00 83.19 406 ALA A C 1
ATOM 2856 O O . ALA A 1 406 ? -16.046 2.833 8.369 1.00 83.19 406 ALA A O 1
ATOM 2857 N N . GLY A 1 407 ? -15.165 3.855 10.157 1.00 89.00 407 GLY A N 1
ATOM 2858 C CA . GLY A 1 407 ? -13.890 4.187 9.530 1.00 89.00 407 GLY A CA 1
ATOM 2859 C C . GLY A 1 407 ? -12.818 3.128 9.761 1.00 89.00 407 GLY A C 1
ATOM 2860 O O . GLY A 1 407 ? -13.057 2.092 10.387 1.00 89.00 407 GLY A O 1
ATOM 2861 N N . SER A 1 408 ? -11.606 3.412 9.293 1.00 92.44 408 SER A N 1
ATOM 2862 C CA . SER A 1 408 ? -10.399 2.715 9.726 1.00 92.44 408 SER A CA 1
ATOM 2863 C C . SER A 1 408 ? -9.325 3.677 10.239 1.00 92.44 408 SER A C 1
ATOM 2865 O O . SER A 1 408 ? -9.187 4.820 9.784 1.00 92.44 408 SER A O 1
ATOM 2867 N N . LEU A 1 409 ? -8.584 3.180 11.224 1.00 93.94 409 LEU A N 1
ATOM 2868 C CA . LEU A 1 409 ? -7.349 3.713 11.767 1.00 93.94 409 LEU A CA 1
ATOM 2869 C C . LEU A 1 409 ? -6.180 2.981 11.111 1.00 93.94 409 LEU A C 1
ATOM 2871 O O . LEU A 1 409 ? -6.040 1.769 11.278 1.00 93.94 409 LEU A O 1
ATOM 2875 N N . VAL A 1 410 ? -5.305 3.716 10.433 1.00 93.38 410 VAL A N 1
ATOM 2876 C CA . VAL A 1 410 ? -4.034 3.173 9.950 1.00 93.38 410 VAL A CA 1
ATOM 2877 C C . VAL A 1 410 ? -2.927 3.511 10.937 1.00 93.38 410 VAL A C 1
ATOM 2879 O O . VAL A 1 410 ? -2.669 4.676 11.228 1.00 93.38 410 VAL A O 1
ATOM 2882 N N . LEU A 1 411 ? -2.257 2.484 11.444 1.00 92.62 411 LEU A N 1
ATOM 2883 C CA . LEU A 1 411 ? -1.025 2.620 12.204 1.00 92.62 411 LEU A CA 1
ATOM 2884 C C . LEU A 1 411 ? 0.123 2.661 11.200 1.00 92.62 411 LEU A C 1
ATOM 2886 O O . LEU A 1 411 ? 0.481 1.632 10.634 1.00 92.62 411 LEU A O 1
ATOM 2890 N N . TYR A 1 412 ? 0.665 3.845 10.947 1.00 88.69 412 TYR A N 1
ATOM 2891 C CA . TYR A 1 412 ? 1.765 4.049 10.010 1.00 88.69 412 TYR A CA 1
ATOM 2892 C C . TYR A 1 412 ? 3.059 4.242 10.793 1.00 88.69 412 TYR A C 1
ATOM 2894 O O . TYR A 1 412 ? 3.163 5.176 11.590 1.00 88.69 412 TYR A O 1
ATOM 2902 N N . GLY A 1 413 ? 4.055 3.381 10.600 1.00 82.56 413 GLY A N 1
ATOM 2903 C CA . GLY A 1 413 ? 5.243 3.480 11.438 1.00 82.56 413 GLY A CA 1
ATOM 2904 C C . GLY A 1 413 ? 6.392 2.546 11.123 1.00 82.56 413 GLY A C 1
ATOM 2905 O O . GLY A 1 413 ? 6.347 1.755 10.181 1.00 82.56 413 GLY A O 1
ATOM 2906 N N . ASP A 1 414 ? 7.435 2.671 11.938 1.00 77.50 414 ASP A N 1
ATOM 2907 C CA . ASP A 1 414 ? 8.617 1.820 11.877 1.00 77.50 414 ASP A CA 1
ATOM 2908 C C . ASP A 1 414 ? 8.464 0.590 12.802 1.00 77.50 414 ASP A C 1
ATOM 2910 O O . ASP A 1 414 ? 7.380 0.014 12.944 1.00 77.50 414 ASP A O 1
ATOM 2914 N N . GLN A 1 415 ? 9.549 0.164 13.446 1.00 71.88 415 GLN A N 1
ATOM 2915 C CA . GLN A 1 415 ? 9.605 -0.968 14.377 1.00 71.88 415 GLN A CA 1
ATOM 2916 C C . GLN A 1 415 ? 8.589 -0.916 15.539 1.00 71.88 415 GLN A C 1
ATOM 2918 O O . GLN A 1 415 ? 8.258 -1.960 16.103 1.00 71.88 415 GLN A O 1
ATOM 2923 N N . SER A 1 416 ? 8.083 0.263 15.921 1.00 73.56 416 SER A N 1
ATOM 2924 C CA . SER A 1 416 ? 7.047 0.388 16.961 1.00 73.56 416 SER A CA 1
ATOM 2925 C C . SER A 1 416 ? 5.671 -0.112 16.504 1.00 73.56 416 SER A C 1
ATOM 2927 O O . SER A 1 416 ? 4.841 -0.459 17.342 1.00 73.56 416 SER A O 1
ATOM 2929 N N . VAL A 1 417 ? 5.430 -0.176 15.194 1.00 78.31 417 VAL A N 1
ATOM 2930 C CA . VAL A 1 417 ? 4.169 -0.632 14.591 1.00 78.31 417 VAL A CA 1
ATOM 2931 C C . VAL A 1 417 ? 4.343 -1.976 13.883 1.00 78.31 417 VAL A C 1
ATOM 2933 O O . VAL A 1 417 ? 3.420 -2.795 13.872 1.00 78.31 417 VAL A O 1
ATOM 2936 N N . ASN A 1 418 ? 5.523 -2.207 13.304 1.00 74.62 418 ASN A N 1
ATOM 2937 C CA . ASN A 1 418 ? 5.818 -3.349 12.450 1.00 74.62 418 ASN A CA 1
ATOM 2938 C C . ASN A 1 418 ? 5.426 -4.707 13.076 1.00 74.62 418 ASN A C 1
ATOM 2940 O O . ASN A 1 418 ? 5.796 -5.027 14.203 1.00 74.62 418 ASN A O 1
ATOM 2944 N N . GLY A 1 419 ? 4.765 -5.568 12.294 1.00 60.03 419 GLY A N 1
ATOM 2945 C CA . GLY A 1 419 ? 4.441 -6.954 12.657 1.00 60.03 419 GLY A CA 1
ATOM 2946 C C . GLY A 1 419 ? 5.650 -7.874 12.913 1.00 60.03 419 GLY A C 1
ATOM 2947 O O . GLY A 1 419 ? 5.473 -8.995 13.393 1.00 60.03 419 GLY A O 1
ATOM 2948 N N . GLY A 1 420 ? 6.881 -7.417 12.650 1.00 60.31 420 GLY A N 1
ATOM 2949 C CA . GLY A 1 420 ? 8.129 -8.099 13.024 1.00 60.31 420 GLY A CA 1
ATOM 2950 C C . GLY A 1 420 ? 8.356 -8.264 14.531 1.00 60.31 420 GLY A C 1
ATOM 2951 O O . GLY A 1 420 ? 9.227 -9.035 14.943 1.00 60.31 420 GLY A O 1
ATOM 2952 N N . THR A 1 421 ? 7.552 -7.601 15.358 1.00 63.97 421 THR A N 1
ATOM 2953 C CA . THR A 1 421 ? 7.590 -7.688 16.823 1.00 63.97 421 THR A CA 1
ATOM 2954 C C . THR A 1 421 ? 6.470 -8.547 17.413 1.00 63.97 421 THR A C 1
ATOM 2956 O O . THR A 1 421 ? 6.410 -8.722 18.630 1.00 63.97 421 THR A O 1
ATOM 2959 N N . ALA A 1 422 ? 5.617 -9.135 16.567 1.00 62.06 422 ALA A N 1
ATOM 2960 C CA . ALA A 1 422 ? 4.528 -9.994 17.011 1.00 62.06 422 ALA A CA 1
ATOM 2961 C C . ALA A 1 422 ? 5.033 -11.282 17.691 1.00 62.06 422 ALA A C 1
ATOM 2963 O O . ALA A 1 422 ? 6.185 -11.724 17.548 1.00 62.06 422 ALA A O 1
ATOM 2964 N N . SER A 1 423 ? 4.134 -11.922 18.429 1.00 68.50 423 SER A N 1
ATOM 2965 C CA . SER A 1 423 ? 4.355 -13.263 18.951 1.00 68.50 423 SER A CA 1
ATOM 2966 C C . SER A 1 423 ? 4.352 -14.296 17.810 1.00 68.50 423 SER A C 1
ATOM 2968 O O . SER A 1 423 ? 3.973 -14.003 16.677 1.00 68.50 423 SER A O 1
ATOM 2970 N N . ALA A 1 424 ? 4.840 -15.512 18.073 1.00 68.88 424 ALA A N 1
ATOM 2971 C CA . ALA A 1 424 ? 5.045 -16.535 17.038 1.00 68.88 424 ALA A CA 1
ATOM 2972 C C . ALA A 1 424 ? 3.746 -17.045 16.376 1.00 68.88 424 ALA A C 1
ATOM 2974 O O . ALA A 1 424 ? 3.804 -17.740 15.364 1.00 68.88 424 ALA A O 1
ATOM 2975 N N . ASP A 1 425 ? 2.586 -16.734 16.953 1.00 66.38 425 ASP A N 1
ATOM 2976 C CA . ASP A 1 425 ? 1.266 -17.002 16.376 1.00 66.38 425 ASP A CA 1
ATOM 2977 C C . ASP A 1 425 ? 0.769 -15.882 15.446 1.00 66.38 425 ASP A C 1
ATOM 2979 O O . ASP A 1 425 ? -0.326 -15.987 14.894 1.00 66.38 425 ASP A O 1
ATOM 2983 N N . GLY A 1 426 ? 1.574 -14.835 15.243 1.00 67.50 426 GLY A N 1
ATOM 2984 C CA . GLY A 1 426 ? 1.223 -13.672 14.440 1.00 67.50 426 GLY A CA 1
ATOM 2985 C C . GLY A 1 426 ? 0.368 -12.639 15.167 1.00 67.50 426 GLY A C 1
ATOM 2986 O O . GLY A 1 426 ? -0.075 -11.710 14.505 1.00 67.50 426 GLY A O 1
ATOM 2987 N N . ARG A 1 427 ? 0.132 -12.793 16.480 1.00 75.44 427 ARG A N 1
ATOM 2988 C CA . ARG A 1 427 ? -0.648 -11.857 17.299 1.00 75.44 427 ARG A CA 1
ATOM 2989 C C . ARG A 1 427 ? 0.216 -10.940 18.158 1.00 75.44 427 ARG A C 1
ATOM 2991 O O . ARG A 1 427 ? 1.414 -11.164 18.339 1.00 75.44 427 ARG A O 1
ATOM 2998 N N . HIS A 1 428 ? -0.435 -9.958 18.779 1.00 68.94 428 HIS A N 1
ATOM 2999 C CA . HIS A 1 428 ? 0.122 -9.088 19.825 1.00 68.94 428 HIS A CA 1
ATOM 3000 C C . HIS A 1 428 ? 1.133 -8.047 19.322 1.00 68.94 428 HIS A C 1
ATOM 3002 O O . HIS A 1 428 ? 1.930 -7.529 20.104 1.00 68.94 428 HIS A O 1
ATOM 3008 N N . HIS A 1 429 ? 1.087 -7.714 18.031 1.00 78.75 429 HIS A N 1
ATOM 3009 C CA . HIS A 1 429 ? 1.628 -6.448 17.534 1.00 78.75 429 HIS A CA 1
ATOM 3010 C C . HIS A 1 429 ? 0.649 -5.297 17.831 1.00 78.75 429 HIS A C 1
ATOM 3012 O O . HIS A 1 429 ? -0.518 -5.536 18.149 1.00 78.75 429 HIS A O 1
ATOM 3018 N N . LEU A 1 430 ? 1.101 -4.043 17.705 1.00 89.31 430 LEU A N 1
ATOM 3019 C CA . LEU A 1 430 ? 0.368 -2.859 18.179 1.00 89.31 430 LEU A CA 1
ATOM 3020 C C . LEU A 1 430 ? -1.100 -2.784 17.716 1.00 89.31 430 LEU A C 1
ATOM 3022 O O . LEU A 1 430 ? -1.958 -2.439 18.519 1.00 89.31 430 LEU A O 1
ATOM 3026 N N . SER A 1 431 ? -1.418 -3.147 16.466 1.00 91.31 431 SER A N 1
ATOM 3027 C CA . SER A 1 431 ? -2.813 -3.136 15.984 1.00 91.31 431 SER A CA 1
ATOM 3028 C C . SER A 1 431 ? -3.726 -4.115 16.722 1.00 91.31 431 SER A C 1
ATOM 3030 O O . SER A 1 431 ? -4.876 -3.776 16.993 1.00 91.31 431 SER A O 1
ATOM 3032 N N . ASP A 1 432 ? -3.224 -5.295 17.090 1.00 90.00 432 ASP A N 1
ATOM 3033 C CA . ASP A 1 432 ? -3.991 -6.268 17.870 1.00 90.00 432 ASP A CA 1
ATOM 3034 C C . ASP A 1 432 ? -4.123 -5.791 19.309 1.00 90.00 432 ASP A C 1
ATOM 3036 O O . ASP A 1 432 ? -5.209 -5.846 19.865 1.00 90.00 432 ASP A O 1
ATOM 3040 N N . ALA A 1 433 ? -3.042 -5.261 19.892 1.00 92.19 433 ALA A N 1
ATOM 3041 C CA . ALA A 1 433 ? -3.071 -4.726 21.248 1.00 92.19 433 ALA A CA 1
ATOM 3042 C C . ALA A 1 433 ? -4.068 -3.561 21.378 1.00 92.19 433 ALA A C 1
ATOM 3044 O O . ALA A 1 433 ? -4.822 -3.519 22.344 1.00 92.19 433 ALA A O 1
ATOM 3045 N N . ILE A 1 434 ? -4.118 -2.650 20.396 1.00 93.12 434 ILE A N 1
ATOM 3046 C CA . ILE A 1 434 ? -5.117 -1.570 20.337 1.00 93.12 434 ILE A CA 1
ATOM 3047 C C . ILE A 1 434 ? -6.525 -2.145 20.171 1.00 93.12 434 ILE A C 1
ATOM 3049 O O . ILE A 1 434 ? -7.439 -1.710 20.862 1.00 93.12 434 ILE A O 1
ATOM 3053 N N . THR A 1 435 ? -6.707 -3.133 19.293 1.00 92.56 435 THR A N 1
ATOM 3054 C CA . THR A 1 435 ? -8.009 -3.792 19.100 1.00 92.56 435 THR A CA 1
ATOM 3055 C C . THR A 1 435 ? -8.497 -4.442 20.400 1.00 92.56 435 THR A C 1
ATOM 3057 O O . THR A 1 435 ? -9.642 -4.234 20.792 1.00 92.56 435 THR A O 1
ATOM 3060 N N . ASP A 1 436 ? -7.623 -5.177 21.089 1.00 92.19 436 ASP A N 1
ATOM 3061 C CA . ASP A 1 436 ? -7.909 -5.824 22.370 1.00 92.19 436 ASP A CA 1
ATOM 3062 C C . ASP A 1 436 ? -8.226 -4.775 23.451 1.00 92.19 436 ASP A C 1
ATOM 3064 O O . ASP A 1 436 ? -9.239 -4.891 24.136 1.00 92.19 436 ASP A O 1
ATOM 3068 N N . ALA A 1 437 ? -7.436 -3.700 23.546 1.00 92.38 437 ALA A N 1
ATOM 3069 C CA . ALA A 1 437 ? -7.670 -2.618 24.503 1.00 92.38 437 ALA A CA 1
ATOM 3070 C C . ALA A 1 437 ? -8.999 -1.881 24.264 1.00 92.38 437 ALA A C 1
ATOM 3072 O O . ALA A 1 437 ? -9.682 -1.547 25.226 1.00 92.38 437 ALA A O 1
ATOM 3073 N N . LEU A 1 438 ? -9.395 -1.658 23.005 1.00 91.06 438 LEU A N 1
ATOM 3074 C CA . LEU A 1 438 ? -10.687 -1.054 22.655 1.00 91.06 438 LEU A CA 1
ATOM 3075 C C . LEU A 1 438 ? -11.868 -1.974 22.995 1.00 91.06 438 LEU A C 1
ATOM 3077 O O . LEU A 1 438 ? -12.922 -1.500 23.413 1.00 91.06 438 LEU A O 1
ATOM 3081 N N . ALA A 1 439 ? -11.711 -3.285 22.807 1.00 89.88 439 ALA A N 1
ATOM 3082 C CA . ALA A 1 439 ? -12.740 -4.261 23.158 1.00 89.88 439 ALA A CA 1
ATOM 3083 C C . ALA A 1 439 ? -12.906 -4.407 24.682 1.00 89.88 439 ALA A C 1
ATOM 3085 O O . ALA A 1 439 ? -14.026 -4.577 25.165 1.00 89.88 439 ALA A O 1
ATOM 3086 N N . ASP A 1 440 ? -11.804 -4.309 25.429 1.00 90.94 440 ASP A N 1
ATOM 3087 C CA . ASP A 1 440 ? -11.764 -4.444 26.889 1.00 90.94 440 ASP A CA 1
ATOM 3088 C C . ASP A 1 440 ? -11.949 -3.111 27.642 1.00 90.94 440 ASP A C 1
ATOM 3090 O O . ASP A 1 440 ? -11.934 -3.091 28.879 1.00 90.94 440 ASP A O 1
ATOM 3094 N N . ASP A 1 441 ? -12.140 -2.003 26.922 1.00 88.94 441 ASP A N 1
ATOM 3095 C CA . ASP A 1 441 ? -12.279 -0.665 27.490 1.00 88.94 441 ASP A CA 1
ATOM 3096 C C . ASP A 1 441 ? -13.484 -0.579 28.463 1.00 88.94 441 ASP A C 1
ATOM 3098 O O . ASP A 1 441 ? -14.642 -0.760 28.057 1.00 88.94 441 ASP A O 1
ATOM 3102 N N . PRO A 1 442 ? -13.256 -0.274 29.761 1.00 83.88 442 PRO A N 1
ATOM 3103 C CA . PRO A 1 442 ? -14.319 -0.152 30.756 1.00 83.88 442 PRO A CA 1
ATOM 3104 C C . PRO A 1 442 ? -15.195 1.103 30.594 1.00 83.88 442 PRO A C 1
ATOM 3106 O O . PRO A 1 442 ? -16.259 1.176 31.223 1.00 83.88 442 PRO A O 1
ATOM 3109 N N . HIS A 1 443 ? -14.752 2.101 29.827 1.00 82.88 443 HIS A N 1
ATOM 3110 C CA . HIS A 1 443 ? -15.494 3.322 29.513 1.00 82.88 443 HIS A CA 1
ATOM 3111 C C . HIS A 1 443 ? -16.276 3.219 28.193 1.00 82.88 443 HIS A C 1
ATOM 3113 O O . HIS A 1 443 ? -17.249 3.961 28.001 1.00 82.88 443 HIS A O 1
ATOM 3119 N N . GLY A 1 444 ? -15.914 2.260 27.342 1.00 77.31 444 GLY A N 1
ATOM 3120 C CA . GLY A 1 444 ? -16.568 1.925 26.085 1.00 77.31 444 GLY A CA 1
ATOM 3121 C C . GLY A 1 444 ? -17.817 1.045 26.220 1.00 77.31 444 GLY A C 1
ATOM 3122 O O . GLY A 1 444 ? -18.362 0.801 27.298 1.00 77.31 444 GLY A O 1
ATOM 3123 N N . ASP A 1 445 ? -18.315 0.565 25.078 1.00 76.25 445 ASP A N 1
ATOM 3124 C CA . ASP A 1 445 ? -19.446 -0.371 24.977 1.00 76.25 445 ASP A CA 1
ATOM 3125 C C . ASP A 1 445 ? -19.009 -1.814 24.685 1.00 76.25 445 ASP A C 1
ATOM 3127 O O . ASP A 1 445 ? -19.812 -2.611 24.198 1.00 76.25 445 ASP A O 1
ATOM 3131 N N . ALA A 1 446 ? -17.753 -2.141 25.009 1.00 76.12 446 ALA A N 1
ATOM 3132 C CA . ALA A 1 446 ? -17.105 -3.417 24.712 1.00 76.12 446 ALA A CA 1
ATOM 3133 C C . ALA A 1 446 ? -17.159 -3.786 23.216 1.00 76.12 446 ALA A C 1
ATOM 3135 O O . ALA A 1 446 ? -17.436 -4.931 22.853 1.00 76.12 446 ALA A O 1
ATOM 3136 N N . SER A 1 447 ? -16.961 -2.792 22.339 1.00 78.31 447 SER A N 1
ATOM 3137 C CA . SER A 1 447 ? -16.943 -2.976 20.888 1.00 78.31 447 SER A CA 1
ATOM 3138 C C . SER A 1 447 ? -15.834 -2.162 20.222 1.00 78.31 447 SER A C 1
ATOM 3140 O O . SER A 1 447 ? -15.629 -0.990 20.538 1.00 78.31 447 SER A O 1
ATOM 3142 N N . VAL A 1 448 ? -15.154 -2.756 19.239 1.00 81.44 448 VAL A N 1
ATOM 3143 C CA . VAL A 1 448 ? -14.260 -2.020 18.329 1.00 81.44 448 VAL A CA 1
ATOM 3144 C C . VAL A 1 448 ? -15.113 -1.476 17.185 1.00 81.44 448 VAL A C 1
ATOM 3146 O O . VAL A 1 448 ? -15.745 -2.233 16.449 1.00 81.44 448 VAL A O 1
ATOM 3149 N N . ARG A 1 449 ? -15.198 -0.151 17.056 1.00 83.81 449 ARG A N 1
ATOM 3150 C CA . ARG A 1 449 ? -16.142 0.494 16.120 1.00 83.81 449 ARG A CA 1
ATOM 3151 C C . ARG A 1 449 ? -15.551 0.829 14.757 1.00 83.81 449 ARG A C 1
ATOM 3153 O O . ARG A 1 449 ? -16.298 1.179 13.851 1.00 83.81 449 ARG A O 1
ATOM 3160 N N . TYR A 1 450 ? -14.241 0.697 14.612 1.00 90.44 450 TYR A N 1
ATOM 3161 C CA . TYR A 1 450 ? -13.486 1.017 13.408 1.00 90.44 450 TYR A CA 1
ATOM 3162 C C . TYR A 1 450 ? -12.392 -0.019 13.186 1.00 90.44 450 TYR A C 1
ATOM 3164 O O . TYR A 1 450 ? -11.925 -0.665 14.123 1.00 90.44 450 TYR A O 1
ATOM 3172 N N . GLY A 1 451 ? -11.985 -0.182 11.933 1.00 94.12 451 GLY A N 1
ATOM 3173 C CA . GLY A 1 451 ? -10.890 -1.079 11.606 1.00 94.12 451 GLY A CA 1
ATOM 3174 C C . GLY A 1 451 ? -9.548 -0.554 12.104 1.00 94.12 451 GLY A C 1
ATOM 3175 O O . GLY A 1 451 ? -9.296 0.643 12.023 1.00 94.12 451 GLY A O 1
ATOM 3176 N N . VAL A 1 452 ? -8.670 -1.430 12.583 1.00 95.00 452 VAL A N 1
ATOM 3177 C CA . VAL A 1 452 ? -7.294 -1.095 12.978 1.00 95.00 452 VAL A CA 1
ATOM 3178 C C . VAL A 1 452 ? -6.330 -1.792 12.023 1.00 95.00 452 VAL A C 1
ATOM 3180 O O . VAL A 1 452 ? -6.293 -3.020 11.948 1.00 95.00 452 VAL A O 1
ATOM 3183 N N . LEU A 1 453 ? -5.574 -1.005 11.262 1.00 94.50 453 LEU A N 1
ATOM 3184 C CA . LEU A 1 453 ? -4.769 -1.461 10.131 1.00 94.50 453 LEU A CA 1
ATOM 3185 C C . LEU A 1 453 ? -3.283 -1.268 10.407 1.00 94.50 453 LEU A C 1
ATOM 3187 O O . LEU A 1 453 ? -2.857 -0.183 10.796 1.00 94.50 453 LEU A O 1
ATOM 3191 N N . ASN A 1 454 ? -2.488 -2.314 10.190 1.00 91.19 454 ASN A N 1
ATOM 3192 C CA . ASN A 1 454 ? -1.047 -2.265 10.397 1.00 91.19 454 ASN A CA 1
ATOM 3193 C C . ASN A 1 454 ? -0.332 -1.896 9.088 1.00 91.19 454 ASN A C 1
ATOM 3195 O O . ASN A 1 454 ? -0.218 -2.720 8.181 1.00 91.19 454 ASN A O 1
ATOM 3199 N N . ALA A 1 455 ? 0.165 -0.661 9.016 1.00 88.31 455 ALA A N 1
ATOM 3200 C CA . ALA A 1 455 ? 1.041 -0.163 7.959 1.00 88.31 455 ALA A CA 1
ATOM 3201 C C . ALA A 1 455 ? 2.482 0.041 8.480 1.00 88.31 455 ALA A C 1
ATOM 3203 O O . ALA A 1 455 ? 3.147 1.026 8.160 1.00 88.31 455 ALA A O 1
ATOM 3204 N N . GLY A 1 456 ? 2.943 -0.865 9.348 1.00 82.00 456 GLY A N 1
ATOM 3205 C CA . GLY A 1 456 ? 4.280 -0.850 9.927 1.00 82.00 456 GLY A CA 1
ATOM 3206 C C . GLY A 1 456 ? 5.289 -1.631 9.088 1.00 82.00 456 GLY A C 1
ATOM 3207 O O . GLY A 1 456 ? 5.080 -2.813 8.804 1.00 82.00 456 GLY A O 1
ATOM 3208 N N . ALA A 1 457 ? 6.409 -0.995 8.758 1.00 73.12 457 ALA A N 1
ATOM 3209 C CA . ALA A 1 457 ? 7.498 -1.584 7.980 1.00 73.12 457 ALA A CA 1
ATOM 3210 C C . ALA A 1 457 ? 8.838 -1.486 8.731 1.00 73.12 457 ALA A C 1
ATOM 3212 O O . ALA A 1 457 ? 9.015 -0.652 9.618 1.00 73.12 457 ALA A O 1
ATOM 3213 N N . ASP A 1 458 ? 9.786 -2.359 8.387 1.00 65.62 458 ASP A N 1
ATOM 3214 C CA . ASP A 1 458 ? 11.119 -2.373 9.004 1.00 65.62 458 ASP A CA 1
ATOM 3215 C C . ASP A 1 458 ? 11.984 -1.166 8.586 1.00 65.62 458 ASP A C 1
ATOM 3217 O O . ASP A 1 458 ? 11.582 -0.347 7.762 1.00 65.62 458 ASP A O 1
ATOM 3221 N N . SER A 1 459 ? 13.200 -1.081 9.140 1.00 48.53 459 SER A N 1
ATOM 3222 C CA . SER A 1 459 ? 14.190 0.021 9.088 1.00 48.53 459 SER A CA 1
ATOM 3223 C C . SER A 1 459 ? 14.579 0.620 7.717 1.00 48.53 459 SER A C 1
ATOM 3225 O O . SER A 1 459 ? 15.446 1.491 7.646 1.00 48.53 459 SER A O 1
ATOM 3227 N N . ASN A 1 460 ? 13.936 0.203 6.626 1.00 44.41 460 ASN A N 1
ATOM 3228 C CA . ASN A 1 460 ? 13.977 0.875 5.327 1.00 44.41 460 ASN A CA 1
ATOM 3229 C C . ASN A 1 460 ? 12.914 1.985 5.187 1.00 44.41 460 ASN A C 1
ATOM 3231 O O . ASN A 1 460 ? 12.944 2.724 4.201 1.00 44.41 460 ASN A O 1
ATOM 3235 N N . SER A 1 461 ? 12.007 2.121 6.159 1.00 49.91 461 SER A N 1
ATOM 3236 C CA . SER A 1 461 ? 10.997 3.184 6.251 1.00 49.91 461 SER A CA 1
ATOM 3237 C C . SER A 1 461 ? 11.578 4.459 6.851 1.00 49.91 461 SER A C 1
ATOM 3239 O O . SER A 1 461 ? 11.178 4.897 7.926 1.00 49.91 461 SER A O 1
ATOM 3241 N N . LEU A 1 462 ? 12.565 5.037 6.169 1.00 52.28 462 LEU A N 1
ATOM 3242 C CA . LEU A 1 462 ? 13.036 6.379 6.500 1.00 52.28 462 LEU A CA 1
ATOM 3243 C C . LEU A 1 462 ? 11.910 7.385 6.253 1.00 52.28 462 LEU A C 1
ATOM 3245 O O . LEU A 1 462 ? 11.119 7.227 5.313 1.00 52.28 462 LEU A O 1
ATOM 3249 N N . LEU A 1 463 ? 11.860 8.435 7.070 1.00 52.75 463 LEU A N 1
ATOM 3250 C CA . LEU A 1 463 ? 10.989 9.569 6.800 1.00 52.75 463 LEU A CA 1
ATOM 3251 C C . LEU A 1 463 ? 11.269 10.113 5.386 1.00 52.75 463 LEU A C 1
ATOM 3253 O O . LEU A 1 463 ? 12.406 10.039 4.899 1.00 52.75 463 LEU A O 1
ATOM 3257 N N . PRO A 1 464 ? 10.248 10.645 4.685 1.00 47.81 464 PRO A N 1
ATOM 3258 C CA . PRO A 1 464 ? 10.429 11.132 3.325 1.00 47.81 464 PRO A CA 1
ATOM 3259 C C . PRO A 1 464 ? 11.595 12.124 3.256 1.00 47.81 464 PRO A C 1
ATOM 3261 O O . PRO A 1 464 ? 11.607 13.113 3.988 1.00 47.81 464 PRO A O 1
ATOM 3264 N N . GLN A 1 465 ? 12.551 11.909 2.343 1.00 37.53 465 GLN A N 1
ATOM 3265 C CA . GLN A 1 465 ? 13.557 12.936 2.068 1.00 37.53 465 GLN A CA 1
ATOM 3266 C C . GLN A 1 465 ? 12.844 14.212 1.611 1.00 37.53 465 GLN A C 1
ATOM 3268 O O . GLN A 1 465 ? 12.037 14.181 0.676 1.00 37.53 465 GLN A O 1
ATOM 3273 N N . ILE A 1 466 ? 13.143 15.336 2.269 1.00 34.00 466 ILE A N 1
ATOM 3274 C CA . ILE A 1 466 ? 12.565 16.640 1.944 1.00 34.00 466 ILE A CA 1
ATOM 3275 C C . ILE A 1 466 ? 12.988 17.015 0.521 1.00 34.00 466 ILE A C 1
ATOM 3277 O O . ILE A 1 466 ? 14.093 17.495 0.270 1.00 34.00 466 ILE A O 1
ATOM 3281 N N . THR A 1 467 ? 12.093 16.816 -0.443 1.00 30.31 467 THR A N 1
ATOM 3282 C CA . THR A 1 467 ? 12.183 17.506 -1.729 1.00 30.31 467 THR A CA 1
ATOM 3283 C C . THR A 1 467 ? 11.838 18.969 -1.472 1.00 30.31 467 THR A C 1
ATOM 3285 O O . THR A 1 467 ? 10.890 19.232 -0.740 1.00 30.31 467 THR A O 1
ATOM 3288 N N . SER A 1 468 ? 12.545 19.926 -2.074 1.00 27.14 468 SER A N 1
ATOM 3289 C CA . SER A 1 468 ? 12.358 21.385 -1.911 1.00 27.14 468 SER A CA 1
ATOM 3290 C C . SER A 1 468 ? 10.985 21.943 -2.351 1.00 27.14 468 SER A C 1
ATOM 3292 O O . SER A 1 468 ? 10.835 23.144 -2.578 1.00 27.14 468 SER A O 1
ATOM 3294 N N . SER A 1 469 ? 9.982 21.079 -2.484 1.00 32.91 469 SER A N 1
ATOM 3295 C CA . SER A 1 469 ? 8.595 21.374 -2.796 1.00 32.91 469 SER A CA 1
ATOM 3296 C C . SER A 1 469 ? 7.767 21.420 -1.510 1.00 32.91 469 SER A C 1
ATOM 3298 O O . SER A 1 469 ? 7.711 20.448 -0.763 1.00 32.91 469 SER A O 1
ATOM 3300 N N . THR A 1 470 ? 7.068 22.532 -1.285 1.00 29.47 470 THR A N 1
ATOM 3301 C CA . THR A 1 470 ? 6.029 22.685 -0.249 1.00 29.47 470 THR A CA 1
ATOM 3302 C C . THR A 1 470 ? 4.680 22.077 -0.676 1.00 29.47 470 THR A C 1
ATOM 3304 O O . THR A 1 470 ? 3.652 22.395 -0.086 1.00 29.47 470 THR A O 1
ATOM 3307 N N . SER A 1 471 ? 4.657 21.279 -1.752 1.00 34.84 471 SER A N 1
ATOM 3308 C CA . SER A 1 471 ? 3.461 20.652 -2.327 1.00 34.84 471 SER A CA 1
ATOM 3309 C C . SER A 1 471 ? 3.338 19.199 -1.829 1.00 34.84 471 SER A C 1
ATOM 3311 O O . SER A 1 471 ? 4.334 18.470 -1.870 1.00 34.84 471 SER A O 1
ATOM 3313 N N . PRO A 1 472 ? 2.156 18.751 -1.363 1.00 29.72 472 PRO A N 1
ATOM 3314 C CA . PRO A 1 472 ? 1.986 17.509 -0.594 1.00 29.72 472 PRO A CA 1
ATOM 3315 C C . PRO A 1 472 ? 2.195 16.191 -1.372 1.00 29.72 472 PRO A C 1
ATOM 3317 O O . PRO A 1 472 ? 2.189 15.109 -0.788 1.00 29.72 472 PRO A O 1
ATOM 3320 N N . PHE A 1 473 ? 2.465 16.225 -2.672 1.00 40.28 473 PHE A N 1
ATOM 3321 C CA . PHE A 1 473 ? 2.497 15.017 -3.501 1.00 40.28 473 PHE A CA 1
ATOM 3322 C C . PHE A 1 473 ? 3.940 14.577 -3.742 1.00 40.28 473 PHE A C 1
ATOM 3324 O O . PHE A 1 473 ? 4.673 15.204 -4.500 1.00 40.28 473 PHE A O 1
ATOM 3331 N N . GLY A 1 474 ? 4.386 13.534 -3.040 1.00 40.72 474 GLY A N 1
ATOM 3332 C CA . GLY A 1 474 ? 5.745 13.004 -3.137 1.00 40.72 474 GLY A CA 1
ATOM 3333 C C . GLY A 1 474 ? 5.728 11.495 -3.301 1.00 40.72 474 GLY A C 1
ATOM 3334 O O . GLY A 1 474 ? 5.357 10.786 -2.377 1.00 40.72 474 GLY A O 1
ATOM 3335 N N . VAL A 1 475 ? 6.213 11.040 -4.454 1.00 36.66 475 VAL A N 1
ATOM 3336 C CA . VAL A 1 475 ? 6.366 9.641 -4.910 1.00 36.66 475 VAL A CA 1
ATOM 3337 C C . VAL A 1 475 ? 7.254 8.798 -3.985 1.00 36.66 475 VAL A C 1
ATOM 3339 O O . VAL A 1 475 ? 7.310 7.584 -4.087 1.00 36.66 475 VAL A O 1
ATOM 3342 N N . LEU A 1 476 ? 7.974 9.445 -3.069 1.00 46.75 476 LEU A N 1
ATOM 3343 C CA . LEU A 1 476 ? 8.953 8.824 -2.178 1.00 46.75 476 LEU A CA 1
ATOM 3344 C C . LEU A 1 476 ? 8.338 8.131 -0.959 1.00 46.75 476 LEU A C 1
ATOM 3346 O O . LEU A 1 476 ? 9.084 7.602 -0.141 1.00 46.75 476 LEU A O 1
ATOM 3350 N N . ASN A 1 477 ? 7.015 8.169 -0.810 1.00 54.78 477 ASN A N 1
ATOM 3351 C CA . ASN A 1 477 ? 6.338 7.651 0.364 1.00 54.78 477 ASN A CA 1
ATOM 3352 C C . ASN A 1 477 ? 5.392 6.509 -0.041 1.00 54.78 477 ASN A C 1
ATOM 3354 O O . ASN A 1 477 ? 4.504 6.747 -0.863 1.00 54.78 477 ASN A O 1
ATOM 3358 N N . PRO A 1 478 ? 5.518 5.301 0.541 1.00 64.94 478 PRO A N 1
ATOM 3359 C CA . PRO A 1 478 ? 4.558 4.226 0.316 1.00 64.94 478 PRO A CA 1
ATOM 3360 C C . PRO A 1 478 ? 3.155 4.540 0.860 1.00 64.94 478 PRO A C 1
ATOM 3362 O O . PRO A 1 478 ? 2.265 3.715 0.731 1.00 64.94 478 PRO A O 1
ATOM 3365 N N . LEU A 1 479 ? 2.928 5.732 1.421 1.00 73.56 479 LEU A N 1
ATOM 3366 C CA . LEU A 1 479 ? 1.643 6.249 1.883 1.00 73.56 479 LEU A CA 1
ATOM 3367 C C . LEU A 1 479 ? 0.459 5.972 0.960 1.00 73.56 479 LEU A C 1
ATOM 3369 O O . LEU A 1 479 ? -0.602 5.590 1.443 1.00 73.56 479 LEU A O 1
ATOM 3373 N N . ASP A 1 480 ? 0.617 6.154 -0.350 1.00 73.81 480 ASP A N 1
ATOM 3374 C CA . ASP A 1 480 ? -0.468 5.837 -1.278 1.00 73.81 480 ASP A CA 1
ATOM 3375 C C . ASP A 1 480 ? -0.865 4.367 -1.159 1.00 73.81 480 ASP A C 1
ATOM 3377 O O . ASP A 1 480 ? -2.016 4.060 -0.855 1.00 73.81 480 ASP A O 1
ATOM 3381 N N . ARG A 1 481 ? 0.116 3.477 -1.315 1.00 77.50 481 ARG A N 1
ATOM 3382 C CA . ARG A 1 481 ? -0.045 2.026 -1.270 1.00 77.50 481 ARG A CA 1
ATOM 3383 C C . ARG A 1 481 ? -0.453 1.511 0.111 1.00 77.50 481 ARG A C 1
ATOM 3385 O O . ARG A 1 481 ? -1.346 0.678 0.196 1.00 77.50 481 ARG A O 1
ATOM 3392 N N . ASP A 1 482 ? 0.171 1.991 1.177 1.00 78.88 482 ASP A N 1
ATOM 3393 C CA . ASP A 1 482 ? 0.072 1.404 2.518 1.00 78.88 482 ASP A CA 1
ATOM 3394 C C . ASP A 1 482 ? -0.998 2.088 3.386 1.00 78.88 482 ASP A C 1
ATOM 3396 O O . ASP A 1 482 ? -1.491 1.486 4.336 1.00 78.88 482 ASP A O 1
ATOM 3400 N N . VAL A 1 483 ? -1.416 3.312 3.040 1.00 85.50 483 VAL A N 1
ATOM 3401 C CA . VAL A 1 483 ? -2.470 4.051 3.755 1.00 85.50 483 VAL A CA 1
ATOM 3402 C C . VAL A 1 483 ? -3.665 4.317 2.848 1.00 85.50 483 VAL A C 1
ATOM 3404 O O . VAL A 1 483 ? -4.773 3.903 3.160 1.00 85.50 483 VAL A O 1
ATOM 3407 N N . LEU A 1 484 ? -3.485 4.985 1.709 1.00 83.81 484 LEU A N 1
ATOM 3408 C CA . LEU A 1 484 ? -4.623 5.531 0.957 1.00 83.81 484 LEU A CA 1
ATOM 3409 C C . LEU A 1 484 ? -5.366 4.524 0.072 1.00 83.81 484 LEU A C 1
ATOM 3411 O O . LEU A 1 484 ? -6.468 4.828 -0.392 1.00 83.81 484 LEU A O 1
ATOM 3415 N N . THR A 1 485 ? -4.796 3.345 -0.183 1.00 84.31 485 THR A N 1
ATOM 3416 C CA . THR A 1 485 ? -5.542 2.225 -0.784 1.00 84.31 485 THR A CA 1
ATOM 3417 C C . THR A 1 485 ? -6.401 1.473 0.232 1.00 84.31 485 THR A C 1
ATOM 3419 O O . THR A 1 485 ? -7.265 0.691 -0.167 1.00 84.31 485 THR A O 1
ATOM 3422 N N . GLN A 1 486 ? -6.189 1.699 1.532 1.00 90.19 486 GLN A N 1
ATOM 3423 C CA . GLN A 1 486 ? -6.889 0.965 2.575 1.00 90.19 486 GLN A CA 1
ATOM 3424 C C . GLN A 1 486 ? -8.362 1.381 2.670 1.00 90.19 486 GLN A C 1
ATOM 3426 O O . GLN A 1 486 ? -8.747 2.520 2.392 1.00 90.19 486 GLN A O 1
ATOM 3431 N N . GLY A 1 487 ? -9.213 0.438 3.078 1.00 89.69 487 GLY A N 1
ATOM 3432 C CA . GLY A 1 487 ? -10.652 0.656 3.147 1.00 89.69 487 GLY A CA 1
ATOM 3433 C C . GLY A 1 487 ? -11.049 1.711 4.189 1.00 89.69 487 GLY A C 1
ATOM 3434 O O . GLY A 1 487 ? -10.903 1.489 5.390 1.00 89.69 487 GLY A O 1
ATOM 3435 N N . ASN A 1 488 ? -11.616 2.822 3.719 1.00 88.56 488 ASN A N 1
ATOM 3436 C CA . ASN A 1 488 ? -12.283 3.890 4.477 1.00 88.56 488 ASN A CA 1
ATOM 3437 C C . ASN A 1 488 ? -11.432 4.511 5.595 1.00 88.56 488 ASN A C 1
ATOM 3439 O O . ASN A 1 488 ? -11.904 4.671 6.720 1.00 88.56 488 ASN A O 1
ATOM 3443 N N . VAL A 1 489 ? -10.182 4.861 5.284 1.00 89.31 489 VAL A N 1
ATOM 3444 C CA . VAL A 1 489 ? -9.274 5.518 6.236 1.00 89.31 489 VAL A CA 1
ATOM 3445 C C . VAL A 1 489 ? -9.836 6.854 6.698 1.00 89.31 489 VAL A C 1
ATOM 3447 O O . VAL A 1 489 ? -10.150 7.724 5.886 1.00 89.31 489 VAL A O 1
ATOM 3450 N N . ARG A 1 490 ? -9.927 7.013 8.020 1.00 88.75 490 ARG A N 1
ATOM 3451 C CA . ARG A 1 490 ? -10.365 8.242 8.703 1.00 88.75 490 ARG A CA 1
ATOM 3452 C C . ARG A 1 490 ? -9.285 8.838 9.570 1.00 88.75 490 ARG A C 1
ATOM 3454 O O . ARG A 1 490 ? -9.220 10.055 9.731 1.00 88.75 490 ARG A O 1
ATOM 3461 N N . THR A 1 491 ? -8.435 7.974 10.103 1.00 90.94 491 THR A N 1
ATOM 3462 C CA . THR A 1 491 ? -7.404 8.367 11.043 1.00 90.94 491 THR A CA 1
ATOM 3463 C C . THR A 1 491 ? -6.104 7.669 10.703 1.00 90.94 491 THR A C 1
ATOM 3465 O O . THR A 1 491 ? -6.097 6.489 10.355 1.00 90.94 491 THR A O 1
ATOM 3468 N N . VAL A 1 492 ? -4.996 8.387 10.839 1.00 92.38 492 VAL A N 1
ATOM 3469 C CA . VAL A 1 492 ? -3.655 7.816 10.755 1.00 92.38 492 VAL A CA 1
ATOM 3470 C C . VAL A 1 492 ? -2.913 8.134 12.041 1.00 92.38 492 VAL A C 1
ATOM 3472 O O . VAL A 1 492 ? -2.787 9.298 12.407 1.00 92.38 492 VAL A O 1
ATOM 3475 N N . LEU A 1 493 ? -2.425 7.102 12.727 1.00 93.12 493 LEU A N 1
ATOM 3476 C CA . LEU A 1 493 ? -1.488 7.249 13.835 1.00 93.12 493 LEU A CA 1
ATOM 3477 C C . LEU A 1 493 ? -0.076 7.008 13.309 1.00 93.12 493 LEU A C 1
ATOM 3479 O O . LEU A 1 493 ? 0.276 5.887 12.945 1.00 93.12 493 LEU A O 1
ATOM 3483 N N . VAL A 1 494 ? 0.721 8.068 13.274 1.00 91.81 494 VAL A N 1
ATOM 3484 C CA . VAL A 1 494 ? 2.109 8.057 12.824 1.00 91.81 494 VAL A CA 1
ATOM 3485 C C . VAL A 1 494 ? 3.027 7.768 14.009 1.00 91.81 494 VAL A C 1
ATOM 3487 O O . VAL A 1 494 ? 3.121 8.567 14.938 1.00 91.81 494 VAL A O 1
ATOM 3490 N N . SER A 1 495 ? 3.752 6.652 13.964 1.00 90.25 495 SER A N 1
ATOM 3491 C CA . SER A 1 495 ? 4.800 6.304 14.929 1.00 90.25 495 SER A CA 1
ATOM 3492 C C . SER A 1 495 ? 6.083 5.935 14.185 1.00 90.25 495 SER A C 1
ATOM 3494 O O . SER A 1 495 ? 6.312 4.784 13.830 1.00 90.25 495 SER A O 1
ATOM 3496 N N . THR A 1 496 ? 6.902 6.941 13.883 1.00 86.38 496 THR A N 1
ATOM 3497 C CA . THR A 1 496 ? 8.150 6.798 13.117 1.00 86.38 496 THR A CA 1
ATOM 3498 C C . THR A 1 496 ? 9.204 7.803 13.601 1.00 86.38 496 THR A C 1
ATOM 3500 O O . THR A 1 496 ? 8.924 8.626 14.472 1.00 86.38 496 THR A O 1
ATOM 3503 N N . GLY A 1 497 ? 10.418 7.743 13.049 1.00 85.25 497 GLY A N 1
ATOM 3504 C CA . GLY A 1 497 ? 11.539 8.633 13.363 1.00 85.25 497 GLY A CA 1
ATOM 3505 C C . GLY A 1 497 ? 12.604 7.997 14.256 1.00 85.25 497 GLY A C 1
ATOM 3506 O O . GLY A 1 497 ? 13.736 8.475 14.294 1.00 85.25 497 GLY A O 1
ATOM 3507 N N . ALA A 1 498 ? 12.302 6.886 14.938 1.00 86.88 498 ALA A N 1
ATOM 3508 C CA . ALA A 1 498 ? 13.293 6.179 15.750 1.00 86.88 498 ALA A CA 1
ATOM 3509 C C . ALA A 1 498 ? 14.434 5.639 14.877 1.00 86.88 498 ALA A C 1
ATOM 3511 O O . ALA A 1 498 ? 15.608 5.779 15.221 1.00 86.88 498 ALA A O 1
ATOM 3512 N N . THR A 1 499 ? 14.090 5.060 13.727 1.00 82.50 499 THR A N 1
ATOM 3513 C CA . THR A 1 499 ? 15.065 4.558 12.751 1.00 82.50 499 THR A CA 1
ATOM 3514 C C . THR A 1 499 ? 15.949 5.678 12.187 1.00 82.50 499 THR A C 1
ATOM 3516 O O . THR A 1 499 ? 17.168 5.518 12.101 1.00 82.50 499 THR A O 1
ATOM 3519 N N . ASP A 1 500 ? 15.366 6.827 11.840 1.00 86.88 500 ASP A N 1
ATOM 3520 C CA . ASP A 1 500 ? 16.080 8.003 11.331 1.00 86.88 500 ASP A CA 1
ATOM 3521 C C . ASP A 1 500 ? 17.096 8.528 12.355 1.00 86.88 500 ASP A C 1
ATOM 3523 O O . ASP A 1 500 ? 18.268 8.729 12.028 1.00 86.88 500 ASP A O 1
ATOM 3527 N N . LEU A 1 501 ? 16.688 8.643 13.624 1.00 89.44 501 LEU A N 1
ATOM 3528 C CA . LEU A 1 501 ? 17.581 9.027 14.718 1.00 89.44 501 LEU A CA 1
ATOM 3529 C C . LEU A 1 501 ? 18.721 8.019 14.912 1.00 89.44 501 LEU A C 1
ATOM 3531 O O . LEU A 1 501 ? 19.875 8.427 15.046 1.00 89.44 501 LEU A O 1
ATOM 3535 N N . LEU A 1 502 ? 18.432 6.712 14.889 1.00 87.56 502 LEU A N 1
ATOM 3536 C CA . LEU A 1 502 ? 19.445 5.656 15.027 1.00 87.56 502 LEU A CA 1
ATOM 3537 C C . LEU A 1 502 ? 20.456 5.640 13.868 1.00 87.56 502 LEU A C 1
ATOM 3539 O O . LEU A 1 502 ? 21.615 5.269 14.074 1.00 87.56 502 LEU A O 1
ATOM 3543 N N . ASN A 1 503 ? 20.050 6.083 12.677 1.00 85.25 503 ASN A N 1
ATOM 3544 C CA . ASN A 1 503 ? 20.916 6.203 11.502 1.00 85.25 503 ASN A CA 1
ATOM 3545 C C . ASN A 1 503 ? 21.641 7.556 11.408 1.00 85.25 503 ASN A C 1
ATOM 3547 O O . ASN A 1 503 ? 22.630 7.676 10.679 1.00 85.25 503 ASN A O 1
ATOM 3551 N N . CYS A 1 504 ? 21.188 8.572 12.142 1.00 86.44 504 CYS A N 1
ATOM 3552 C CA . CYS A 1 504 ? 21.779 9.900 12.100 1.00 86.44 504 CYS A CA 1
ATOM 3553 C C . CYS A 1 504 ? 23.169 9.932 12.755 1.00 86.44 504 CYS A C 1
ATOM 3555 O O . CYS A 1 504 ? 23.371 9.483 13.885 1.00 86.44 504 CYS A O 1
ATOM 3557 N N . THR A 1 505 ? 24.137 10.531 12.053 1.00 93.38 505 THR A N 1
ATOM 3558 C CA . THR A 1 505 ? 25.522 10.720 12.528 1.00 93.38 505 THR A CA 1
ATOM 3559 C C . THR A 1 505 ? 25.843 12.174 12.902 1.00 93.38 505 THR A C 1
ATOM 3561 O O . THR A 1 505 ? 27.010 12.522 13.093 1.00 93.38 505 THR A O 1
ATOM 3564 N N . GLY A 1 506 ? 24.830 13.046 12.924 1.00 93.81 506 GLY A N 1
ATOM 3565 C CA . GLY A 1 506 ? 24.943 14.464 13.262 1.00 93.81 506 GLY A CA 1
ATOM 3566 C C . GLY A 1 506 ? 25.062 14.732 14.767 1.00 93.81 506 GLY A C 1
ATOM 3567 O O . GLY A 1 506 ? 25.247 13.828 15.580 1.00 93.81 506 GLY A O 1
ATOM 3568 N N . ASN A 1 507 ? 24.970 16.008 15.151 1.00 97.19 507 ASN A N 1
ATOM 3569 C CA . ASN A 1 507 ? 24.720 16.374 16.551 1.00 97.19 507 ASN A CA 1
ATOM 3570 C C . ASN A 1 507 ? 23.217 16.263 16.868 1.00 97.19 507 ASN A C 1
ATOM 3572 O O . ASN A 1 507 ? 22.414 16.180 15.942 1.00 97.19 507 ASN A O 1
ATOM 3576 N N . ALA A 1 508 ? 22.857 16.299 18.157 1.00 97.19 508 ALA A N 1
ATOM 3577 C CA . ALA A 1 508 ? 21.481 16.082 18.609 1.00 97.19 508 ALA A CA 1
ATOM 3578 C C . ALA A 1 508 ? 20.473 16.993 17.889 1.00 97.19 508 ALA A C 1
ATOM 3580 O O . ALA A 1 508 ? 19.570 16.486 17.237 1.00 97.19 508 ALA A O 1
ATOM 3581 N N . TYR A 1 509 ? 20.746 18.300 17.875 1.00 97.06 509 TYR A N 1
ATOM 3582 C CA . TYR A 1 509 ? 19.930 19.302 17.187 1.00 97.06 509 TYR A CA 1
ATOM 3583 C C . TYR A 1 509 ? 19.717 19.004 15.699 1.00 97.06 509 TYR A C 1
ATOM 3585 O O . TYR A 1 509 ? 18.604 19.084 15.202 1.00 97.06 509 TYR A O 1
ATOM 3593 N N . THR A 1 510 ? 20.775 18.631 14.971 1.00 94.88 510 THR A N 1
ATOM 3594 C CA . THR A 1 510 ? 20.654 18.331 13.530 1.00 94.88 510 THR A CA 1
ATOM 3595 C C . THR A 1 510 ? 19.792 17.092 13.301 1.00 94.88 510 THR A C 1
ATOM 3597 O O . THR A 1 510 ? 18.917 17.114 12.445 1.00 94.88 510 THR A O 1
ATOM 3600 N N . CYS A 1 511 ? 20.013 16.037 14.090 1.00 92.75 511 CYS A N 1
ATOM 3601 C CA . CYS A 1 511 ? 19.227 14.810 13.994 1.00 92.75 511 CYS A CA 1
ATOM 3602 C C . CYS A 1 511 ? 17.758 15.037 14.372 1.00 92.75 511 CYS A C 1
ATOM 3604 O O . CYS A 1 511 ? 16.875 14.504 13.710 1.00 92.75 511 CYS A O 1
ATOM 3606 N N . ALA A 1 512 ? 17.498 15.833 15.414 1.00 96.31 512 ALA A N 1
ATOM 3607 C CA . ALA A 1 512 ? 16.147 16.174 15.838 1.00 96.31 512 ALA A CA 1
ATOM 3608 C C . ALA A 1 512 ? 15.420 16.968 14.749 1.00 96.31 512 ALA A C 1
ATOM 3610 O O . ALA A 1 512 ? 14.375 16.525 14.287 1.00 96.31 512 ALA A O 1
ATOM 3611 N N . THR A 1 513 ? 16.013 18.058 14.249 1.00 93.44 513 THR A N 1
ATOM 3612 C CA . THR A 1 513 ? 15.398 18.897 13.208 1.00 93.44 513 THR A CA 1
ATOM 3613 C C . THR A 1 513 ? 15.063 18.118 11.932 1.00 93.44 513 THR A C 1
ATOM 3615 O O . THR A 1 513 ? 13.994 18.323 11.366 1.00 93.44 513 THR A O 1
ATOM 3618 N N . GLU A 1 514 ? 15.922 17.193 11.487 1.00 87.50 514 GLU A N 1
ATOM 3619 C CA . GLU A 1 514 ? 15.622 16.350 10.315 1.00 87.50 514 GLU A CA 1
ATOM 3620 C C . GLU A 1 514 ? 14.356 15.497 10.519 1.00 87.50 514 GLU A C 1
ATOM 3622 O O . GLU A 1 514 ? 13.535 15.372 9.607 1.00 87.50 514 GLU A O 1
ATOM 3627 N N . VAL A 1 515 ? 14.166 14.949 11.722 1.00 89.62 515 VAL A N 1
ATOM 3628 C CA . VAL A 1 515 ? 12.985 14.146 12.072 1.00 89.62 515 VAL A CA 1
ATOM 3629 C C . VAL A 1 515 ? 11.752 15.020 12.296 1.00 89.62 515 VAL A C 1
ATOM 3631 O O . VAL A 1 515 ? 10.675 14.675 11.814 1.00 89.62 515 VAL A O 1
ATOM 3634 N N . GLU A 1 516 ? 11.896 16.163 12.966 1.00 93.69 516 GLU A N 1
ATOM 3635 C CA . GLU A 1 516 ? 10.827 17.149 13.177 1.00 93.69 516 GLU A CA 1
ATOM 3636 C C . GLU A 1 516 ? 10.239 17.625 11.842 1.00 93.69 516 GLU A C 1
ATOM 3638 O O . GLU A 1 516 ? 9.025 17.549 11.634 1.00 93.69 516 GLU A O 1
ATOM 3643 N N . ASP A 1 517 ? 11.098 18.042 10.906 1.00 87.31 517 ASP A N 1
ATOM 3644 C CA . ASP A 1 517 ? 10.687 18.489 9.573 1.00 87.31 517 ASP A CA 1
ATOM 3645 C C . ASP A 1 517 ? 10.028 17.349 8.774 1.00 87.31 517 ASP A C 1
ATOM 3647 O O . ASP A 1 517 ? 9.042 17.560 8.056 1.00 87.31 517 ASP A O 1
ATOM 3651 N N . GLY A 1 518 ? 10.551 16.124 8.904 1.00 85.12 518 GLY A N 1
ATOM 3652 C CA . GLY A 1 518 ? 9.990 14.929 8.275 1.00 85.12 518 GLY A CA 1
ATOM 3653 C C . GLY A 1 518 ? 8.583 14.593 8.781 1.00 85.12 518 GLY A C 1
ATOM 3654 O O . GLY A 1 518 ? 7.686 14.342 7.971 1.00 85.12 518 GLY A O 1
ATOM 3655 N N . LEU A 1 519 ? 8.368 14.640 10.099 1.00 88.31 519 LEU A N 1
ATOM 3656 C CA . LEU A 1 519 ? 7.066 14.404 10.731 1.00 88.31 519 LEU A CA 1
ATOM 3657 C C . LEU A 1 519 ? 6.057 15.503 10.376 1.00 88.31 519 LEU A C 1
ATOM 3659 O O . LEU A 1 519 ? 4.934 15.183 9.992 1.00 88.31 519 LEU A O 1
ATOM 3663 N N . ALA A 1 520 ? 6.465 16.776 10.403 1.00 88.69 520 ALA A N 1
ATOM 3664 C CA . ALA A 1 520 ? 5.614 17.896 9.997 1.00 88.69 520 ALA A CA 1
ATOM 3665 C C . ALA A 1 520 ? 5.181 17.788 8.523 1.00 88.69 520 ALA A C 1
ATOM 3667 O O . ALA A 1 520 ? 4.024 18.017 8.174 1.00 88.69 520 ALA A O 1
ATOM 3668 N N . SER A 1 521 ? 6.105 17.395 7.640 1.00 83.38 521 SER A N 1
ATOM 3669 C CA . SER A 1 521 ? 5.805 17.133 6.228 1.00 83.38 521 SER A CA 1
ATOM 3670 C C . SER A 1 521 ? 4.808 15.984 6.067 1.00 83.38 521 SER A C 1
ATOM 3672 O O . SER A 1 521 ? 3.894 16.083 5.250 1.00 83.38 521 SER A O 1
ATOM 3674 N N . LEU A 1 522 ? 4.955 14.899 6.831 1.00 82.31 522 LEU A N 1
ATOM 3675 C CA . LEU A 1 522 ? 4.040 13.760 6.773 1.00 82.31 522 LEU A CA 1
ATOM 3676 C C . LEU A 1 522 ? 2.634 14.125 7.269 1.00 82.31 522 LEU A C 1
ATOM 3678 O O . LEU A 1 522 ? 1.663 13.780 6.595 1.00 82.31 522 LEU A O 1
ATOM 3682 N N . ASP A 1 523 ? 2.533 14.865 8.374 1.00 87.00 523 ASP A N 1
ATOM 3683 C CA . ASP A 1 523 ? 1.268 15.374 8.913 1.00 87.00 523 ASP A CA 1
ATOM 3684 C C . ASP A 1 523 ? 0.518 16.242 7.892 1.00 87.00 523 ASP A C 1
ATOM 3686 O O . ASP A 1 523 ? -0.624 15.944 7.540 1.00 87.00 523 ASP A O 1
ATOM 3690 N N . ILE A 1 524 ? 1.187 17.246 7.312 1.00 83.75 524 ILE A N 1
ATOM 3691 C CA . ILE A 1 524 ? 0.598 18.128 6.287 1.00 83.75 524 ILE A CA 1
ATOM 3692 C C . ILE A 1 524 ? 0.101 17.331 5.072 1.00 83.75 524 ILE A C 1
ATOM 3694 O O . ILE A 1 524 ? -0.929 17.661 4.485 1.00 83.75 524 ILE A O 1
ATOM 3698 N N . ARG A 1 525 ? 0.836 16.292 4.659 1.00 79.19 525 ARG A N 1
ATOM 3699 C CA . ARG A 1 525 ? 0.445 15.456 3.514 1.00 79.19 525 ARG A CA 1
ATOM 3700 C C . ARG A 1 525 ? -0.797 14.640 3.824 1.00 79.19 525 ARG A C 1
ATOM 3702 O O . ARG A 1 525 ? -1.732 14.654 3.035 1.00 79.19 525 ARG A O 1
ATOM 3709 N N . LEU A 1 526 ? -0.787 13.941 4.955 1.00 84.38 526 LEU A N 1
ATOM 3710 C CA . LEU A 1 526 ? -1.870 13.065 5.380 1.00 84.38 526 LEU A CA 1
ATOM 3711 C C . LEU A 1 526 ? -3.161 13.835 5.658 1.00 84.38 526 LEU A C 1
ATOM 3713 O O . LEU A 1 526 ? -4.211 13.463 5.143 1.00 84.38 526 LEU A O 1
ATOM 3717 N N . SER A 1 527 ? -3.066 14.929 6.413 1.00 85.19 527 SER A N 1
ATOM 3718 C CA . SER A 1 527 ? -4.205 15.796 6.733 1.00 85.19 527 SER A CA 1
ATOM 3719 C C . SER A 1 527 ? -4.734 16.569 5.523 1.00 85.19 527 SER A C 1
ATOM 3721 O O . SER A 1 527 ? -5.856 17.057 5.548 1.00 85.19 527 SER A O 1
ATOM 3723 N N . GLY A 1 528 ? -3.962 16.663 4.435 1.00 80.75 528 GLY A N 1
ATOM 3724 C CA . GLY A 1 528 ? -4.416 17.238 3.169 1.00 80.75 528 GLY A CA 1
ATOM 3725 C C . GLY A 1 528 ? -5.340 16.326 2.354 1.00 80.75 528 GLY A C 1
ATOM 3726 O O . GLY A 1 528 ? -5.837 16.750 1.307 1.00 80.75 528 GLY A O 1
ATOM 3727 N N . TYR A 1 529 ? -5.547 15.079 2.782 1.00 82.94 529 TYR A N 1
ATOM 3728 C CA . TYR A 1 529 ? -6.398 14.125 2.083 1.00 82.94 529 TYR A CA 1
ATOM 3729 C C . TYR A 1 529 ? -7.804 14.099 2.656 1.00 82.94 529 TYR A C 1
ATOM 3731 O O . TYR A 1 529 ? -8.006 13.888 3.849 1.00 82.94 529 TYR A O 1
ATOM 3739 N N . SER A 1 530 ? -8.785 14.236 1.771 1.00 83.19 530 SER A N 1
ATOM 3740 C CA . SER A 1 530 ? -10.185 14.088 2.131 1.00 83.19 530 SER A CA 1
ATOM 3741 C C . SER A 1 530 ? -10.543 12.615 2.301 1.00 83.19 530 SER A C 1
ATOM 3743 O O . SER A 1 530 ? -10.187 11.764 1.482 1.00 83.19 530 SER A O 1
ATOM 3745 N N . THR A 1 531 ? -11.283 12.325 3.362 1.00 79.56 531 THR A N 1
ATOM 3746 C CA . THR A 1 531 ? -11.910 11.028 3.577 1.00 79.56 531 THR A CA 1
ATOM 3747 C C . THR A 1 531 ? -12.987 10.778 2.531 1.00 79.56 531 THR A C 1
ATOM 3749 O O . THR A 1 531 ? -13.581 11.688 1.943 1.00 79.56 531 THR A O 1
ATOM 3752 N N . ASP A 1 532 ? -13.235 9.499 2.297 1.00 70.81 532 ASP A N 1
ATOM 3753 C CA . ASP A 1 532 ? -14.192 9.038 1.311 1.00 70.81 532 ASP A CA 1
ATOM 3754 C C . ASP A 1 532 ? -15.611 8.975 1.899 1.00 70.81 532 ASP A C 1
ATOM 3756 O O . ASP A 1 532 ? -16.211 7.913 2.092 1.00 70.81 532 ASP A O 1
ATOM 3760 N N . ASP A 1 533 ? -16.131 10.152 2.248 1.00 62.94 533 ASP A N 1
ATOM 3761 C CA . ASP A 1 533 ? -17.511 10.337 2.675 1.00 62.94 533 ASP A CA 1
ATOM 3762 C C . ASP A 1 533 ? -18.439 10.336 1.468 1.00 62.94 533 ASP A C 1
ATOM 3764 O O . ASP A 1 533 ? -18.531 11.294 0.698 1.00 62.94 533 ASP A O 1
ATOM 3768 N N . SER A 1 534 ? -19.169 9.234 1.300 1.00 51.69 534 SER A N 1
ATOM 3769 C CA . SER A 1 534 ? -20.195 9.161 0.268 1.00 51.69 534 SER A CA 1
ATOM 3770 C C . SER A 1 534 ? -21.206 10.293 0.441 1.00 51.69 534 SER A C 1
ATOM 3772 O O . SER A 1 534 ? -21.697 10.563 1.539 1.00 51.69 534 SER A O 1
ATOM 3774 N N . GLN A 1 535 ? -21.562 10.911 -0.678 1.00 49.59 535 GLN A N 1
ATOM 3775 C CA . GLN A 1 535 ? -22.511 12.008 -0.754 1.00 49.59 535 GLN A CA 1
ATOM 3776 C C . GLN A 1 535 ? -23.846 11.688 -0.064 1.00 49.59 535 GLN A C 1
ATOM 3778 O O . GLN A 1 535 ? -24.651 10.896 -0.560 1.00 49.59 535 GLN A O 1
ATOM 3783 N N . LEU A 1 536 ? -24.161 12.415 1.009 1.00 46.62 536 LEU A N 1
ATOM 3784 C CA . LEU A 1 536 ? -25.553 12.656 1.370 1.00 46.62 536 LEU A CA 1
ATOM 3785 C C . LEU A 1 536 ? -26.099 13.712 0.409 1.00 46.62 536 LEU A C 1
ATOM 3787 O O . LEU A 1 536 ? -25.686 14.870 0.423 1.00 46.62 536 LEU A O 1
ATOM 3791 N N . SER A 1 537 ? -27.047 13.339 -0.449 1.00 51.69 537 SER A N 1
ATOM 3792 C CA . SER A 1 537 ? -27.768 14.339 -1.232 1.00 51.69 537 SER A CA 1
ATOM 3793 C C . SER A 1 537 ? -28.799 15.046 -0.342 1.00 51.69 537 SER A C 1
ATOM 3795 O O . SER A 1 537 ? -29.801 14.433 0.035 1.00 51.69 537 SER A O 1
ATOM 3797 N N . ILE A 1 538 ? -28.623 16.334 -0.040 1.00 43.28 538 ILE A N 1
ATOM 3798 C CA . ILE A 1 538 ? -29.702 17.172 0.508 1.00 43.28 538 ILE A CA 1
ATOM 3799 C C . ILE A 1 538 ? -30.403 17.819 -0.691 1.00 43.28 538 ILE A C 1
ATOM 3801 O O . ILE A 1 538 ? -29.781 18.506 -1.494 1.00 43.28 538 ILE A O 1
ATOM 3805 N N . ASN A 1 539 ? -31.711 17.593 -0.849 1.00 41.97 539 ASN A N 1
ATOM 3806 C CA . ASN A 1 539 ? -32.516 18.131 -1.961 1.00 41.97 539 ASN A CA 1
ATOM 3807 C C . ASN A 1 539 ? -32.046 17.722 -3.379 1.00 41.97 539 ASN A C 1
ATOM 3809 O O . ASN A 1 539 ? -32.106 18.537 -4.298 1.00 41.97 539 ASN A O 1
ATOM 3813 N N . GLN A 1 540 ? -31.599 16.474 -3.581 1.00 46.72 540 GLN A N 1
ATOM 3814 C CA . GLN A 1 540 ? -31.031 15.996 -4.862 1.00 46.72 540 GLN A CA 1
ATOM 3815 C C . GLN A 1 540 ? -29.783 16.774 -5.322 1.00 46.72 540 GLN A C 1
ATOM 3817 O O . GLN A 1 540 ? -29.427 16.736 -6.498 1.00 46.72 540 GLN A O 1
ATOM 3822 N N . GLN A 1 541 ? -29.135 17.504 -4.415 1.00 44.38 541 GLN A N 1
ATOM 3823 C CA . GLN A 1 541 ? -27.821 18.092 -4.636 1.00 44.38 541 GLN A CA 1
ATOM 3824 C C . GLN A 1 541 ? -26.814 17.336 -3.772 1.00 44.38 541 GLN A C 1
ATOM 3826 O O . GLN A 1 541 ? -27.097 17.136 -2.587 1.00 44.38 541 GLN A O 1
ATOM 3831 N N . PRO A 1 542 ? -25.673 16.909 -4.333 1.00 51.09 542 PRO A N 1
ATOM 3832 C CA . PRO A 1 542 ? -24.537 16.446 -3.551 1.00 51.09 542 PRO A CA 1
ATOM 3833 C C . PRO A 1 542 ? -24.211 17.432 -2.431 1.00 51.09 542 PRO A C 1
ATOM 3835 O O . PRO A 1 542 ? -23.930 18.597 -2.711 1.00 51.09 542 PRO A O 1
ATOM 3838 N N . VAL A 1 543 ? -24.249 17.000 -1.171 1.00 49.34 543 VAL A N 1
ATOM 3839 C CA . VAL A 1 543 ? -23.571 17.737 -0.104 1.00 49.34 543 VAL A CA 1
ATOM 3840 C C . VAL A 1 543 ? -22.208 17.093 0.047 1.00 49.34 543 VAL A C 1
ATOM 3842 O O . VAL A 1 543 ? -22.091 16.002 0.592 1.00 49.34 543 VAL A O 1
ATOM 3845 N N . THR A 1 544 ? -21.182 17.754 -0.478 1.00 49.22 544 THR A N 1
ATOM 3846 C CA . THR A 1 544 ? -19.786 17.428 -0.183 1.00 49.22 544 THR A CA 1
ATOM 3847 C C . THR A 1 544 ? -19.483 17.914 1.234 1.00 49.22 544 THR A C 1
ATOM 3849 O O . THR A 1 544 ? -18.978 19.019 1.426 1.00 49.22 544 THR A O 1
ATOM 3852 N N . GLN A 1 545 ? -19.876 17.143 2.246 1.00 53.03 545 GLN A N 1
ATOM 3853 C CA . GLN A 1 545 ? -19.230 17.211 3.556 1.00 53.03 545 GLN A CA 1
ATOM 3854 C C . GLN A 1 545 ? -18.168 16.118 3.560 1.00 53.03 545 GLN A C 1
ATOM 3856 O O . GLN A 1 545 ? -18.426 15.024 4.040 1.00 53.03 545 GLN A O 1
ATOM 3861 N N . ASN A 1 546 ? -17.013 16.403 2.959 1.00 59.41 546 ASN A N 1
ATOM 3862 C CA . ASN A 1 546 ? -15.846 15.548 3.138 1.00 59.41 546 ASN A CA 1
ATOM 3863 C C . ASN A 1 546 ? -15.131 16.051 4.386 1.00 59.41 546 ASN A C 1
ATOM 3865 O O . ASN A 1 546 ? -14.875 17.253 4.501 1.00 59.41 546 ASN A O 1
ATOM 3869 N N . SER A 1 547 ? -14.852 15.155 5.323 1.00 73.94 547 SER A N 1
ATOM 3870 C CA . SER A 1 547 ? -13.895 15.429 6.393 1.00 73.94 547 SER A CA 1
ATOM 3871 C C . SER A 1 547 ? -12.482 15.122 5.896 1.00 73.94 547 SER A C 1
ATOM 3873 O O . SER A 1 547 ? -12.314 14.231 5.066 1.00 73.94 547 SER A O 1
ATOM 3875 N N . ASP A 1 548 ? -11.470 15.847 6.358 1.00 84.56 548 ASP A N 1
ATOM 3876 C CA . ASP A 1 548 ? -10.076 15.491 6.082 1.00 84.56 548 ASP A CA 1
ATOM 3877 C C . ASP A 1 548 ? -9.622 14.353 7.010 1.00 84.56 548 ASP A C 1
ATOM 3879 O O . ASP A 1 548 ? -10.170 14.176 8.104 1.00 84.56 548 ASP A O 1
ATOM 3883 N N . ILE A 1 549 ? -8.638 13.562 6.574 1.00 86.06 549 ILE A N 1
ATOM 3884 C CA . ILE A 1 549 ? -8.039 12.513 7.402 1.00 86.06 549 ILE A CA 1
ATOM 3885 C C . ILE A 1 549 ? -7.474 13.155 8.670 1.00 86.06 549 ILE A C 1
ATOM 3887 O O . ILE A 1 549 ? -6.691 14.103 8.626 1.00 86.06 549 ILE A O 1
ATOM 3891 N N . THR A 1 550 ? -7.852 12.602 9.818 1.00 89.88 550 THR A N 1
ATOM 3892 C CA . THR A 1 550 ? -7.287 13.007 11.104 1.00 89.88 550 THR A CA 1
ATOM 3893 C C . THR A 1 550 ? -5.928 12.347 11.293 1.00 89.88 550 THR A C 1
ATOM 3895 O O . THR A 1 550 ? -5.790 11.137 11.116 1.00 89.88 550 THR A O 1
ATOM 3898 N N . VAL A 1 551 ? -4.922 13.120 11.687 1.00 90.69 551 VAL A N 1
ATOM 3899 C CA . VAL A 1 551 ? -3.573 12.610 11.944 1.00 90.69 551 VAL A CA 1
ATOM 3900 C C . VAL A 1 551 ? -3.255 12.741 13.426 1.00 90.69 551 VAL A C 1
ATOM 3902 O O . VAL A 1 551 ? -3.476 13.788 14.033 1.00 90.69 551 VAL A O 1
ATOM 3905 N N . TYR A 1 552 ? -2.735 11.659 13.994 1.00 93.12 552 TYR A N 1
ATOM 3906 C CA . TYR A 1 552 ? -2.124 11.630 15.312 1.00 93.12 552 TYR A CA 1
ATOM 3907 C C . TYR A 1 552 ? -0.642 11.298 15.166 1.00 93.12 552 TYR A C 1
ATOM 3909 O O . TYR A 1 552 ? -0.275 10.436 14.368 1.00 93.12 552 TYR A O 1
ATOM 3917 N N . LEU A 1 553 ? 0.209 11.953 15.951 1.00 93.19 553 LEU A N 1
ATOM 3918 C CA . LEU A 1 553 ? 1.638 11.660 16.026 1.00 93.19 553 LEU A CA 1
ATOM 3919 C C . LEU A 1 553 ? 1.946 10.997 17.371 1.00 93.19 553 LEU A C 1
ATOM 3921 O O . LEU A 1 553 ? 1.455 11.425 18.414 1.00 93.19 553 LEU A O 1
ATOM 3925 N N . ALA A 1 554 ? 2.770 9.957 17.368 1.00 93.81 554 ALA A N 1
ATOM 3926 C CA . ALA A 1 554 ? 3.240 9.320 18.590 1.00 93.81 554 ALA A CA 1
ATOM 3927 C C . ALA A 1 554 ? 4.603 9.877 19.016 1.00 93.81 554 ALA A C 1
ATOM 3929 O O . ALA A 1 554 ? 5.492 10.059 18.182 1.00 93.81 554 ALA A O 1
ATOM 3930 N N . THR A 1 555 ? 4.805 10.086 20.320 1.00 95.50 555 THR A N 1
ATOM 3931 C CA . THR A 1 555 ? 6.154 10.348 20.846 1.00 95.50 555 THR A CA 1
ATOM 3932 C C . THR A 1 555 ? 7.057 9.126 20.640 1.00 95.50 555 THR A C 1
ATOM 3934 O O . THR A 1 555 ? 6.622 7.974 20.721 1.00 95.50 555 THR A O 1
ATOM 3937 N N . ILE A 1 556 ? 8.340 9.366 20.371 1.00 94.31 556 ILE A N 1
ATOM 3938 C CA . ILE A 1 556 ? 9.329 8.318 20.116 1.00 94.31 556 ILE A CA 1
ATOM 3939 C C . ILE A 1 556 ? 9.766 7.708 21.447 1.00 94.31 556 ILE A C 1
ATOM 3941 O O . ILE A 1 556 ? 10.335 8.397 22.30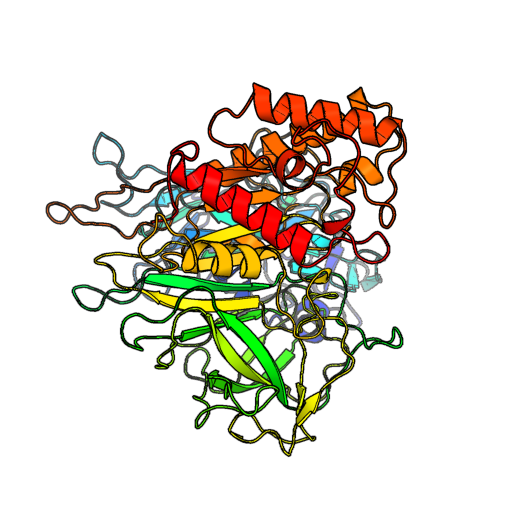3 1.00 94.31 556 ILE A O 1
ATOM 3945 N N . ALA A 1 557 ? 9.513 6.413 21.624 1.00 93.00 557 ALA A N 1
ATOM 3946 C CA . ALA A 1 557 ? 9.878 5.687 22.833 1.00 93.00 557 ALA A CA 1
ATOM 3947 C C . ALA A 1 557 ? 11.405 5.596 23.039 1.00 93.00 557 ALA A C 1
ATOM 3949 O O . ALA A 1 557 ? 12.157 5.651 22.063 1.00 93.00 557 ALA A O 1
ATOM 3950 N N . PRO A 1 558 ? 11.880 5.442 24.291 1.00 92.62 558 PRO A N 1
ATOM 3951 C CA . PRO A 1 558 ? 13.309 5.372 24.581 1.00 92.62 558 PRO A CA 1
ATOM 3952 C C . PRO A 1 558 ? 13.979 4.189 23.872 1.00 92.62 558 PRO A C 1
ATOM 3954 O O . PRO A 1 558 ? 13.391 3.108 23.764 1.00 92.62 558 PRO A O 1
ATOM 3957 N N . PHE A 1 559 ? 15.224 4.365 23.421 1.00 90.50 559 PHE A N 1
ATOM 3958 C CA . PHE A 1 559 ? 15.940 3.292 22.734 1.00 90.50 559 PHE A CA 1
ATOM 3959 C C . PHE A 1 559 ? 16.192 2.091 23.656 1.00 90.50 559 PHE A C 1
ATOM 3961 O O . PHE A 1 559 ? 16.535 2.222 24.833 1.00 90.50 559 PHE A O 1
ATOM 3968 N N . THR A 1 560 ? 16.029 0.886 23.108 1.00 86.44 560 THR A N 1
ATOM 3969 C CA . THR A 1 560 ? 16.166 -0.367 23.863 1.00 86.44 560 THR A CA 1
ATOM 3970 C C . THR A 1 560 ? 17.571 -0.947 23.734 1.00 86.44 560 THR A C 1
ATOM 3972 O O . THR A 1 560 ? 18.346 -0.576 22.856 1.00 86.44 560 THR A O 1
ATOM 3975 N N . ALA A 1 561 ? 17.915 -1.920 24.580 1.00 82.38 561 ALA A N 1
ATOM 3976 C CA . ALA A 1 561 ? 19.197 -2.617 24.464 1.00 82.38 561 ALA A CA 1
ATOM 3977 C C . ALA A 1 561 ? 19.337 -3.408 23.147 1.00 82.38 561 ALA A C 1
ATOM 3979 O O . ALA A 1 561 ? 20.460 -3.633 22.698 1.00 82.38 561 ALA A O 1
ATOM 3980 N N . ALA A 1 562 ? 18.220 -3.819 22.534 1.00 77.12 562 ALA A N 1
ATOM 3981 C CA . ALA A 1 562 ? 18.210 -4.462 21.222 1.00 77.12 562 ALA A CA 1
ATOM 3982 C C . ALA A 1 562 ? 18.491 -3.482 20.068 1.00 77.12 562 ALA A C 1
ATOM 3984 O O . ALA A 1 562 ? 19.068 -3.881 19.060 1.00 77.12 562 ALA A O 1
ATOM 3985 N N . HIS A 1 563 ? 18.149 -2.204 20.247 1.00 80.25 563 HIS A N 1
ATOM 3986 C CA . HIS A 1 563 ? 18.364 -1.131 19.273 1.00 80.25 563 HIS A CA 1
ATOM 3987 C C . HIS A 1 563 ? 19.061 0.056 19.958 1.00 80.25 563 HIS A C 1
ATOM 3989 O O . HIS A 1 563 ? 18.433 1.090 20.189 1.00 80.25 563 HIS A O 1
ATOM 3995 N N . PRO A 1 564 ? 20.337 -0.098 20.364 1.00 86.62 564 PRO A N 1
ATOM 3996 C CA . PRO A 1 564 ? 20.985 0.855 21.254 1.00 86.62 564 PRO A CA 1
ATOM 3997 C C . PRO A 1 564 ? 21.357 2.148 20.523 1.00 86.62 564 PRO A C 1
ATOM 3999 O O . PRO A 1 564 ? 22.241 2.154 19.664 1.00 86.62 564 PRO A O 1
ATOM 4002 N N . GLY A 1 565 ? 20.736 3.257 20.922 1.00 88.44 565 GLY A N 1
ATOM 4003 C CA . GLY A 1 565 ? 21.147 4.597 20.510 1.00 88.44 565 GLY A CA 1
ATOM 4004 C C . GLY A 1 565 ? 22.383 5.094 21.266 1.00 88.44 565 GLY A C 1
ATOM 4005 O O . GLY A 1 565 ? 22.670 4.701 22.400 1.00 88.44 565 GLY A O 1
ATOM 4006 N N . THR A 1 566 ? 23.138 5.995 20.643 1.00 95.25 566 THR A N 1
ATOM 4007 C CA . THR A 1 566 ? 24.176 6.776 21.331 1.00 95.25 566 THR A CA 1
ATOM 4008 C C . THR A 1 566 ? 23.543 7.839 22.234 1.00 95.25 566 THR A C 1
ATOM 4010 O O . THR A 1 566 ? 22.405 8.247 22.024 1.00 95.25 566 THR A O 1
ATOM 4013 N N . ALA A 1 567 ? 24.307 8.386 23.186 1.00 95.44 567 ALA A N 1
ATOM 4014 C CA . ALA A 1 567 ? 23.832 9.499 24.018 1.00 95.44 567 ALA A CA 1
ATOM 4015 C C . ALA A 1 567 ? 23.396 10.730 23.195 1.00 95.44 567 ALA A C 1
ATOM 4017 O O . ALA A 1 567 ? 22.522 11.477 23.617 1.00 95.44 567 ALA A O 1
ATOM 4018 N N . THR A 1 568 ? 23.996 10.947 22.019 1.00 96.88 568 THR A N 1
ATOM 4019 C CA . THR A 1 568 ? 23.603 12.030 21.106 1.00 96.88 568 THR A CA 1
ATOM 4020 C C . THR A 1 568 ? 22.262 11.754 20.434 1.00 96.88 568 THR A C 1
ATOM 4022 O O . THR A 1 568 ? 21.464 12.672 20.299 1.00 96.88 568 THR A O 1
ATOM 4025 N N . GLN A 1 569 ? 22.008 10.508 20.038 1.00 96.38 569 GLN A N 1
ATOM 4026 C CA . GLN A 1 569 ? 20.738 10.108 19.428 1.00 96.38 569 GLN A CA 1
ATOM 4027 C C . GLN A 1 569 ? 19.607 10.120 20.459 1.00 96.38 569 GLN A C 1
ATOM 4029 O O . GLN A 1 569 ? 18.510 10.564 20.149 1.00 96.38 569 GLN A O 1
ATOM 4034 N N . GLU A 1 570 ? 19.885 9.704 21.696 1.00 96.31 570 GLU A N 1
ATOM 4035 C CA . GLU A 1 570 ? 18.919 9.787 22.796 1.00 96.31 570 GLU A CA 1
ATOM 4036 C C . GLU A 1 570 ? 18.562 11.247 23.119 1.00 96.31 570 GLU A C 1
ATOM 4038 O O . GLU A 1 570 ? 17.388 11.584 23.209 1.00 96.31 570 GLU A O 1
ATOM 4043 N N . ALA A 1 571 ? 19.553 12.145 23.176 1.00 97.56 571 ALA A N 1
ATOM 4044 C CA . ALA A 1 571 ? 19.293 13.576 23.340 1.00 97.56 571 ALA A CA 1
ATOM 4045 C C . ALA A 1 571 ? 18.461 14.160 22.180 1.00 97.56 571 ALA A C 1
ATOM 4047 O O . ALA A 1 571 ? 17.572 14.971 22.414 1.00 97.56 571 ALA A O 1
ATOM 4048 N N . ALA A 1 572 ? 18.709 13.728 20.937 1.00 97.88 572 ALA A N 1
ATOM 4049 C CA . ALA A 1 572 ? 17.891 14.128 19.790 1.00 97.88 572 ALA A CA 1
ATOM 4050 C C . ALA A 1 572 ? 16.440 13.638 19.921 1.00 97.88 572 ALA A C 1
ATOM 4052 O O . ALA A 1 572 ? 15.510 14.388 19.651 1.00 97.88 572 ALA A O 1
ATOM 4053 N N . ARG A 1 573 ? 16.232 12.397 20.378 1.00 97.44 573 ARG A N 1
ATOM 4054 C CA . ARG A 1 573 ? 14.897 11.837 20.636 1.00 97.44 573 ARG A CA 1
ATOM 4055 C C . ARG A 1 573 ? 14.128 12.655 21.677 1.00 97.44 573 ARG A C 1
ATOM 4057 O O . ARG A 1 573 ? 12.944 12.928 21.495 1.00 97.44 573 ARG A O 1
ATOM 4064 N N . GLU A 1 574 ? 14.795 13.053 22.758 1.00 97.75 574 GLU A N 1
ATOM 4065 C CA . GLU A 1 574 ? 14.214 13.919 23.791 1.00 97.75 574 GLU A CA 1
ATOM 4066 C C . GLU A 1 574 ? 13.821 15.301 23.226 1.00 97.75 574 GLU A C 1
ATOM 4068 O O . GLU A 1 574 ? 12.751 15.816 23.566 1.00 97.75 574 GLU A O 1
ATOM 4073 N N . GLU A 1 575 ? 14.643 15.877 22.336 1.00 98.25 575 GLU A N 1
ATOM 4074 C CA . GLU A 1 575 ? 14.332 17.122 21.613 1.00 98.25 575 GLU A CA 1
ATOM 4075 C C . GLU A 1 575 ? 13.090 16.958 20.719 1.00 98.25 575 GLU A C 1
ATOM 4077 O O . GLU A 1 575 ? 12.142 17.730 20.871 1.00 98.25 575 GLU A O 1
ATOM 4082 N N . VAL A 1 576 ? 13.023 15.895 19.905 1.00 97.81 576 VAL A N 1
ATOM 4083 C CA . VAL A 1 576 ? 11.856 15.589 19.052 1.00 97.81 576 VAL A CA 1
ATOM 4084 C C . VAL A 1 576 ? 10.582 15.435 19.885 1.00 97.81 576 VAL A C 1
ATOM 4086 O O . VAL A 1 576 ? 9.549 16.015 19.556 1.00 97.81 576 VAL A O 1
ATOM 4089 N N . ASN A 1 577 ? 10.626 14.689 20.992 1.00 97.88 577 ASN A N 1
ATOM 4090 C CA . ASN A 1 577 ? 9.445 14.503 21.840 1.00 97.88 577 ASN A CA 1
ATOM 4091 C C . ASN A 1 577 ? 8.981 15.807 22.488 1.00 97.88 577 ASN A C 1
ATOM 4093 O O . ASN A 1 577 ? 7.778 16.039 22.601 1.00 97.88 577 ASN A O 1
ATOM 4097 N N . THR A 1 578 ? 9.920 16.669 22.882 1.00 97.69 578 THR A N 1
ATOM 4098 C CA . THR A 1 578 ? 9.594 18.008 23.386 1.00 97.69 578 THR A CA 1
ATOM 4099 C C . THR A 1 578 ? 8.920 18.838 22.293 1.00 97.69 578 THR A C 1
ATOM 4101 O O . THR A 1 578 ? 7.858 19.410 22.530 1.00 97.69 578 THR A O 1
ATOM 4104 N N . TYR A 1 579 ? 9.475 18.840 21.076 1.00 97.50 579 TYR A N 1
ATOM 4105 C CA . TYR A 1 579 ? 8.885 19.512 19.920 1.00 97.50 579 TYR A CA 1
ATOM 4106 C C . TYR A 1 579 ? 7.456 19.028 19.634 1.00 97.50 579 TYR A C 1
ATOM 4108 O O . TYR A 1 579 ? 6.558 19.857 19.469 1.00 97.50 579 TYR A O 1
ATOM 4116 N N . LEU A 1 580 ? 7.225 17.712 19.614 1.00 95.94 580 LEU A N 1
ATOM 4117 C CA . LEU A 1 580 ? 5.908 17.129 19.351 1.00 95.94 580 LEU A CA 1
ATOM 4118 C C . LEU A 1 580 ? 4.869 17.591 20.380 1.00 95.94 580 LEU A C 1
ATOM 4120 O O . LEU A 1 580 ? 3.800 18.076 20.007 1.00 95.94 580 LEU A O 1
ATOM 4124 N N . LEU A 1 581 ? 5.204 17.497 21.669 1.00 94.88 581 LEU A N 1
ATOM 4125 C CA . LEU A 1 581 ? 4.314 17.895 22.761 1.00 94.88 581 LEU A CA 1
ATOM 4126 C C . LEU A 1 581 ? 4.006 19.402 22.759 1.00 94.88 581 LEU A C 1
ATOM 4128 O O . LEU A 1 581 ? 2.881 19.791 23.076 1.00 94.88 581 LEU A O 1
ATOM 4132 N N . ASP A 1 582 ? 4.972 20.242 22.379 1.00 95.88 582 ASP A N 1
ATOM 4133 C CA . ASP A 1 582 ? 4.805 21.699 22.348 1.00 95.88 582 ASP A CA 1
ATOM 4134 C C . ASP A 1 582 ? 4.014 22.192 21.120 1.00 95.88 582 ASP A C 1
ATOM 4136 O O . ASP A 1 582 ? 3.288 23.187 21.218 1.00 95.88 582 ASP A O 1
ATOM 4140 N N . ASN A 1 583 ? 4.147 21.530 19.963 1.00 95.00 583 ASN A N 1
ATOM 4141 C CA . ASN A 1 583 ? 3.642 22.045 18.681 1.00 95.00 583 ASN A CA 1
ATOM 4142 C C . ASN A 1 583 ? 2.351 21.377 18.182 1.00 95.00 583 ASN A C 1
ATOM 4144 O O . ASN A 1 583 ? 1.657 21.984 17.366 1.00 95.00 583 ASN A O 1
ATOM 4148 N N . TYR A 1 584 ? 1.985 20.195 18.691 1.00 91.62 584 TYR A N 1
ATOM 4149 C CA . TYR A 1 584 ? 0.808 19.435 18.232 1.00 91.62 584 TYR A CA 1
ATOM 4150 C C . TYR A 1 584 ? -0.201 19.137 19.365 1.00 91.62 584 TYR A C 1
ATOM 4152 O O . TYR A 1 584 ? -0.608 17.988 19.567 1.00 91.62 584 TYR A O 1
ATOM 4160 N N . PRO A 1 585 ? -0.643 20.142 20.149 1.00 85.06 585 PRO A N 1
ATOM 4161 C CA . PRO A 1 585 ? -1.554 19.909 21.268 1.00 85.06 585 PRO A CA 1
ATOM 4162 C C . PRO A 1 585 ? -2.878 19.283 20.798 1.00 85.06 585 PRO A C 1
ATOM 4164 O O . PRO A 1 585 ? -3.549 19.812 19.913 1.00 85.06 585 PRO A O 1
ATOM 4167 N N . GLY A 1 586 ? -3.272 18.167 21.420 1.00 83.75 586 GLY A N 1
ATOM 4168 C CA . GLY A 1 586 ? -4.487 17.416 21.063 1.00 83.75 586 GLY A CA 1
ATOM 4169 C C . GLY A 1 586 ? -4.345 16.488 19.848 1.00 83.75 586 GLY A C 1
ATOM 4170 O O . GLY A 1 586 ? -5.337 15.912 19.405 1.00 83.75 586 GLY A O 1
ATOM 4171 N N . GLN A 1 587 ? -3.128 16.344 19.311 1.00 88.94 587 GLN A N 1
ATOM 4172 C CA . GLN A 1 587 ? -2.791 15.414 18.225 1.00 88.94 587 GLN A CA 1
ATOM 4173 C C . GLN A 1 587 ? -1.669 14.430 18.606 1.00 88.94 587 GLN A C 1
ATOM 4175 O O . GLN A 1 587 ? -1.222 13.657 17.761 1.00 88.94 587 GLN A O 1
ATOM 4180 N N . ILE A 1 588 ? -1.212 14.433 19.864 1.00 92.81 588 ILE A N 1
ATOM 4181 C CA . ILE A 1 588 ? -0.142 13.545 20.335 1.00 92.81 588 ILE A CA 1
ATOM 4182 C C . ILE A 1 588 ? -0.695 12.363 21.128 1.00 92.81 588 ILE A C 1
ATOM 4184 O O . ILE A 1 588 ? -1.479 12.565 22.053 1.00 92.81 588 ILE A O 1
ATOM 4188 N N . ILE A 1 589 ? -0.197 11.162 20.817 1.00 93.25 589 ILE A N 1
ATOM 4189 C CA . ILE A 1 589 ? -0.274 9.981 21.688 1.00 93.25 589 ILE A CA 1
ATOM 4190 C C . ILE A 1 589 ? 1.090 9.771 22.333 1.00 93.25 589 ILE A C 1
ATOM 4192 O O . ILE A 1 589 ? 2.086 9.516 21.652 1.00 93.25 589 ILE A O 1
ATOM 4196 N N . ASP A 1 590 ? 1.169 9.886 23.655 1.00 93.06 590 ASP A N 1
ATOM 4197 C CA . ASP A 1 590 ? 2.467 9.869 24.335 1.00 93.06 590 ASP A CA 1
ATOM 4198 C C . ASP A 1 590 ? 2.923 8.440 24.677 1.00 93.06 590 ASP A C 1
ATOM 4200 O O . ASP A 1 590 ? 2.946 8.001 25.832 1.00 93.06 590 ASP A O 1
ATOM 4204 N N . PHE A 1 591 ? 3.283 7.705 23.625 1.00 94.75 591 PHE A N 1
ATOM 4205 C CA . PHE A 1 591 ? 3.840 6.355 23.687 1.00 94.75 591 PHE A CA 1
ATOM 4206 C C . PHE A 1 591 ? 5.134 6.279 24.496 1.00 94.75 591 PHE A C 1
ATOM 4208 O O . PHE A 1 591 ? 5.341 5.314 25.228 1.00 94.75 591 PHE A O 1
ATOM 4215 N N . ALA A 1 592 ? 5.988 7.297 24.429 1.00 95.25 592 ALA A N 1
ATOM 4216 C CA . ALA A 1 592 ? 7.220 7.338 25.203 1.00 95.25 592 ALA A CA 1
ATOM 4217 C C . ALA A 1 592 ? 6.952 7.342 26.715 1.00 95.25 592 ALA A C 1
ATOM 4219 O O . ALA A 1 592 ? 7.575 6.565 27.438 1.00 95.25 592 ALA A O 1
ATOM 4220 N N . ALA A 1 593 ? 5.997 8.145 27.193 1.00 95.31 593 ALA A N 1
ATOM 4221 C CA . ALA A 1 593 ? 5.576 8.103 28.592 1.00 95.31 593 ALA A CA 1
ATOM 4222 C C . ALA A 1 593 ? 4.918 6.772 28.979 1.00 95.31 593 ALA A C 1
ATOM 4224 O O . ALA A 1 593 ? 5.061 6.330 30.118 1.00 95.31 593 ALA A O 1
ATOM 4225 N N . ALA A 1 594 ? 4.205 6.125 28.052 1.00 95.25 594 ALA A N 1
ATOM 4226 C CA . ALA A 1 594 ? 3.525 4.864 28.329 1.00 95.25 594 ALA A CA 1
ATOM 4227 C C . ALA A 1 594 ? 4.498 3.760 28.757 1.00 95.25 594 ALA A C 1
ATOM 4229 O O . ALA A 1 594 ? 4.184 3.017 29.677 1.00 95.25 594 ALA A O 1
ATOM 4230 N N . VAL A 1 595 ? 5.691 3.696 28.160 1.00 94.69 595 VAL A N 1
ATOM 4231 C CA . VAL A 1 595 ? 6.671 2.610 28.380 1.00 94.69 595 VAL A CA 1
ATOM 4232 C C . VAL A 1 595 ? 7.908 3.049 29.162 1.00 94.69 595 VAL A C 1
ATOM 4234 O O . VAL A 1 595 ? 8.770 2.228 29.487 1.00 94.69 595 VAL A O 1
ATOM 4237 N N . SER A 1 596 ? 8.037 4.337 29.486 1.00 95.62 596 SER A N 1
ATOM 4238 C CA . SER A 1 596 ? 9.173 4.823 30.262 1.00 95.62 596 SER A CA 1
ATOM 4239 C C . SER A 1 596 ? 9.051 4.522 31.753 1.00 95.62 596 SER A C 1
ATOM 4241 O O . SER A 1 596 ? 7.968 4.381 32.324 1.00 95.62 596 SER A O 1
ATOM 4243 N N . THR A 1 597 ? 10.197 4.418 32.425 1.00 93.38 597 THR A N 1
ATOM 4244 C CA . THR A 1 597 ? 10.264 4.056 33.850 1.00 93.38 597 THR A CA 1
ATOM 4245 C C . THR A 1 597 ? 9.608 5.060 34.795 1.00 93.38 597 THR A C 1
ATOM 4247 O O . THR A 1 597 ? 9.187 4.675 35.885 1.00 93.38 597 THR A O 1
ATOM 4250 N N . ASP A 1 598 ? 9.565 6.338 34.423 1.00 93.19 598 ASP A N 1
ATOM 4251 C CA . ASP A 1 598 ? 9.047 7.438 35.246 1.00 93.19 598 ASP A CA 1
ATOM 4252 C C . ASP A 1 598 ? 7.755 8.059 34.686 1.00 93.19 598 ASP A C 1
ATOM 4254 O O . ASP A 1 598 ? 7.217 8.984 35.296 1.00 93.19 598 ASP A O 1
ATOM 4258 N N . GLY A 1 599 ? 7.245 7.540 33.563 1.00 94.56 599 GLY A N 1
ATOM 4259 C CA . GLY A 1 599 ? 6.042 8.045 32.910 1.00 94.56 599 GLY A CA 1
ATOM 4260 C C . GLY A 1 599 ? 6.238 9.365 32.159 1.00 94.56 599 GLY A C 1
ATOM 4261 O O . GLY A 1 599 ? 5.264 10.085 31.957 1.00 94.56 599 GLY A O 1
ATOM 4262 N N . ASN A 1 600 ? 7.473 9.729 31.794 1.00 94.81 600 ASN A N 1
ATOM 4263 C CA . ASN A 1 600 ? 7.780 10.937 31.027 1.00 94.81 600 ASN A CA 1
ATOM 4264 C C . ASN A 1 600 ? 8.245 10.609 29.597 1.00 94.81 600 ASN A C 1
ATOM 4266 O O . ASN A 1 600 ? 9.034 9.683 29.392 1.00 94.81 600 ASN A O 1
ATOM 4270 N N . ALA A 1 601 ? 7.803 11.408 28.623 1.00 93.62 601 ALA A N 1
ATOM 4271 C CA . ALA A 1 601 ? 8.182 11.305 27.217 1.00 93.62 601 ALA A CA 1
ATOM 4272 C C . ALA A 1 601 ? 9.688 11.489 26.952 1.00 93.62 601 ALA A C 1
ATOM 4274 O O . ALA A 1 601 ? 10.214 10.973 25.964 1.00 93.62 601 ALA A O 1
ATOM 4275 N N . THR A 1 602 ? 10.399 12.217 27.816 1.00 94.44 602 THR A N 1
ATOM 4276 C CA . THR A 1 602 ? 11.845 12.478 27.686 1.00 94.44 602 THR A CA 1
ATOM 4277 C C . THR A 1 602 ? 12.704 11.593 28.586 1.00 94.44 602 THR A C 1
ATOM 4279 O O . THR A 1 602 ? 13.912 11.775 28.671 1.00 94.44 602 THR A O 1
ATOM 4282 N N . SER A 1 603 ? 12.119 10.595 29.250 1.00 93.94 603 SER A N 1
ATOM 4283 C CA . SER A 1 603 ? 12.907 9.583 29.957 1.00 93.94 603 SER A CA 1
ATOM 4284 C C . SER A 1 603 ? 13.697 8.739 28.963 1.00 93.94 603 SER A C 1
ATOM 4286 O O . SER A 1 603 ? 13.180 8.436 27.893 1.00 93.94 603 SER A O 1
ATOM 4288 N N . SER A 1 604 ? 14.907 8.309 29.317 1.00 91.56 604 SER A N 1
ATOM 4289 C CA . SER A 1 604 ? 15.777 7.503 28.441 1.00 91.56 604 SER A CA 1
ATOM 4290 C C . SER A 1 604 ? 15.753 6.004 28.744 1.00 91.56 604 SER A C 1
ATOM 4292 O O . SER A 1 604 ? 16.535 5.232 28.189 1.00 91.56 604 SER A O 1
ATOM 4294 N N . THR A 1 605 ? 14.861 5.560 29.633 1.00 91.50 605 THR A N 1
ATOM 4295 C CA . THR A 1 605 ? 14.784 4.158 30.053 1.00 91.50 605 THR A CA 1
ATOM 4296 C C . THR A 1 605 ? 13.376 3.596 29.959 1.00 91.50 605 THR A C 1
ATOM 4298 O O . THR A 1 605 ? 12.421 4.182 30.466 1.00 91.50 605 THR A O 1
ATOM 4301 N N . VAL A 1 606 ? 13.275 2.408 29.362 1.00 92.81 606 VAL A N 1
ATOM 4302 C CA . VAL A 1 606 ? 12.045 1.609 29.265 1.00 92.81 606 VAL A CA 1
ATOM 4303 C C . VAL A 1 606 ? 11.852 0.772 30.534 1.00 92.81 606 VAL A C 1
ATOM 4305 O O . VAL A 1 606 ? 12.830 0.312 31.138 1.00 92.81 606 VAL A O 1
ATOM 4308 N N . LYS A 1 607 ? 10.602 0.554 30.961 1.00 94.81 607 LYS A N 1
ATOM 4309 C CA . LYS A 1 607 ? 10.289 -0.326 32.097 1.00 94.81 607 LYS A CA 1
ATOM 4310 C C . LYS A 1 607 ? 10.804 -1.739 31.825 1.00 94.81 607 LYS A C 1
ATOM 4312 O O . LYS A 1 607 ? 10.618 -2.304 30.755 1.00 94.81 607 LYS A O 1
ATOM 4317 N N . ALA A 1 608 ? 11.388 -2.368 32.843 1.00 93.19 608 ALA A N 1
ATOM 4318 C CA . ALA A 1 608 ? 11.897 -3.734 32.711 1.00 93.19 608 ALA A CA 1
ATOM 4319 C C . ALA A 1 608 ? 10.798 -4.772 32.400 1.00 93.19 608 ALA A C 1
ATOM 4321 O O . ALA A 1 608 ? 11.102 -5.809 31.821 1.00 93.19 608 ALA A O 1
ATOM 4322 N N . ALA A 1 609 ? 9.543 -4.508 32.787 1.00 92.56 609 ALA A N 1
ATOM 4323 C CA . ALA A 1 609 ? 8.402 -5.378 32.488 1.00 92.56 609 ALA A CA 1
ATOM 4324 C C . ALA A 1 609 ? 8.018 -5.365 30.995 1.00 92.56 609 ALA A C 1
ATOM 4326 O O . ALA A 1 609 ? 7.524 -6.367 30.476 1.00 92.56 609 ALA A O 1
ATOM 4327 N N . ASP A 1 610 ? 8.335 -4.276 30.298 1.00 91.06 610 ASP A N 1
ATOM 4328 C CA . ASP A 1 610 ? 8.008 -4.075 28.886 1.00 91.06 610 ASP A CA 1
ATOM 4329 C C . ASP A 1 610 ? 9.091 -4.656 27.968 1.00 91.06 610 ASP A C 1
ATOM 4331 O O . ASP A 1 610 ? 9.023 -4.547 26.748 1.00 91.06 610 ASP A O 1
ATOM 4335 N N . LEU A 1 611 ? 10.108 -5.309 28.537 1.00 89.56 611 LEU A N 1
ATOM 4336 C CA . LEU A 1 611 ? 11.216 -5.877 27.785 1.00 89.56 611 LEU A CA 1
ATOM 4337 C C . LEU A 1 611 ? 11.333 -7.389 27.988 1.00 89.56 611 LEU A C 1
ATOM 4339 O O . LEU A 1 611 ? 11.228 -7.909 29.097 1.00 89.56 611 LEU A O 1
ATOM 4343 N N . SER A 1 612 ? 11.635 -8.095 26.902 1.00 87.00 612 SER A N 1
ATOM 4344 C CA . SER A 1 612 ? 12.052 -9.496 26.895 1.00 87.00 612 SER A CA 1
ATOM 4345 C C . SER A 1 612 ? 13.371 -9.607 26.132 1.00 87.00 612 SER A C 1
ATOM 4347 O O . SER A 1 612 ? 13.453 -9.233 24.964 1.00 87.00 612 SER A O 1
ATOM 4349 N N . ASP A 1 613 ? 14.440 -10.018 26.821 1.00 84.75 613 ASP A N 1
ATOM 4350 C CA . ASP A 1 613 ? 15.812 -10.049 26.285 1.00 84.75 613 ASP A CA 1
ATOM 4351 C C . ASP A 1 613 ? 16.254 -8.725 25.622 1.00 84.75 613 ASP A C 1
ATOM 4353 O O . ASP A 1 613 ? 17.009 -8.704 24.652 1.00 84.75 613 ASP A O 1
ATOM 4357 N N . GLY A 1 614 ? 15.769 -7.598 26.155 1.00 81.38 614 GLY A N 1
ATOM 4358 C CA . GLY A 1 614 ? 16.073 -6.255 25.654 1.00 81.38 614 GLY A CA 1
ATOM 4359 C C . GLY A 1 614 ? 15.242 -5.797 24.452 1.00 81.38 614 GLY A C 1
ATOM 4360 O O . GLY A 1 614 ? 15.453 -4.674 24.006 1.00 81.38 614 GLY A O 1
ATOM 4361 N N . ASN A 1 615 ? 14.306 -6.615 23.959 1.00 83.19 615 ASN A N 1
ATOM 4362 C CA . ASN A 1 615 ? 13.335 -6.262 22.919 1.00 83.19 615 ASN A CA 1
ATOM 4363 C C . ASN A 1 615 ? 11.976 -5.894 23.537 1.00 83.19 615 ASN A C 1
ATOM 4365 O O . ASN A 1 615 ? 11.663 -6.423 24.607 1.00 83.19 615 ASN A O 1
ATOM 4369 N N . PRO A 1 616 ? 11.148 -5.070 22.867 1.00 85.88 616 PRO A N 1
ATOM 4370 C CA . PRO A 1 616 ? 9.748 -4.872 23.244 1.00 85.88 616 PRO A CA 1
ATOM 4371 C C . PRO A 1 616 ? 9.009 -6.203 23.447 1.00 85.88 616 PRO A C 1
ATOM 4373 O O . PRO A 1 616 ? 9.102 -7.109 22.617 1.00 85.88 616 PRO A O 1
ATOM 4376 N N . SER A 1 617 ? 8.312 -6.338 24.575 1.00 86.50 617 SER A N 1
ATOM 4377 C CA . SER A 1 617 ? 7.500 -7.513 24.910 1.00 86.50 617 SER A CA 1
ATOM 4378 C C . SER A 1 617 ? 6.018 -7.284 24.581 1.00 86.50 617 SER A C 1
ATOM 4380 O O . SER A 1 617 ? 5.609 -6.182 24.233 1.00 86.50 617 SER A O 1
ATOM 4382 N N . ALA A 1 618 ? 5.167 -8.299 24.754 1.00 87.00 618 ALA A N 1
ATOM 4383 C CA . ALA A 1 618 ? 3.717 -8.100 24.656 1.00 87.00 618 ALA A CA 1
ATOM 4384 C C . ALA A 1 618 ? 3.189 -7.053 25.665 1.00 87.00 618 ALA A C 1
ATOM 4386 O O . ALA A 1 618 ? 2.227 -6.353 25.366 1.00 87.00 618 ALA A O 1
ATOM 4387 N N . ALA A 1 619 ? 3.835 -6.910 26.833 1.00 90.06 619 ALA A N 1
ATOM 4388 C CA . ALA A 1 619 ? 3.466 -5.896 27.823 1.00 90.06 619 ALA A CA 1
ATOM 4389 C C . ALA A 1 619 ? 3.767 -4.472 27.331 1.00 90.06 619 ALA A C 1
ATOM 4391 O O . ALA A 1 619 ? 2.955 -3.584 27.547 1.00 90.06 619 ALA A O 1
ATOM 4392 N N . TYR A 1 620 ? 4.854 -4.280 26.573 1.00 90.94 620 TYR A N 1
ATOM 4393 C CA . TYR A 1 620 ? 5.153 -3.003 25.916 1.00 90.94 620 TYR A CA 1
ATOM 4394 C C . TYR A 1 620 ? 3.993 -2.546 25.028 1.00 90.94 620 TYR A C 1
ATOM 4396 O O . TYR A 1 620 ? 3.523 -1.419 25.136 1.00 90.94 620 TYR A O 1
ATOM 4404 N N . TYR A 1 621 ? 3.504 -3.437 24.159 1.00 91.44 621 TYR A N 1
ATOM 4405 C CA . TYR A 1 621 ? 2.401 -3.121 23.249 1.00 91.44 621 TYR A CA 1
ATOM 4406 C C . TYR A 1 621 ? 1.071 -2.939 23.974 1.00 91.44 621 TYR A C 1
ATOM 4408 O O . TYR A 1 621 ? 0.278 -2.100 23.556 1.00 91.44 621 TYR A O 1
ATOM 4416 N N . ALA A 1 622 ? 0.845 -3.671 25.067 1.00 92.25 622 ALA A N 1
ATOM 4417 C CA . ALA A 1 622 ? -0.309 -3.453 25.931 1.00 92.25 622 ALA A CA 1
ATOM 4418 C C . ALA A 1 622 ? -0.273 -2.061 26.586 1.00 92.25 622 ALA A C 1
ATOM 4420 O O . ALA A 1 622 ? -1.293 -1.378 26.592 1.00 92.25 622 ALA A O 1
ATOM 4421 N N . ASP A 1 623 ? 0.890 -1.604 27.061 1.00 93.88 623 ASP A N 1
ATOM 4422 C CA . ASP A 1 623 ? 1.057 -0.264 27.635 1.00 93.88 623 ASP A CA 1
ATOM 4423 C C . ASP A 1 623 ? 0.845 0.837 26.576 1.00 93.88 623 ASP A C 1
ATOM 4425 O O . ASP A 1 623 ? 0.168 1.832 26.848 1.00 93.88 623 ASP A O 1
ATOM 4429 N N . LEU A 1 624 ? 1.342 0.652 25.343 1.00 94.19 624 LEU A N 1
ATOM 4430 C CA . LEU A 1 624 ? 1.064 1.574 24.229 1.00 94.19 624 LEU A CA 1
ATOM 4431 C C . LEU A 1 624 ? -0.427 1.630 23.872 1.00 94.19 624 LEU A C 1
ATOM 4433 O O . LEU A 1 624 ? -0.982 2.712 23.682 1.00 94.19 624 LEU A O 1
ATOM 4437 N N . ALA A 1 625 ? -1.075 0.470 23.781 1.00 93.81 625 ALA A N 1
ATOM 4438 C CA . ALA A 1 625 ? -2.492 0.368 23.462 1.00 93.81 625 ALA A CA 1
ATOM 4439 C C . ALA A 1 625 ? -3.378 0.976 24.556 1.00 93.81 625 ALA A C 1
ATOM 4441 O O . ALA A 1 625 ? -4.296 1.731 24.246 1.00 93.81 625 ALA A O 1
ATOM 4442 N N . GLY A 1 626 ? -3.062 0.713 25.827 1.00 93.56 626 GLY A N 1
ATOM 4443 C CA . GLY A 1 626 ? -3.731 1.341 26.963 1.00 93.56 626 GLY A CA 1
ATOM 4444 C C . GLY A 1 626 ? -3.608 2.859 26.907 1.00 93.56 626 GLY A C 1
ATOM 4445 O O . GLY A 1 626 ? -4.605 3.558 27.053 1.00 93.56 626 GLY A O 1
ATOM 4446 N N . ARG A 1 627 ? -2.418 3.378 26.568 1.00 93.69 627 ARG A N 1
ATOM 4447 C CA . ARG A 1 627 ? -2.236 4.823 26.405 1.00 93.69 627 ARG A CA 1
ATOM 4448 C C . ARG A 1 627 ? -3.084 5.413 25.278 1.00 93.69 627 ARG A C 1
ATOM 4450 O O . ARG A 1 627 ? -3.625 6.502 25.439 1.00 93.69 627 ARG A O 1
ATOM 4457 N N . TYR A 1 628 ? -3.197 4.712 24.152 1.00 92.25 628 TYR A N 1
ATOM 4458 C CA . TYR A 1 628 ? -4.057 5.134 23.047 1.00 92.25 628 TYR A CA 1
ATOM 4459 C C . TYR A 1 628 ? -5.528 5.254 23.483 1.00 92.25 628 TYR A C 1
ATOM 4461 O O . TYR A 1 628 ? -6.162 6.268 23.195 1.00 92.25 628 TYR A O 1
ATOM 4469 N N . VAL A 1 629 ? -6.050 4.260 24.211 1.00 90.12 629 VAL A N 1
ATOM 4470 C CA . VAL A 1 629 ? -7.426 4.278 24.740 1.00 90.12 629 VAL A CA 1
ATOM 4471 C C . VAL A 1 629 ? -7.610 5.390 25.778 1.00 90.12 629 VAL A C 1
ATOM 4473 O O . VAL A 1 629 ? -8.543 6.178 25.655 1.00 90.12 629 VAL A O 1
ATOM 4476 N N . ASP A 1 630 ? -6.681 5.536 26.728 1.00 88.94 630 ASP A N 1
ATOM 4477 C CA . ASP A 1 630 ? -6.735 6.582 27.758 1.00 88.94 630 ASP A CA 1
ATOM 4478 C C . ASP A 1 630 ? -6.787 7.998 27.147 1.00 88.94 630 ASP A C 1
ATOM 4480 O O . ASP A 1 630 ? -7.567 8.849 27.590 1.00 88.94 630 ASP A O 1
ATOM 4484 N N . ASP A 1 631 ? -5.972 8.267 26.118 1.00 84.00 631 ASP A N 1
ATOM 4485 C CA . ASP A 1 631 ? -5.940 9.571 25.444 1.00 84.00 631 ASP A CA 1
ATOM 4486 C C . ASP A 1 631 ? -7.241 9.826 24.640 1.00 84.00 631 ASP A C 1
ATOM 4488 O O . ASP A 1 631 ? -7.708 10.972 24.563 1.00 84.00 631 ASP A O 1
ATOM 4492 N N . ILE A 1 632 ? -7.880 8.779 24.094 1.00 79.00 632 ILE A N 1
ATOM 4493 C CA . ILE A 1 632 ? -9.221 8.869 23.483 1.00 79.00 632 ILE A CA 1
ATOM 4494 C C . ILE A 1 632 ? -10.278 9.213 24.533 1.00 79.00 632 ILE A C 1
ATOM 4496 O O . ILE A 1 632 ? -11.030 10.176 24.357 1.00 79.00 632 ILE A O 1
ATOM 4500 N N . ASP A 1 633 ? -10.331 8.460 25.630 1.00 81.00 633 ASP A N 1
ATOM 4501 C CA . ASP A 1 633 ? -11.363 8.586 26.664 1.00 81.00 633 ASP A CA 1
ATOM 4502 C C . ASP A 1 633 ? -11.306 9.915 27.406 1.00 81.00 633 ASP A C 1
ATOM 4504 O O . ASP A 1 633 ? -12.336 10.498 27.766 1.00 81.00 633 ASP A O 1
ATOM 4508 N N . ALA A 1 634 ? -10.097 10.441 27.604 1.00 75.62 634 ALA A N 1
ATOM 4509 C CA . ALA A 1 634 ? -9.891 11.756 28.190 1.00 75.62 634 ALA A CA 1
ATOM 4510 C C . ALA A 1 634 ? -10.464 12.896 27.323 1.00 75.62 634 ALA A C 1
ATOM 4512 O O . ALA A 1 634 ? -10.481 14.051 27.763 1.00 75.62 634 ALA A O 1
ATOM 4513 N N . GLY A 1 635 ? -10.905 12.604 26.091 1.00 64.19 635 GLY A N 1
ATOM 4514 C CA . GLY A 1 635 ? -11.247 13.606 25.087 1.00 64.19 635 GLY A CA 1
ATOM 4515 C C . GLY A 1 635 ? -10.036 14.449 24.687 1.00 64.19 635 GLY A C 1
ATOM 4516 O O . GLY A 1 635 ? -10.205 15.564 24.192 1.00 64.19 635 GLY A O 1
ATOM 4517 N N . ALA A 1 636 ? -8.820 13.950 24.952 1.00 54.06 636 ALA A N 1
ATOM 4518 C CA . ALA A 1 636 ? -7.584 14.584 24.513 1.00 54.06 636 ALA A CA 1
ATOM 4519 C C . ALA A 1 636 ? -7.426 14.443 22.993 1.00 54.06 636 ALA A C 1
ATOM 4521 O O . ALA A 1 636 ? -6.844 15.323 22.358 1.00 54.06 636 ALA A O 1
ATOM 4522 N N . LEU A 1 637 ? -8.018 13.392 22.413 1.00 56.28 637 LEU A N 1
ATOM 4523 C CA . LEU A 1 637 ? -8.181 13.219 20.976 1.00 56.28 637 LEU A CA 1
ATOM 4524 C C . LEU A 1 637 ? -9.537 13.751 20.507 1.00 56.28 637 LEU A C 1
ATOM 4526 O O . LEU A 1 637 ? -10.591 13.401 21.032 1.00 56.28 637 LEU A O 1
ATOM 4530 N N . ILE A 1 638 ? -9.497 14.625 19.502 1.00 47.19 638 ILE A N 1
ATOM 4531 C CA . ILE A 1 638 ? -10.661 15.421 19.091 1.00 47.19 638 ILE A CA 1
ATOM 4532 C C . ILE A 1 638 ? -11.696 14.587 18.304 1.00 47.19 638 ILE A C 1
ATOM 4534 O O . ILE A 1 638 ? -12.884 14.906 18.363 1.00 47.19 638 ILE A O 1
ATOM 4538 N N . TYR A 1 639 ? -11.289 13.510 17.614 1.00 54.53 639 TYR A N 1
ATOM 4539 C CA . TYR A 1 639 ? -12.179 12.734 16.741 1.00 54.53 639 TYR A CA 1
ATOM 4540 C C . TYR A 1 639 ? -11.839 11.232 16.752 1.00 54.53 639 TYR A C 1
ATOM 4542 O O . TYR A 1 639 ? -10.832 10.838 16.160 1.00 54.53 639 TYR A O 1
ATOM 4550 N N . PRO A 1 640 ? -12.656 10.362 17.380 1.00 54.22 640 PRO A N 1
ATOM 4551 C CA . PRO A 1 640 ? -12.564 8.932 17.109 1.00 54.22 640 PRO A CA 1
ATOM 4552 C C . PRO A 1 640 ? -12.927 8.658 15.630 1.00 54.22 640 PRO A C 1
ATOM 4554 O O . PRO A 1 640 ? -13.716 9.421 15.072 1.00 54.22 640 PRO A O 1
ATOM 4557 N N . PRO A 1 641 ? -12.419 7.581 14.999 1.00 55.53 641 PRO A N 1
ATOM 4558 C CA . PRO A 1 641 ? -12.581 7.286 13.561 1.00 55.53 641 PRO A CA 1
ATOM 4559 C C . PRO A 1 641 ? -14.013 6.958 13.055 1.00 55.53 641 PRO A C 1
ATOM 4561 O O . PRO A 1 641 ? -14.145 6.222 12.077 1.00 55.53 641 PRO A O 1
ATOM 4564 N N . ASN A 1 642 ? -15.079 7.436 13.707 1.00 48.78 642 ASN A N 1
ATOM 4565 C CA . ASN A 1 642 ? -16.479 7.070 13.425 1.00 48.78 642 ASN A CA 1
ATOM 4566 C C . ASN A 1 642 ? -17.220 8.067 12.532 1.00 48.78 642 ASN A C 1
ATOM 4568 O O . ASN A 1 642 ? -17.022 9.289 12.715 1.00 48.78 642 ASN A O 1
#

Organism: NCBI:txid67331